Protein AF-A0A2G5U0V2-F1 (afdb_monomer_lite)

Foldseek 3Di:
DPDVLLVDDLVSVLVVLVVDDLQRLLVQLVVDVSSLVSLLVSLVVVQPPQKAWEWEDEPAKIWIWIDGPPDPDTHTREIEGEPVPDDVVPFPWDDDPAWIWGADPSGGIYTYHNDRVVRNVVRRVSSCSSNVHQHQEYAYELVRLVVLVVSVVVDVDAHAYYHYAYDPDPDASQVSVQSCQARHGHAEEYYAAYDHDLPREHDDEEDDHAEYYDDHDQQRQDLVRVQRYAYQEYEHEAYADALVSVLVNVVCVLQVTNVNHFKYKYFHVAFYDNPPVCVSQPDWDWWDWDWDADPVRDIDIQTTWTWGAHPVGWIWTWGDDRGMIMIGTPPPPVPFQKDKFWDADDDDPQVVQQVVSLVVLLVLLLVLQVLLLVLVLVLQVLDDPVSVPPPVVNVVSVCVSVVLSVVLSVLQVLAWQDDPVSCVVCQVVCCVVHVDRRIHMTMLTQWDQDDPRPRDIDGSPSSVVSLVSSVVSNVVSVVSNVVSLVSLVVSLVVPDDPVCNPVSVLVNVLSVCLPVVCCVQQVVLVCCCSVCSVVVDHDPVSVVCNVVSVPCSVVVSVVSCLVSDPVNVCVVVVPDDDDDDDDDDDDPPPPPDDDDDDDDDD

pLDDT: mean 76.83, std 16.46, range [26.09, 95.88]

Radius of gyration: 36.22 Å; chains: 1; bounding box: 87×75×106 Å

Structure (mmCIF, N/CA/C/O backbone):
data_AF-A0A2G5U0V2-F1
#
_entry.id   AF-A0A2G5U0V2-F1
#
loop_
_atom_site.group_PDB
_atom_site.id
_atom_site.type_symbol
_atom_site.label_atom_id
_atom_site.label_alt_id
_atom_site.label_comp_id
_atom_site.label_asym_id
_atom_site.label_entity_id
_atom_site.label_seq_id
_atom_site.pdbx_PDB_ins_code
_atom_site.Cartn_x
_atom_site.Cartn_y
_atom_site.Cartn_z
_atom_site.occupancy
_atom_site.B_iso_or_equiv
_atom_site.auth_seq_id
_atom_site.auth_comp_id
_atom_site.auth_asym_id
_atom_site.auth_atom_id
_atom_site.pdbx_PDB_model_num
ATOM 1 N N . MET A 1 1 ? -15.296 -45.863 -9.871 1.00 45.41 1 MET A N 1
ATOM 2 C CA . MET A 1 1 ? -16.133 -45.839 -8.647 1.00 45.41 1 MET A CA 1
ATOM 3 C C . MET A 1 1 ? -16.591 -44.407 -8.391 1.00 45.41 1 MET A C 1
ATOM 5 O O . MET A 1 1 ? -15.790 -43.509 -8.624 1.00 45.41 1 MET A O 1
ATOM 9 N N . PRO A 1 2 ? -17.845 -44.144 -7.983 1.00 56.28 2 PRO A N 1
ATOM 10 C CA . PRO A 1 2 ? -18.255 -42.791 -7.612 1.00 56.28 2 PRO A CA 1
ATOM 11 C C . PRO A 1 2 ? -17.564 -42.389 -6.302 1.00 56.28 2 PRO A C 1
ATOM 13 O O . PRO A 1 2 ? -17.714 -43.088 -5.306 1.00 56.28 2 PRO A O 1
ATOM 16 N N . PHE A 1 3 ? -16.815 -41.283 -6.304 1.00 61.84 3 PHE A N 1
ATOM 17 C CA . PHE A 1 3 ? -16.209 -40.713 -5.097 1.00 61.84 3 PHE A CA 1
ATOM 18 C C . PHE A 1 3 ? -17.315 -40.351 -4.085 1.00 61.84 3 PHE A C 1
ATOM 20 O O . PHE A 1 3 ? -18.104 -39.447 -4.378 1.00 61.84 3 PHE A O 1
ATOM 27 N N . PRO A 1 4 ? -17.406 -41.020 -2.916 1.00 69.69 4 PRO A N 1
ATOM 28 C CA . PRO A 1 4 ? -18.490 -40.801 -1.953 1.00 69.69 4 PRO A CA 1
ATOM 29 C C . PRO A 1 4 ? -18.581 -39.351 -1.469 1.00 69.69 4 PRO A C 1
ATOM 31 O O . PRO A 1 4 ? -19.678 -38.848 -1.238 1.00 69.69 4 PRO A O 1
ATOM 34 N N . ILE A 1 5 ? -17.439 -38.658 -1.405 1.00 69.00 5 ILE A N 1
ATOM 35 C CA . ILE A 1 5 ? -17.353 -37.262 -0.971 1.00 69.00 5 ILE A CA 1
ATOM 36 C C . ILE A 1 5 ? -18.194 -36.325 -1.853 1.00 69.00 5 ILE A C 1
ATOM 38 O O . ILE A 1 5 ? -18.841 -35.419 -1.344 1.00 69.00 5 ILE A O 1
ATOM 42 N N . LEU A 1 6 ? -18.320 -36.614 -3.155 1.00 71.06 6 LEU A N 1
ATOM 43 C CA . LEU A 1 6 ? -19.108 -35.813 -4.105 1.00 71.06 6 LEU A CA 1
ATOM 44 C C . LEU A 1 6 ? -20.626 -35.971 -3.941 1.00 71.06 6 LEU A C 1
ATOM 46 O O . LEU A 1 6 ? -21.387 -35.308 -4.640 1.00 71.06 6 LEU A O 1
ATOM 50 N N . ARG A 1 7 ? -21.075 -36.869 -3.057 1.00 75.44 7 ARG A N 1
ATOM 51 C CA . ARG A 1 7 ? -22.490 -37.052 -2.702 1.00 75.44 7 ARG A CA 1
ATOM 52 C C . ARG A 1 7 ? -22.859 -36.386 -1.375 1.00 75.44 7 ARG A C 1
ATOM 54 O O . ARG A 1 7 ? -24.003 -36.503 -0.947 1.00 75.44 7 ARG A O 1
ATOM 61 N N . THR A 1 8 ? -21.907 -35.734 -0.711 1.00 80.31 8 THR A N 1
ATOM 62 C CA . THR A 1 8 ? -22.165 -35.038 0.555 1.00 80.31 8 THR A CA 1
ATOM 63 C C . THR A 1 8 ? -22.903 -33.708 0.314 1.00 80.31 8 THR A C 1
ATOM 65 O O . THR A 1 8 ? -22.872 -33.183 -0.803 1.00 80.31 8 THR A O 1
ATOM 68 N N . PRO A 1 9 ? -23.620 -33.164 1.318 1.00 83.38 9 PRO A N 1
ATOM 69 C CA . PRO A 1 9 ? -24.309 -31.882 1.187 1.00 83.38 9 PRO A CA 1
ATOM 70 C C . PRO A 1 9 ? -23.358 -30.747 0.787 1.00 83.38 9 PRO A C 1
ATOM 72 O O . PRO A 1 9 ? -22.202 -30.723 1.208 1.00 83.38 9 PRO A O 1
ATOM 75 N N . LEU A 1 10 ? -23.868 -29.761 0.040 1.00 77.69 10 LEU A N 1
ATOM 76 C CA . LEU A 1 10 ? -23.072 -28.640 -0.486 1.00 77.69 10 LEU A CA 1
ATOM 77 C C . LEU A 1 10 ? -22.305 -27.879 0.610 1.00 77.69 10 LEU A C 1
ATOM 79 O O . LEU A 1 10 ? -21.200 -27.411 0.366 1.00 77.69 10 LEU A O 1
ATOM 83 N N . VAL A 1 11 ? -22.870 -27.787 1.817 1.00 81.62 11 VAL A N 1
ATOM 84 C CA . VAL A 1 11 ? -22.230 -27.133 2.969 1.00 81.62 11 VAL A CA 1
ATOM 85 C C . VAL A 1 11 ? -20.967 -27.879 3.405 1.00 81.62 11 VAL A C 1
ATOM 87 O O . VAL A 1 11 ? -19.931 -27.255 3.590 1.00 81.62 11 VAL A O 1
ATOM 90 N N . VAL A 1 12 ? -21.021 -29.211 3.496 1.00 83.56 12 VAL A N 1
ATOM 91 C CA . VAL A 1 12 ? -19.865 -30.040 3.879 1.00 83.56 12 VAL A CA 1
ATOM 92 C C . VAL A 1 12 ? -18.789 -29.980 2.797 1.00 83.56 12 VAL A C 1
ATOM 94 O O . VAL A 1 12 ? -17.614 -29.820 3.103 1.00 83.56 12 VAL A O 1
ATOM 97 N N . LEU A 1 13 ? -19.192 -30.040 1.524 1.00 83.56 13 LEU A N 1
ATOM 98 C CA . LEU A 1 13 ? -18.277 -29.859 0.395 1.00 83.56 13 LEU A CA 1
ATOM 99 C C . LEU A 1 13 ? -17.596 -28.493 0.422 1.00 83.56 13 LEU A C 1
ATOM 101 O O . LEU A 1 13 ? -16.401 -28.407 0.174 1.00 83.56 13 LEU A O 1
ATOM 105 N N . SER A 1 14 ? -18.350 -27.437 0.723 1.00 83.81 14 SER A N 1
ATOM 106 C CA . SER A 1 14 ? -17.814 -26.086 0.833 1.00 83.81 14 SER A CA 1
ATOM 107 C C . SER A 1 14 ? -16.757 -25.981 1.927 1.00 83.81 14 SER A C 1
ATOM 109 O O . SER A 1 14 ? -15.742 -25.339 1.693 1.00 83.81 14 SER A O 1
ATOM 111 N N . GLU A 1 15 ? -16.992 -26.606 3.081 1.00 85.38 15 GLU A N 1
ATOM 112 C CA . GLU A 1 15 ? -16.045 -26.611 4.200 1.00 85.38 15 GLU A CA 1
ATOM 113 C C . GLU A 1 15 ? -14.761 -27.371 3.846 1.00 85.38 15 GLU A C 1
ATOM 115 O O . GLU A 1 15 ? -13.654 -26.916 4.110 1.00 85.38 15 GLU A O 1
ATOM 120 N N . VAL A 1 16 ? -14.897 -28.517 3.173 1.00 86.62 16 VAL A N 1
ATOM 121 C CA . VAL A 1 16 ? -13.741 -29.289 2.698 1.00 86.62 16 VAL A CA 1
ATOM 122 C C . VAL A 1 16 ? -12.938 -28.490 1.671 1.00 86.62 16 VAL A C 1
ATOM 124 O O . VAL A 1 16 ? -11.716 -28.490 1.737 1.00 86.62 16 VAL A O 1
ATOM 127 N N . ILE A 1 17 ? -13.602 -27.788 0.745 1.00 88.25 17 ILE A N 1
ATOM 128 C CA . ILE A 1 17 ? -12.927 -26.952 -0.260 1.00 88.25 17 ILE A CA 1
ATOM 129 C C . ILE A 1 17 ? -12.171 -25.794 0.400 1.00 88.25 17 ILE A C 1
ATOM 131 O O . ILE A 1 17 ? -11.057 -25.507 -0.023 1.00 88.25 17 ILE A O 1
ATOM 135 N N . SER A 1 18 ? -12.721 -25.165 1.445 1.00 84.69 18 SER A N 1
ATOM 136 C CA . SER A 1 18 ? -12.026 -24.083 2.160 1.00 84.69 18 SER A CA 1
ATOM 137 C C . SER A 1 18 ? -10.778 -24.532 2.921 1.00 84.69 18 SER A C 1
ATOM 139 O O . SER A 1 18 ? -9.964 -23.687 3.275 1.00 84.69 18 SER A O 1
ATOM 141 N N . LEU A 1 19 ? -10.615 -25.836 3.169 1.00 87.38 19 LEU A N 1
ATOM 142 C CA . LEU A 1 19 ? -9.410 -26.391 3.792 1.00 87.38 19 LEU A CA 1
ATOM 143 C C . LEU A 1 19 ? -8.294 -26.694 2.783 1.00 87.38 19 LEU A C 1
ATOM 145 O O . LEU A 1 19 ? -7.169 -26.942 3.208 1.00 87.38 19 LEU A O 1
ATOM 149 N N . LEU A 1 20 ? -8.595 -26.720 1.481 1.00 88.31 20 LEU A N 1
ATOM 150 C CA . LEU A 1 20 ? -7.619 -27.058 0.448 1.00 88.31 20 LEU A CA 1
ATOM 151 C C . LEU A 1 20 ? -6.791 -25.843 0.037 1.00 88.31 20 LEU A C 1
ATOM 153 O O . LEU A 1 20 ? -7.305 -24.738 -0.147 1.00 88.31 20 LEU A O 1
ATOM 157 N N . GLU A 1 21 ? -5.508 -26.082 -0.210 1.00 88.81 21 GLU A N 1
ATOM 158 C CA . GLU A 1 21 ? -4.620 -25.072 -0.768 1.00 88.81 21 GLU A CA 1
ATOM 159 C C . GLU A 1 21 ? -4.844 -24.887 -2.284 1.00 88.81 21 GLU A C 1
ATOM 161 O O . GLU A 1 21 ? -5.292 -25.812 -2.974 1.00 88.81 21 GLU A O 1
ATOM 166 N N . PRO A 1 22 ? -4.493 -23.722 -2.866 1.00 89.88 22 PRO A N 1
ATOM 167 C CA . PRO A 1 22 ? -4.716 -23.447 -4.289 1.00 89.88 22 PRO A CA 1
ATOM 168 C C . PRO A 1 22 ? -4.163 -24.515 -5.255 1.00 89.88 22 PRO A C 1
ATOM 170 O O . PRO A 1 22 ? -4.838 -24.909 -6.209 1.00 89.88 22 PRO A O 1
ATOM 173 N N . ASN A 1 23 ? -2.962 -25.043 -5.004 1.00 89.94 23 ASN A N 1
ATOM 174 C CA . ASN A 1 23 ? -2.353 -26.109 -5.810 1.00 89.94 23 ASN A CA 1
ATOM 175 C C . ASN A 1 23 ? -3.065 -27.463 -5.638 1.00 89.94 23 ASN A C 1
ATOM 177 O O . ASN A 1 23 ? -3.165 -28.238 -6.596 1.00 89.94 23 ASN A O 1
ATOM 181 N N . GLU A 1 24 ? -3.599 -27.751 -4.450 1.00 90.62 24 GLU A N 1
ATOM 182 C CA . GLU A 1 24 ? -4.392 -28.956 -4.187 1.00 90.62 24 GLU A CA 1
ATOM 183 C C . GLU A 1 24 ? -5.742 -28.891 -4.899 1.00 90.62 24 GLU A C 1
ATOM 185 O O . GLU A 1 24 ? -6.203 -29.896 -5.440 1.00 90.62 24 GLU A O 1
ATOM 190 N N . ILE A 1 25 ? -6.350 -27.706 -4.974 1.00 92.12 25 ILE A N 1
ATOM 191 C CA . ILE A 1 25 ? -7.591 -27.468 -5.718 1.00 92.12 25 ILE A CA 1
ATOM 192 C C . ILE A 1 25 ? -7.372 -27.692 -7.212 1.00 92.12 25 ILE A C 1
ATOM 194 O O . ILE A 1 25 ? -8.140 -28.428 -7.841 1.00 92.12 25 ILE A O 1
ATOM 198 N N . VAL A 1 26 ? -6.301 -27.126 -7.783 1.00 92.88 26 VAL A N 1
ATOM 199 C CA . VAL A 1 26 ? -5.940 -27.377 -9.186 1.00 92.88 26 VAL A CA 1
ATOM 200 C C . VAL A 1 26 ? -5.691 -28.868 -9.406 1.00 92.88 26 VAL A C 1
ATOM 202 O O . VAL A 1 26 ? -6.280 -29.457 -10.311 1.00 92.88 26 VAL A O 1
ATOM 205 N N . THR A 1 27 ? -4.921 -29.527 -8.543 1.00 90.31 27 THR A N 1
ATOM 206 C CA . THR A 1 27 ? -4.672 -30.975 -8.640 1.00 90.31 27 THR A CA 1
ATOM 207 C C . THR A 1 27 ? -5.969 -31.787 -8.581 1.00 90.31 27 THR A C 1
ATOM 209 O O . THR A 1 27 ? -6.206 -32.658 -9.417 1.00 90.31 27 THR A O 1
ATOM 212 N N . THR A 1 28 ? -6.860 -31.454 -7.649 1.00 90.00 28 THR A N 1
ATOM 213 C CA . THR A 1 28 ? -8.158 -32.113 -7.455 1.00 90.00 28 THR A CA 1
ATOM 214 C C . THR A 1 28 ? -9.082 -31.907 -8.654 1.00 90.00 28 THR A C 1
ATOM 216 O O . THR A 1 28 ? -9.821 -32.816 -9.043 1.00 90.00 28 THR A O 1
ATOM 219 N N . SER A 1 29 ? -9.010 -30.743 -9.303 1.00 91.44 29 SER A N 1
ATOM 220 C CA . SER A 1 29 ? -9.780 -30.452 -10.513 1.00 91.44 29 SER A CA 1
ATOM 221 C C . SER A 1 29 ? -9.398 -31.358 -11.694 1.00 91.44 29 SER A C 1
ATOM 223 O O . SER A 1 29 ? -10.264 -31.712 -12.493 1.00 91.44 29 SER A O 1
ATOM 225 N N . PHE A 1 30 ? -8.149 -31.837 -11.752 1.00 87.44 30 PHE A N 1
ATOM 226 C CA . PHE A 1 30 ? -7.689 -32.785 -12.772 1.00 87.44 30 PHE A CA 1
ATOM 227 C C . PHE A 1 30 ? -8.178 -34.229 -12.561 1.00 87.44 30 PHE A C 1
ATOM 229 O O . PHE A 1 30 ? -8.027 -35.051 -13.468 1.00 87.44 30 PHE A O 1
ATOM 236 N N . CYS A 1 31 ? -8.778 -34.554 -11.409 1.00 86.06 31 CYS A N 1
ATOM 237 C CA . CYS A 1 31 ? -9.252 -35.908 -11.104 1.00 86.06 31 CYS A CA 1
ATOM 238 C C . CYS A 1 31 ? -10.507 -36.301 -11.898 1.00 86.06 31 CYS A C 1
ATOM 240 O O . CYS A 1 31 ? -10.686 -37.472 -12.229 1.00 86.06 31 CYS A O 1
ATOM 242 N N . SER A 1 32 ? -11.415 -35.354 -12.172 1.00 86.25 32 SER A N 1
ATOM 243 C CA . SER A 1 32 ? -12.564 -35.583 -13.057 1.00 86.25 32 SER A CA 1
ATOM 244 C C . SER A 1 32 ? -13.257 -34.286 -13.465 1.00 86.25 32 SER A C 1
ATOM 246 O O . SER A 1 32 ? -13.328 -33.327 -12.697 1.00 86.25 32 SER A O 1
ATOM 248 N N . GLU A 1 33 ? -13.923 -34.320 -14.617 1.00 87.12 33 GLU A N 1
ATOM 249 C CA . GLU A 1 33 ? -14.723 -33.201 -15.122 1.00 87.12 33 GLU A CA 1
ATOM 250 C C . GLU A 1 33 ? -15.869 -32.797 -14.170 1.00 87.12 33 GLU A C 1
ATOM 252 O O . GLU A 1 33 ? -16.216 -31.623 -14.049 1.00 87.12 33 GLU A O 1
ATOM 257 N N . LYS A 1 34 ? -16.441 -33.755 -13.425 1.00 88.00 34 LYS A N 1
ATOM 258 C CA . LYS A 1 34 ? -17.477 -33.463 -12.417 1.00 88.00 34 LYS A CA 1
ATOM 259 C C . LYS A 1 34 ? -16.923 -32.645 -11.249 1.00 88.00 34 LYS A C 1
ATOM 261 O O . LYS A 1 34 ? -17.590 -31.721 -10.793 1.00 88.00 34 LYS A O 1
ATOM 266 N N . VAL A 1 35 ? -15.720 -32.980 -10.784 1.00 89.50 35 VAL A N 1
ATOM 267 C CA . VAL A 1 35 ? -15.035 -32.265 -9.696 1.00 89.50 35 VAL A CA 1
ATOM 268 C C . VAL A 1 35 ? -14.625 -30.870 -10.153 1.00 89.50 35 VAL A C 1
ATOM 270 O O . VAL A 1 35 ? -14.917 -29.904 -9.455 1.00 89.50 35 VAL A O 1
ATOM 273 N N . LYS A 1 36 ? -14.051 -30.745 -11.357 1.00 91.81 36 LYS A N 1
ATOM 274 C CA . LYS A 1 36 ? -13.712 -29.448 -11.958 1.00 91.81 36 LYS A CA 1
ATOM 275 C C . LYS A 1 36 ? -14.914 -28.502 -11.986 1.00 91.81 36 LYS A C 1
ATOM 277 O O . LYS A 1 36 ? -14.821 -27.380 -11.500 1.00 91.81 36 LYS A O 1
ATOM 282 N N . ARG A 1 37 ? -16.066 -28.961 -12.490 1.00 91.56 37 ARG A N 1
ATOM 283 C CA . ARG A 1 37 ? -17.300 -28.151 -12.536 1.00 91.56 37 ARG A CA 1
ATOM 284 C C . ARG A 1 37 ? -17.803 -27.751 -11.152 1.00 91.56 37 ARG A C 1
ATOM 286 O O . ARG A 1 37 ? -18.329 -26.653 -10.996 1.00 91.56 37 ARG A O 1
ATOM 293 N N . LEU A 1 38 ? -17.660 -28.634 -10.165 1.00 91.00 38 LEU A N 1
ATOM 294 C CA . LEU A 1 38 ? -18.049 -28.364 -8.783 1.00 91.00 38 LEU A CA 1
ATOM 295 C C . LEU A 1 38 ? -17.176 -27.266 -8.163 1.00 91.00 38 LEU A C 1
ATOM 297 O O . LEU A 1 38 ? -17.724 -26.311 -7.617 1.00 91.00 38 LEU A O 1
ATOM 301 N N . LEU A 1 39 ? -15.851 -27.370 -8.300 1.00 92.56 39 LEU A N 1
ATOM 302 C CA . LEU A 1 39 ? -14.892 -26.368 -7.818 1.00 92.56 39 LEU A CA 1
ATOM 303 C C . LEU A 1 39 ? -15.091 -25.022 -8.521 1.00 92.56 39 LEU A C 1
ATOM 305 O O . LEU A 1 39 ? -15.226 -23.995 -7.862 1.00 92.56 39 LEU A O 1
ATOM 309 N N . LYS A 1 40 ? -15.229 -25.036 -9.851 1.00 93.31 40 LYS A N 1
ATOM 310 C CA . LYS A 1 40 ? -15.522 -23.836 -10.641 1.00 93.31 40 LYS A CA 1
ATOM 311 C C . LYS A 1 40 ? -16.794 -23.137 -10.159 1.00 93.31 40 LYS A C 1
ATOM 313 O O . LYS A 1 40 ? -16.787 -21.941 -9.887 1.00 93.31 40 LYS A O 1
ATOM 318 N N . ARG A 1 41 ? -17.894 -23.882 -9.995 1.00 90.19 41 ARG A N 1
ATOM 319 C CA . ARG A 1 41 ? -19.159 -23.323 -9.492 1.00 90.19 41 ARG A CA 1
ATOM 320 C C . ARG A 1 41 ? -19.012 -22.761 -8.078 1.00 90.19 41 ARG A C 1
ATOM 322 O O . ARG A 1 41 ? -19.631 -21.746 -7.772 1.00 90.19 41 ARG A O 1
ATOM 329 N N . HIS A 1 42 ? -18.219 -23.412 -7.228 1.00 90.38 42 HIS A N 1
ATOM 330 C CA . HIS A 1 42 ? -17.943 -22.928 -5.881 1.00 90.38 42 HIS A CA 1
ATOM 331 C C . HIS A 1 42 ? -17.285 -21.541 -5.915 1.00 90.38 42 HIS A C 1
ATOM 333 O O . HIS A 1 42 ? -17.843 -20.617 -5.329 1.00 90.38 42 HIS A O 1
ATOM 339 N N . TYR A 1 43 ? -16.190 -21.351 -6.658 1.00 90.38 43 TYR A N 1
ATOM 340 C CA . TYR A 1 43 ? -15.489 -20.057 -6.721 1.00 90.38 43 TYR A CA 1
ATOM 341 C C . TYR A 1 43 ? -16.213 -18.987 -7.545 1.00 90.38 43 TYR A C 1
ATOM 343 O O . TYR A 1 43 ? -16.046 -17.796 -7.298 1.00 90.38 43 TYR A O 1
ATOM 351 N N . GLN A 1 44 ? -17.101 -19.378 -8.461 1.00 88.31 44 GLN A N 1
ATOM 352 C CA . GLN A 1 44 ? -18.040 -18.436 -9.078 1.00 88.31 44 GLN A CA 1
ATOM 353 C C . GLN A 1 44 ? -19.035 -17.857 -8.060 1.00 88.31 44 GLN A C 1
ATOM 355 O O . GLN A 1 44 ? -19.399 -16.690 -8.158 1.00 88.31 44 GLN A O 1
ATOM 360 N N . GLN A 1 45 ? -19.483 -18.660 -7.087 1.00 85.81 45 GLN A N 1
ATOM 361 C CA . GLN A 1 45 ? -20.422 -18.226 -6.043 1.00 85.81 45 GLN A CA 1
ATOM 362 C C . GLN A 1 45 ? -19.723 -17.588 -4.837 1.00 85.81 45 GLN A C 1
ATOM 364 O O . GLN A 1 45 ? -20.305 -16.743 -4.162 1.00 85.81 45 GLN A O 1
ATOM 369 N N . ARG A 1 46 ? -18.494 -18.018 -4.549 1.00 83.81 46 ARG A N 1
ATOM 370 C CA . ARG A 1 46 ? -17.663 -17.588 -3.424 1.00 83.81 46 ARG A CA 1
ATOM 371 C C . ARG A 1 46 ? -16.294 -17.187 -3.950 1.00 83.81 46 ARG A C 1
ATOM 373 O O . ARG A 1 46 ? -15.312 -17.902 -3.765 1.00 83.81 46 ARG A O 1
ATOM 380 N N . LYS A 1 47 ? -16.257 -16.061 -4.663 1.00 79.75 47 LYS A N 1
ATOM 381 C CA . LYS A 1 47 ? -15.006 -15.530 -5.204 1.00 79.75 47 LYS A CA 1
ATOM 382 C C . LYS A 1 47 ? -14.035 -15.284 -4.041 1.00 79.75 47 LYS A C 1
ATOM 384 O O . LYS A 1 47 ? -14.426 -14.602 -3.091 1.00 79.75 47 LYS A O 1
ATOM 389 N N . PRO A 1 48 ? -12.809 -15.828 -4.083 1.00 80.50 48 PRO A N 1
ATOM 390 C CA . PRO A 1 48 ? -11.853 -15.652 -3.004 1.00 80.50 48 PRO A CA 1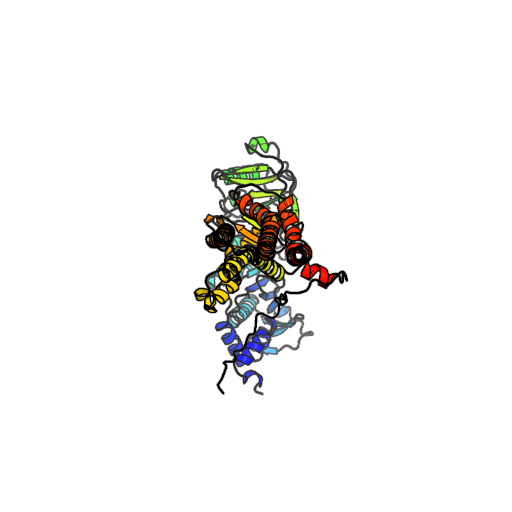
ATOM 391 C C . PRO A 1 48 ? -11.275 -14.237 -3.110 1.00 80.50 48 PRO A C 1
ATOM 393 O O . PRO A 1 48 ? -10.380 -13.983 -3.909 1.00 80.50 48 PRO A O 1
ATOM 396 N N . SER A 1 49 ? -11.843 -13.293 -2.357 1.00 72.25 49 SER A N 1
ATOM 397 C CA . SER A 1 49 ? -11.540 -11.859 -2.480 1.00 72.25 49 SER A CA 1
ATOM 398 C C . SER A 1 49 ? -10.096 -11.498 -2.139 1.00 72.25 49 SER A C 1
ATOM 400 O O . SER A 1 49 ? -9.598 -10.488 -2.621 1.00 72.25 49 SER A O 1
ATOM 402 N N . GLU A 1 50 ? -9.431 -12.317 -1.327 1.00 82.06 50 GLU A N 1
ATOM 403 C CA . GLU A 1 50 ? -8.040 -12.110 -0.914 1.00 82.06 50 GLU A CA 1
ATOM 404 C C . GLU A 1 50 ? -7.031 -12.721 -1.892 1.00 82.06 50 GLU A C 1
ATOM 406 O O . GLU A 1 50 ? -5.844 -12.417 -1.803 1.00 82.06 50 GLU A O 1
ATOM 411 N N . TRP A 1 51 ? -7.473 -13.589 -2.810 1.00 88.50 51 TRP A N 1
ATOM 412 C CA . TRP A 1 51 ? -6.567 -14.314 -3.695 1.00 88.50 51 TRP A CA 1
ATOM 413 C C . TRP A 1 51 ? -6.211 -13.493 -4.928 1.00 88.50 51 TRP A C 1
ATOM 415 O O . TRP A 1 51 ? -7.078 -12.997 -5.649 1.00 88.50 51 TRP A O 1
ATOM 425 N N . ILE A 1 52 ? -4.913 -13.426 -5.204 1.00 89.81 52 ILE A N 1
ATOM 426 C CA . ILE A 1 52 ? -4.346 -12.790 -6.389 1.00 89.81 52 ILE A CA 1
ATOM 427 C C . ILE A 1 52 ? -3.748 -13.850 -7.311 1.00 89.81 52 ILE A C 1
ATOM 429 O O . ILE A 1 52 ? -3.075 -14.769 -6.849 1.00 89.81 52 ILE A O 1
ATOM 433 N N . LEU A 1 53 ? -4.007 -13.719 -8.612 1.00 92.81 53 LEU A N 1
ATOM 434 C CA . LEU A 1 53 ? -3.491 -14.615 -9.645 1.00 92.81 53 LEU A CA 1
ATOM 435 C C . LEU A 1 53 ? -2.258 -13.986 -10.305 1.00 92.81 53 LEU A C 1
ATOM 437 O O . LEU A 1 53 ? -2.365 -12.931 -10.939 1.00 92.81 53 LEU A O 1
ATOM 441 N N . GLY A 1 54 ? -1.102 -14.625 -10.150 1.00 92.62 54 GLY A N 1
ATOM 442 C CA . GLY A 1 54 ? 0.144 -14.264 -10.820 1.00 92.62 54 GLY A CA 1
ATOM 443 C C . GLY A 1 54 ? 0.416 -15.152 -12.032 1.00 92.62 54 GLY A C 1
ATOM 444 O O . GLY A 1 54 ? 0.081 -16.339 -12.035 1.00 92.62 54 GLY A O 1
ATOM 445 N N . MET A 1 55 ? 1.013 -14.566 -13.069 1.00 92.75 55 MET A N 1
ATOM 446 C CA . MET A 1 55 ? 1.573 -15.289 -14.207 1.00 92.75 55 MET A CA 1
ATOM 447 C C . MET A 1 55 ? 3.065 -15.004 -14.314 1.00 92.75 55 MET A C 1
ATOM 449 O O . MET A 1 55 ? 3.447 -13.838 -14.368 1.00 92.75 55 MET A O 1
ATOM 453 N N . SER A 1 56 ? 3.869 -16.052 -14.478 1.00 91.75 56 SER A N 1
ATOM 454 C CA . SER A 1 56 ? 5.241 -15.935 -14.974 1.00 91.75 56 SER A CA 1
ATOM 455 C C . SER A 1 56 ? 5.312 -16.517 -16.388 1.00 91.75 56 SER A C 1
ATOM 457 O O . SER A 1 56 ? 4.955 -17.681 -16.584 1.00 91.75 56 SER A O 1
ATOM 459 N N . ALA A 1 57 ? 5.750 -15.738 -17.379 1.00 90.12 57 ALA A N 1
ATOM 460 C CA . ALA A 1 57 ? 5.994 -16.208 -18.745 1.00 90.12 57 ALA A CA 1
ATOM 461 C C . ALA A 1 57 ? 7.470 -16.004 -19.110 1.00 90.12 57 ALA A C 1
ATOM 463 O O . ALA A 1 57 ? 7.883 -14.920 -19.519 1.00 90.12 57 ALA A O 1
ATOM 464 N N . CYS A 1 58 ? 8.258 -17.067 -18.952 1.00 84.19 58 CYS A N 1
ATOM 465 C CA . CYS A 1 58 ? 9.703 -17.060 -19.164 1.00 84.19 58 CYS A CA 1
ATOM 466 C C . CYS A 1 58 ? 10.113 -18.105 -20.213 1.00 84.19 58 CYS A C 1
ATOM 468 O O . CYS A 1 58 ? 9.334 -18.991 -20.574 1.00 84.19 58 CYS A O 1
ATOM 470 N N . GLU A 1 59 ? 11.361 -18.045 -20.676 1.00 76.12 59 GLU A N 1
ATOM 471 C CA . GLU A 1 59 ? 11.862 -18.853 -21.794 1.00 76.12 59 GLU A CA 1
ATOM 472 C C . GLU A 1 59 ? 11.678 -20.358 -21.564 1.00 76.12 59 GLU A C 1
ATOM 474 O O . GLU A 1 59 ? 11.302 -21.094 -22.483 1.00 76.12 59 GLU A O 1
ATOM 479 N N . LEU A 1 60 ? 11.913 -20.793 -20.322 1.00 67.88 60 LEU A N 1
ATOM 480 C CA . LEU A 1 60 ? 11.945 -22.197 -19.917 1.00 67.88 60 LEU A CA 1
ATOM 481 C C . LEU A 1 60 ? 10.604 -22.723 -19.383 1.00 67.88 60 LEU A C 1
ATOM 483 O O . LEU A 1 60 ? 10.426 -23.941 -19.289 1.00 67.88 60 LEU A O 1
ATOM 487 N N . TYR A 1 61 ? 9.674 -21.847 -18.991 1.00 75.81 61 TYR A N 1
ATOM 488 C CA . TYR A 1 61 ? 8.369 -22.244 -18.459 1.00 75.81 61 TYR A CA 1
ATOM 489 C C . TYR A 1 61 ? 7.375 -21.078 -18.412 1.00 75.81 61 TYR A C 1
ATOM 491 O O . TYR A 1 61 ? 7.740 -19.929 -18.173 1.00 75.81 61 TYR A O 1
ATOM 499 N N . GLY A 1 62 ? 6.093 -21.410 -18.566 1.00 86.62 62 GLY A N 1
ATOM 500 C CA . GLY A 1 62 ? 4.983 -20.572 -18.121 1.00 86.62 62 GLY A CA 1
ATOM 501 C C . GLY A 1 62 ? 4.432 -21.124 -16.811 1.00 86.62 62 GLY A C 1
ATOM 502 O O . GLY A 1 62 ? 4.187 -22.324 -16.717 1.00 86.62 62 GLY A O 1
ATOM 503 N N . SER A 1 63 ? 4.230 -20.307 -15.788 1.00 90.44 63 SER A N 1
ATOM 504 C CA . SER A 1 63 ? 3.607 -20.758 -14.542 1.00 90.44 63 SER A CA 1
ATOM 505 C C . SER A 1 63 ? 2.541 -19.806 -14.054 1.00 90.44 63 SER A C 1
ATOM 507 O O . SER A 1 63 ? 2.571 -18.613 -14.334 1.00 90.44 63 SER A O 1
ATOM 509 N N . VAL A 1 64 ? 1.615 -20.375 -13.296 1.00 93.31 64 VAL A N 1
ATOM 510 C CA . VAL A 1 64 ? 0.570 -19.656 -12.592 1.00 93.31 64 VAL A CA 1
ATOM 511 C C . VAL A 1 64 ? 0.762 -19.881 -11.107 1.00 93.31 64 VAL A C 1
ATOM 513 O O . VAL A 1 64 ? 0.985 -21.013 -10.657 1.00 93.31 64 VAL A O 1
ATOM 516 N N . ASP A 1 65 ? 0.640 -18.808 -10.350 1.00 92.62 65 ASP A N 1
ATOM 517 C CA . ASP A 1 65 ? 0.707 -18.805 -8.901 1.00 92.62 65 ASP A CA 1
ATOM 518 C C . ASP A 1 65 ? -0.493 -18.076 -8.296 1.00 92.62 65 ASP A C 1
ATOM 520 O O . ASP A 1 65 ? -1.133 -17.235 -8.929 1.00 92.62 65 ASP A O 1
ATOM 524 N N . ILE A 1 66 ? -0.831 -18.464 -7.069 1.00 91.31 66 ILE A N 1
ATOM 525 C CA . ILE A 1 66 ? -1.873 -17.831 -6.270 1.00 91.31 66 ILE A CA 1
ATOM 526 C C . ILE A 1 66 ? -1.287 -17.477 -4.910 1.00 91.31 66 ILE A C 1
ATOM 528 O O . ILE A 1 66 ? -0.625 -18.297 -4.269 1.00 91.31 66 ILE A O 1
ATOM 532 N N . GLY A 1 67 ? -1.538 -16.251 -4.470 1.00 86.50 67 GLY A N 1
ATOM 533 C CA . GLY A 1 67 ? -1.162 -15.760 -3.148 1.00 86.50 67 GLY A CA 1
ATOM 534 C C . GLY A 1 67 ? -2.221 -14.825 -2.582 1.00 86.50 67 GLY A C 1
ATOM 535 O O . GLY A 1 67 ? -3.296 -14.676 -3.162 1.00 86.50 67 GLY A O 1
ATOM 536 N N . THR A 1 68 ? -1.896 -14.183 -1.466 1.00 80.62 68 THR A N 1
ATOM 537 C CA . THR A 1 68 ? -2.682 -13.095 -0.875 1.00 80.62 68 THR A CA 1
ATOM 538 C C . THR A 1 68 ? -1.870 -11.803 -0.901 1.00 80.62 68 THR A C 1
ATOM 540 O O . THR A 1 68 ? -0.652 -11.840 -1.072 1.00 80.62 68 THR A O 1
ATOM 543 N N . LEU A 1 69 ? -2.521 -10.650 -0.732 1.00 67.06 69 LEU A N 1
ATOM 544 C CA . LEU A 1 69 ? -1.823 -9.356 -0.659 1.00 67.06 69 LEU A CA 1
ATOM 545 C C . LEU A 1 69 ? -0.864 -9.259 0.544 1.00 67.06 69 LEU A C 1
ATOM 547 O O . LEU A 1 69 ? 0.090 -8.489 0.497 1.00 67.06 69 LEU A O 1
ATOM 551 N N . SER A 1 70 ? -1.109 -10.033 1.606 1.00 53.94 70 SER A N 1
ATOM 552 C CA . SER A 1 70 ? -0.302 -10.058 2.833 1.00 53.94 70 SER A CA 1
ATOM 553 C C . SER A 1 70 ? 0.828 -11.093 2.826 1.00 53.94 70 SER A C 1
ATOM 555 O O . SER A 1 70 ? 1.734 -10.998 3.653 1.00 53.94 70 SER A O 1
ATOM 557 N N . ASP A 1 71 ? 0.788 -12.087 1.932 1.00 55.72 71 ASP A N 1
ATOM 558 C CA . ASP A 1 71 ? 1.774 -13.169 1.895 1.00 55.72 71 ASP A CA 1
ATOM 559 C C . ASP A 1 71 ? 2.907 -12.889 0.905 1.00 55.72 71 ASP A C 1
ATOM 561 O O . ASP A 1 71 ? 2.712 -12.821 -0.307 1.00 55.72 71 ASP A O 1
ATOM 565 N N . ASN A 1 72 ? 4.141 -12.881 1.412 1.00 50.25 72 ASN A N 1
ATOM 566 C CA . ASN A 1 72 ? 5.348 -12.833 0.578 1.00 50.25 72 ASN A CA 1
ATOM 567 C C . ASN A 1 72 ? 5.598 -14.129 -0.220 1.00 50.25 72 ASN A C 1
ATOM 569 O O . ASN A 1 72 ? 6.497 -14.168 -1.059 1.00 50.25 72 ASN A O 1
ATOM 573 N N . LEU A 1 73 ? 4.853 -15.207 0.050 1.00 59.66 73 LEU A N 1
ATOM 574 C CA . LEU A 1 73 ? 5.063 -16.516 -0.563 1.00 59.66 73 LEU A CA 1
ATOM 575 C C . LEU A 1 73 ? 3.869 -16.891 -1.449 1.00 59.66 73 LEU A C 1
ATOM 577 O O . LEU A 1 73 ? 2.880 -17.458 -0.985 1.00 59.66 73 LEU A O 1
ATOM 581 N N . ARG A 1 74 ? 3.968 -16.602 -2.748 1.00 77.00 74 ARG A N 1
ATOM 582 C CA . ARG A 1 74 ? 2.978 -17.078 -3.720 1.00 77.00 74 ARG A CA 1
ATOM 583 C C . ARG A 1 74 ? 3.155 -18.577 -3.963 1.00 77.00 74 ARG A C 1
ATOM 585 O O . ARG A 1 74 ? 4.277 -19.077 -4.073 1.00 77.00 74 ARG A O 1
ATOM 592 N N . LYS A 1 75 ? 2.048 -19.315 -4.041 1.00 85.69 75 LYS A N 1
ATOM 593 C CA . LYS A 1 75 ? 2.054 -20.763 -4.279 1.00 85.69 75 LYS A CA 1
ATOM 594 C C . LYS A 1 75 ? 1.863 -21.042 -5.760 1.00 85.69 75 LYS A C 1
ATOM 596 O O . LYS A 1 75 ? 0.832 -20.691 -6.321 1.00 85.69 75 LYS A O 1
ATOM 601 N N . HIS A 1 76 ? 2.821 -21.720 -6.386 1.00 89.44 76 HIS A N 1
ATOM 602 C CA . HIS A 1 76 ? 2.649 -22.208 -7.755 1.00 89.44 76 HIS A CA 1
ATOM 603 C C . HIS A 1 76 ? 1.527 -23.246 -7.810 1.00 89.44 76 HIS A C 1
ATOM 605 O O . HIS A 1 76 ? 1.550 -24.228 -7.067 1.00 89.44 76 HIS A O 1
ATOM 611 N N . VAL A 1 77 ? 0.566 -23.043 -8.709 1.00 92.00 77 VAL A N 1
ATOM 612 C CA . VAL A 1 77 ? -0.620 -23.900 -8.829 1.00 92.00 77 VAL A CA 1
ATOM 613 C C . VAL A 1 77 ? -0.623 -24.741 -10.097 1.00 92.00 77 VAL A C 1
ATOM 615 O O . VAL A 1 77 ? -1.180 -25.836 -10.092 1.00 92.00 77 VAL A O 1
ATOM 618 N N . LEU A 1 78 ? -0.003 -24.256 -11.175 1.00 92.50 78 LEU A N 1
ATOM 619 C CA . LEU A 1 78 ? 0.058 -24.944 -12.462 1.00 92.50 78 LEU A CA 1
ATOM 620 C C . LEU A 1 78 ? 1.226 -24.404 -13.288 1.00 92.50 78 LEU A C 1
ATOM 622 O O . LEU A 1 78 ? 1.509 -23.208 -13.243 1.00 92.50 78 LEU A O 1
ATOM 626 N N . SER A 1 79 ? 1.885 -25.253 -14.072 1.00 91.44 79 SER A N 1
ATOM 627 C CA . SER A 1 79 ? 2.874 -24.779 -15.042 1.00 91.44 79 SER A CA 1
ATOM 628 C C . SER A 1 79 ? 2.822 -25.510 -16.374 1.00 91.44 79 SER A C 1
ATOM 630 O O . SER A 1 79 ? 2.384 -26.656 -16.469 1.00 91.44 79 SER A O 1
ATOM 632 N N . ALA A 1 80 ? 3.278 -24.808 -17.403 1.00 90.38 80 ALA A N 1
ATOM 633 C CA . ALA A 1 80 ? 3.531 -25.282 -18.744 1.00 90.38 80 ALA A CA 1
ATOM 634 C C . ALA A 1 80 ? 5.045 -25.285 -18.988 1.00 90.38 80 ALA A C 1
ATOM 636 O O . ALA A 1 80 ? 5.717 -24.268 -18.802 1.00 90.38 80 ALA A O 1
ATOM 637 N N . LYS A 1 81 ? 5.586 -26.425 -19.412 1.00 87.50 81 LYS A N 1
ATOM 638 C CA . LYS A 1 81 ? 6.989 -26.577 -19.810 1.00 87.50 81 LYS A CA 1
ATOM 639 C C . LYS A 1 81 ? 7.080 -27.083 -21.239 1.00 87.50 81 LYS A C 1
ATOM 641 O O . LYS A 1 81 ? 6.159 -27.724 -21.741 1.00 87.50 81 LYS A O 1
ATOM 646 N N . GLN A 1 82 ? 8.212 -26.826 -21.880 1.00 83.00 82 GLN A N 1
ATOM 647 C CA . GLN A 1 82 ? 8.488 -27.405 -23.187 1.00 83.00 82 GLN A CA 1
ATOM 648 C C . GLN A 1 82 ? 8.746 -28.912 -23.055 1.00 83.00 82 GLN A C 1
ATOM 650 O O . GLN A 1 82 ? 9.435 -29.351 -22.130 1.00 83.00 82 GLN A O 1
ATOM 655 N N . ILE A 1 83 ? 8.209 -29.707 -23.984 1.00 79.25 83 ILE A N 1
ATOM 656 C CA . ILE A 1 83 ? 8.343 -31.171 -23.955 1.00 79.25 83 ILE A CA 1
ATOM 657 C C . ILE A 1 83 ? 9.801 -31.647 -24.042 1.00 79.25 83 ILE A C 1
ATOM 659 O O . ILE A 1 83 ? 10.133 -32.689 -23.494 1.00 79.25 83 ILE A O 1
ATOM 663 N N . SER A 1 84 ? 10.689 -30.869 -24.665 1.00 75.88 84 SER A N 1
ATOM 664 C CA . SER A 1 84 ? 12.123 -31.172 -24.787 1.00 75.88 84 SER A CA 1
ATOM 665 C C . SER A 1 84 ? 12.865 -31.201 -23.446 1.00 75.88 84 SER A C 1
ATOM 667 O O . SER A 1 84 ? 13.913 -31.828 -23.343 1.00 75.88 84 SER A O 1
ATOM 669 N N . VAL A 1 85 ? 12.325 -30.546 -22.412 1.00 72.31 85 VAL A N 1
ATOM 670 C CA . VAL A 1 85 ? 12.898 -30.487 -21.053 1.00 72.31 85 VAL A CA 1
ATOM 671 C C . VAL A 1 85 ? 12.425 -31.673 -20.193 1.00 72.31 85 VAL A C 1
ATOM 673 O O . VAL A 1 85 ? 12.749 -31.779 -19.010 1.00 72.31 85 VAL A O 1
ATOM 676 N N . LEU A 1 86 ? 11.616 -32.570 -20.760 1.00 70.31 86 LEU A N 1
ATOM 677 C CA . LEU A 1 86 ? 11.070 -33.726 -20.065 1.00 70.31 86 LEU A CA 1
ATOM 678 C C . LEU A 1 86 ? 12.154 -34.787 -19.816 1.00 70.31 86 LEU A C 1
ATOM 680 O O . LEU A 1 86 ? 12.598 -35.464 -20.737 1.00 70.31 86 LEU A O 1
ATOM 684 N N . ASP A 1 87 ? 12.523 -34.981 -18.550 1.00 66.69 87 ASP A N 1
ATOM 685 C CA . ASP A 1 87 ? 13.270 -36.161 -18.109 1.00 66.69 87 ASP A CA 1
ATOM 686 C C . ASP A 1 87 ? 12.283 -37.315 -17.857 1.00 66.69 87 ASP A C 1
ATOM 688 O O . ASP A 1 87 ? 11.580 -37.353 -16.839 1.00 66.69 87 ASP A O 1
ATOM 692 N N . GLU A 1 88 ? 12.200 -38.247 -18.812 1.00 62.75 88 GLU A N 1
ATOM 693 C CA . GLU A 1 88 ? 11.291 -39.402 -18.769 1.00 62.75 88 GLU A CA 1
ATOM 694 C C . GLU A 1 88 ? 11.572 -40.350 -17.588 1.00 62.75 88 GLU A C 1
ATOM 696 O O . GLU A 1 88 ? 10.715 -41.159 -17.232 1.00 62.75 88 GLU A O 1
ATOM 701 N N . SER A 1 89 ? 12.731 -40.230 -16.929 1.00 57.50 89 SER A N 1
ATOM 702 C CA . SER A 1 89 ? 13.110 -41.091 -15.805 1.00 57.50 89 SER A CA 1
ATOM 703 C C . SER A 1 89 ? 12.447 -40.721 -14.468 1.00 57.50 89 SER A C 1
ATOM 705 O O . SER A 1 89 ? 12.423 -41.547 -13.554 1.00 57.50 89 SER A O 1
ATOM 707 N N . GLN A 1 90 ? 11.878 -39.512 -14.334 1.00 52.88 90 GLN A N 1
ATOM 708 C CA . GLN A 1 90 ? 11.481 -38.970 -13.024 1.00 52.88 90 GLN A CA 1
ATOM 709 C C . GLN A 1 90 ? 9.974 -39.003 -12.707 1.00 52.88 90 GLN A C 1
ATOM 711 O O . GLN A 1 90 ? 9.611 -38.823 -11.545 1.00 52.88 90 GLN A O 1
ATOM 716 N N . HIS A 1 91 ? 9.070 -39.246 -13.669 1.00 54.06 91 HIS A N 1
ATOM 717 C CA . HIS A 1 91 ? 7.626 -39.068 -13.428 1.00 54.06 91 HIS A CA 1
ATOM 718 C C . HIS A 1 91 ? 6.749 -40.154 -14.073 1.00 54.06 91 HIS A C 1
ATOM 720 O O . HIS A 1 91 ? 6.913 -40.498 -15.239 1.00 54.06 91 HIS A O 1
ATOM 726 N N . LYS A 1 92 ? 5.741 -40.653 -13.335 1.00 57.59 92 LYS A N 1
ATOM 727 C CA . LYS A 1 92 ? 4.622 -41.420 -13.917 1.00 57.59 92 LYS A CA 1
ATOM 728 C C . LYS A 1 92 ? 3.757 -40.462 -14.735 1.00 57.59 92 LYS A C 1
ATOM 730 O O . LYS A 1 92 ? 2.899 -39.778 -14.179 1.00 57.59 92 LYS A O 1
ATOM 735 N N . LEU A 1 93 ? 4.027 -40.384 -16.031 1.00 59.97 93 LEU A N 1
ATOM 736 C CA . LEU A 1 93 ? 3.312 -39.496 -16.939 1.00 59.97 93 LEU A CA 1
ATOM 737 C C . LEU A 1 93 ? 1.935 -40.064 -17.281 1.00 59.97 93 LEU A C 1
ATOM 739 O O . LEU A 1 93 ? 1.777 -41.265 -17.499 1.00 59.97 93 LEU A O 1
ATOM 743 N N . VAL A 1 94 ? 0.940 -39.182 -17.344 1.00 62.28 94 VAL A N 1
ATOM 744 C CA . VAL A 1 94 ? -0.375 -39.501 -17.908 1.00 62.28 94 VAL A CA 1
ATOM 745 C C . VAL A 1 94 ? -0.471 -38.801 -19.253 1.00 62.28 94 VAL A C 1
ATOM 747 O O . VAL A 1 94 ? -0.393 -37.572 -19.325 1.00 62.28 94 VAL A O 1
ATOM 750 N N . GLU A 1 95 ? -0.603 -39.589 -20.313 1.00 61.25 95 GLU A N 1
ATOM 751 C CA . GLU A 1 95 ? -0.780 -39.084 -21.668 1.00 61.25 95 GLU A CA 1
ATOM 752 C C . GLU A 1 95 ? -2.241 -38.674 -21.875 1.00 61.25 95 GLU A C 1
ATOM 754 O O . GLU A 1 95 ? -3.173 -39.415 -21.552 1.00 61.25 95 GLU A O 1
ATOM 759 N N . THR A 1 96 ? -2.442 -37.459 -22.374 1.00 61.81 96 THR A N 1
ATOM 760 C CA . THR A 1 96 ? -3.733 -36.998 -22.890 1.00 61.81 96 THR A CA 1
ATOM 761 C C . THR A 1 96 ? -3.558 -36.677 -24.368 1.00 61.81 96 THR A C 1
ATOM 763 O O . THR A 1 96 ? -2.440 -36.413 -24.795 1.00 61.81 96 THR A O 1
ATOM 766 N N . ASN A 1 97 ? -4.640 -36.675 -25.150 1.00 57.91 97 ASN A N 1
ATOM 767 C CA . ASN A 1 97 ? -4.574 -36.505 -26.610 1.00 57.91 97 ASN A CA 1
ATOM 768 C C . ASN A 1 97 ? -3.934 -35.174 -27.087 1.00 57.91 97 ASN A C 1
ATOM 770 O O . ASN A 1 97 ? -3.733 -35.021 -28.286 1.00 57.91 97 ASN A O 1
ATOM 774 N N . GLU A 1 98 ? -3.633 -34.225 -26.189 1.00 66.56 98 GLU A N 1
ATOM 775 C CA . GLU A 1 98 ? -3.119 -32.882 -26.517 1.00 66.56 98 GLU A CA 1
ATOM 776 C C . GLU A 1 98 ? -1.799 -32.507 -25.809 1.00 66.56 98 GLU A C 1
ATOM 778 O O . GLU A 1 98 ? -1.072 -31.652 -26.304 1.00 66.56 98 GLU A O 1
ATOM 783 N N . TYR A 1 99 ? -1.470 -33.106 -24.656 1.00 76.00 99 TYR A N 1
ATOM 784 C CA . TYR A 1 99 ? -0.254 -32.800 -23.883 1.00 76.00 99 TYR A CA 1
ATOM 785 C C . TYR A 1 99 ? 0.115 -33.939 -22.916 1.00 76.00 99 TYR A C 1
ATOM 787 O O . TYR A 1 99 ? -0.733 -34.750 -22.517 1.00 76.00 99 TYR A O 1
ATOM 795 N N . LYS A 1 100 ? 1.380 -33.975 -22.471 1.00 80.62 100 LYS A N 1
ATOM 796 C CA . LYS A 1 100 ? 1.836 -34.886 -21.401 1.00 80.62 100 LYS A CA 1
ATOM 797 C C . LYS A 1 100 ? 1.696 -34.214 -20.033 1.00 80.62 100 LYS A C 1
ATOM 799 O O . LYS A 1 100 ? 1.945 -33.017 -19.897 1.00 80.62 100 LYS A O 1
ATOM 804 N N . ARG A 1 101 ? 1.316 -34.976 -19.001 1.00 79.69 101 ARG A N 1
ATOM 805 C CA . ARG A 1 101 ? 1.145 -34.471 -17.626 1.00 79.69 101 ARG A CA 1
ATOM 806 C C . ARG A 1 101 ? 2.123 -35.120 -16.655 1.00 79.69 101 ARG A C 1
ATOM 808 O O . ARG A 1 101 ? 2.178 -36.345 -16.577 1.00 79.69 101 ARG A O 1
ATOM 815 N N . GLY A 1 102 ? 2.794 -34.293 -15.859 1.00 81.81 102 GLY A N 1
ATOM 816 C CA . GLY A 1 102 ? 3.596 -34.689 -14.702 1.00 81.81 102 GLY A CA 1
ATOM 817 C C . GLY A 1 102 ? 3.265 -33.862 -13.456 1.00 81.81 102 GLY A C 1
ATOM 818 O O . GLY A 1 102 ? 2.289 -33.110 -13.424 1.00 81.81 102 GLY A O 1
ATOM 819 N N . PHE A 1 103 ? 4.097 -34.002 -12.428 1.00 81.00 103 PHE A N 1
ATOM 820 C CA . PHE A 1 103 ? 4.033 -33.216 -11.196 1.00 81.00 103 PHE A CA 1
ATOM 821 C C . PHE A 1 103 ? 5.404 -32.623 -10.9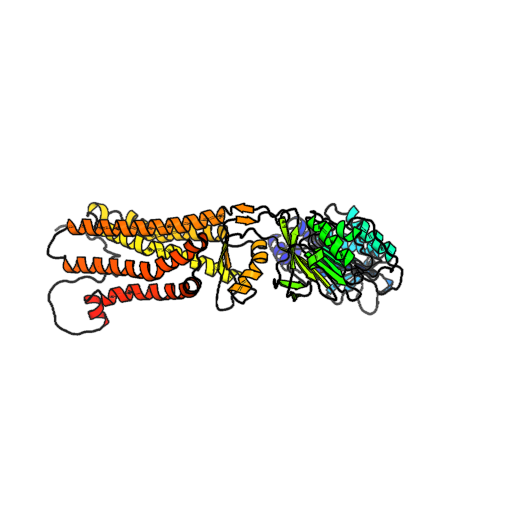08 1.00 81.00 103 PHE A C 1
ATOM 823 O O . PHE A 1 103 ? 6.417 -33.263 -11.145 1.00 81.00 103 PHE A O 1
ATOM 830 N N . SER A 1 104 ? 5.438 -31.398 -10.399 1.00 78.12 104 SER A N 1
ATOM 831 C CA . SER A 1 104 ? 6.667 -30.782 -9.912 1.00 78.12 104 SER A CA 1
ATOM 832 C C . SER A 1 104 ? 7.086 -31.411 -8.582 1.00 78.12 104 SER A C 1
ATOM 834 O O . SER A 1 104 ? 6.242 -31.888 -7.822 1.00 78.12 104 SER A O 1
ATOM 836 N N . SER A 1 105 ? 8.372 -31.310 -8.237 1.00 71.94 105 SER A N 1
ATOM 837 C CA . SER A 1 105 ? 8.888 -31.660 -6.903 1.00 71.94 105 SER A CA 1
ATOM 838 C C . SER A 1 105 ? 8.226 -30.862 -5.772 1.00 71.94 105 SER A C 1
ATOM 840 O O . SER A 1 105 ? 8.251 -31.283 -4.621 1.00 71.94 105 SER A O 1
ATOM 842 N N . ARG A 1 106 ? 7.601 -29.725 -6.103 1.00 69.00 106 ARG A N 1
ATOM 843 C CA . ARG A 1 106 ? 6.800 -28.894 -5.192 1.00 69.00 106 ARG A CA 1
ATOM 844 C C . ARG A 1 106 ? 5.298 -29.232 -5.212 1.00 69.00 106 ARG A C 1
ATOM 846 O O . ARG A 1 106 ? 4.488 -28.398 -4.824 1.00 69.00 106 ARG A O 1
ATOM 853 N N . SER A 1 107 ? 4.919 -30.422 -5.681 1.00 79.00 107 SER A N 1
ATOM 854 C CA . SER A 1 107 ? 3.554 -30.971 -5.595 1.00 79.00 107 SER A CA 1
ATOM 855 C C . SER A 1 107 ? 2.461 -30.145 -6.291 1.00 79.00 107 SER A C 1
ATOM 857 O O . SER A 1 107 ? 1.335 -30.052 -5.803 1.00 79.00 107 SER A O 1
ATOM 859 N N . TYR A 1 108 ? 2.769 -29.569 -7.455 1.00 84.00 108 TYR A N 1
ATOM 860 C CA . TYR A 1 108 ? 1.778 -28.964 -8.352 1.00 84.00 108 TYR A CA 1
ATOM 861 C C . TYR A 1 108 ? 1.851 -29.595 -9.754 1.00 84.00 108 TYR A C 1
ATOM 863 O O . TYR A 1 108 ? 2.917 -30.097 -10.134 1.00 84.00 108 TYR A O 1
ATOM 871 N N . PRO A 1 109 ? 0.755 -29.605 -10.534 1.00 87.69 109 PRO A N 1
ATOM 872 C CA . PRO A 1 109 ? 0.749 -30.224 -11.856 1.00 87.69 109 PRO A CA 1
ATOM 873 C C . PRO A 1 109 ? 1.617 -29.459 -12.861 1.00 87.69 109 PRO A C 1
ATOM 875 O O . PRO A 1 109 ? 1.635 -28.228 -12.883 1.00 87.69 109 PRO A O 1
ATOM 878 N N . VAL A 1 110 ? 2.304 -30.204 -13.726 1.00 88.62 110 VAL A N 1
ATOM 879 C CA . VAL A 1 110 ? 3.115 -29.669 -14.828 1.00 88.62 110 VAL A CA 1
ATOM 880 C C . VAL A 1 110 ? 2.610 -30.267 -16.131 1.00 88.62 110 VAL A C 1
ATOM 882 O O . VAL A 1 110 ? 2.512 -31.489 -16.266 1.00 88.62 110 VAL A O 1
ATOM 885 N N . LEU A 1 111 ? 2.279 -29.405 -17.082 1.00 89.19 111 LEU A N 1
ATOM 886 C CA . LEU A 1 111 ? 1.836 -29.780 -18.416 1.00 89.19 111 LEU A CA 1
ATOM 887 C C . LEU A 1 111 ? 2.975 -29.537 -19.410 1.00 89.19 111 LEU A C 1
ATOM 889 O O . LEU A 1 111 ? 3.620 -28.490 -19.375 1.00 89.19 111 LEU A O 1
ATOM 893 N N . TYR A 1 112 ? 3.234 -30.504 -20.281 1.00 86.75 112 TYR A N 1
ATOM 894 C CA . TYR A 1 112 ? 4.303 -30.430 -21.272 1.00 86.75 112 TYR A CA 1
ATOM 895 C C . TYR A 1 112 ? 3.711 -30.248 -22.666 1.00 86.75 112 TYR A C 1
ATOM 897 O O . TYR A 1 112 ? 2.911 -31.078 -23.101 1.00 86.75 112 TYR A O 1
ATOM 905 N N . PHE A 1 113 ? 4.129 -29.182 -23.347 1.00 85.69 113 PHE A N 1
ATOM 906 C CA . PHE A 1 113 ? 3.633 -28.785 -24.665 1.00 85.69 113 PHE A CA 1
ATOM 907 C C . PHE A 1 113 ? 4.771 -28.669 -25.684 1.00 85.69 113 PHE A C 1
ATOM 909 O O . PHE A 1 113 ? 5.911 -28.362 -25.319 1.00 85.69 113 PHE A O 1
ATOM 916 N N . ASP A 1 114 ? 4.437 -28.865 -26.961 1.00 83.88 114 ASP A N 1
ATOM 917 C CA . ASP A 1 114 ? 5.319 -28.531 -28.085 1.00 83.88 114 ASP A CA 1
ATOM 918 C C . ASP A 1 114 ? 5.417 -27.007 -28.257 1.00 83.88 114 ASP A C 1
ATOM 920 O O . ASP A 1 114 ? 6.511 -26.441 -28.265 1.00 83.88 114 ASP A O 1
ATOM 924 N N . ASP A 1 115 ? 4.263 -26.330 -28.314 1.00 86.56 115 ASP A N 1
ATOM 925 C CA . ASP A 1 115 ? 4.164 -24.869 -28.311 1.00 86.56 115 ASP A CA 1
ATOM 926 C C . ASP A 1 115 ? 4.060 -24.339 -26.872 1.00 86.56 115 ASP A C 1
ATOM 928 O O . ASP A 1 115 ? 3.026 -24.440 -26.201 1.00 86.56 115 ASP A O 1
ATOM 932 N N . ARG A 1 116 ? 5.149 -23.726 -26.400 1.00 82.62 116 ARG A N 1
ATOM 933 C CA . ARG A 1 116 ? 5.234 -23.143 -25.055 1.00 82.62 116 ARG A CA 1
ATOM 934 C C . ARG A 1 116 ? 4.260 -21.986 -24.831 1.00 82.62 116 ARG A C 1
ATOM 936 O O . ARG A 1 116 ? 3.756 -21.833 -23.721 1.00 82.62 116 ARG A O 1
ATOM 943 N N . VAL A 1 117 ? 4.009 -21.167 -25.855 1.00 89.00 117 VAL A N 1
ATOM 944 C CA . VAL A 1 117 ? 3.147 -19.982 -25.752 1.00 89.00 117 VAL A CA 1
ATOM 945 C C . VAL A 1 117 ? 1.707 -20.445 -25.616 1.00 89.00 117 VAL A C 1
ATOM 947 O O . VAL A 1 117 ? 0.992 -19.986 -24.727 1.00 89.00 117 VAL A O 1
ATOM 950 N N . MET A 1 118 ? 1.299 -21.415 -26.438 1.00 90.25 118 MET A N 1
ATOM 951 C CA . MET A 1 118 ? 0.002 -22.076 -26.298 1.00 90.25 118 MET A CA 1
ATOM 952 C C . MET A 1 118 ? -0.149 -22.711 -24.911 1.00 90.25 118 MET A C 1
ATOM 954 O O . MET A 1 118 ? -1.166 -22.501 -24.249 1.00 90.25 118 MET A O 1
ATOM 958 N N . GLY A 1 119 ? 0.874 -23.434 -24.445 1.00 89.69 119 GLY A N 1
ATOM 959 C CA . GLY A 1 119 ? 0.873 -24.058 -23.126 1.00 89.69 119 GLY A CA 1
ATOM 960 C C . GLY A 1 119 ? 0.684 -23.050 -21.992 1.00 89.69 119 GLY A C 1
ATOM 961 O O . GLY A 1 119 ? -0.180 -23.247 -21.138 1.00 89.69 119 GLY A O 1
ATOM 962 N N . ALA A 1 120 ? 1.440 -21.947 -22.008 1.00 91.06 120 ALA A N 1
ATOM 963 C CA . ALA A 1 120 ? 1.348 -20.867 -21.025 1.00 91.06 120 ALA A CA 1
ATOM 964 C C . ALA A 1 120 ? -0.046 -20.210 -21.008 1.00 91.06 120 ALA A C 1
ATOM 966 O O . ALA A 1 120 ? -0.615 -19.999 -19.936 1.00 91.06 120 ALA A O 1
ATOM 967 N N . LYS A 1 121 ? -0.629 -19.953 -22.187 1.00 93.00 121 LYS A N 1
ATOM 968 C CA . LYS A 1 121 ? -2.005 -19.444 -22.312 1.00 93.00 121 LYS A CA 1
ATOM 969 C C . LYS A 1 121 ? -3.019 -20.428 -21.728 1.00 93.00 121 LYS A C 1
ATOM 971 O O . LYS A 1 121 ? -3.865 -20.031 -20.933 1.00 93.00 121 LYS A O 1
ATOM 976 N N . MET A 1 122 ? -2.888 -21.720 -22.045 1.00 91.81 122 MET A N 1
ATOM 977 C CA . MET A 1 122 ? -3.807 -22.759 -21.572 1.00 91.81 122 MET A CA 1
ATOM 978 C C . MET A 1 122 ? -3.780 -22.911 -20.048 1.00 91.81 122 MET A C 1
ATOM 980 O O . MET A 1 122 ? -4.841 -22.993 -19.430 1.00 91.81 122 MET A O 1
ATOM 984 N N . VAL A 1 123 ? -2.596 -22.956 -19.424 1.00 92.62 123 VAL A N 1
ATOM 985 C CA . VAL A 1 123 ? -2.508 -23.092 -17.959 1.00 92.62 123 VAL A CA 1
ATOM 986 C C . VAL A 1 123 ? -3.083 -21.875 -17.243 1.00 92.62 123 VAL A C 1
ATOM 988 O O . VAL A 1 123 ? -3.742 -22.030 -16.213 1.00 92.62 123 VAL A O 1
ATOM 991 N N . LEU A 1 124 ? -2.900 -20.681 -17.809 1.00 92.25 124 LEU A N 1
ATOM 992 C CA . LEU A 1 124 ? -3.481 -19.468 -17.258 1.00 92.25 124 LEU A CA 1
ATOM 993 C C . LEU A 1 124 ? -4.999 -19.434 -17.410 1.00 92.25 124 LEU A C 1
ATOM 995 O O . LEU A 1 124 ? -5.694 -19.200 -16.422 1.00 92.25 124 LEU A O 1
ATOM 999 N N . ASP A 1 125 ? -5.522 -19.703 -18.608 1.00 93.31 125 ASP A N 1
ATOM 1000 C CA . ASP A 1 125 ? -6.966 -19.740 -18.844 1.00 93.31 125 ASP A CA 1
ATOM 1001 C C . ASP A 1 125 ? -7.639 -20.784 -17.960 1.00 93.31 125 ASP A C 1
ATOM 1003 O O . ASP A 1 125 ? -8.701 -20.527 -17.396 1.00 93.31 125 ASP A O 1
ATOM 1007 N N . TYR A 1 126 ? -6.986 -21.931 -17.760 1.00 94.06 126 TYR A N 1
ATOM 1008 C CA . TYR A 1 126 ? -7.462 -22.960 -16.848 1.00 94.06 126 TYR A CA 1
ATOM 1009 C C . TYR A 1 126 ? -7.602 -22.443 -15.412 1.00 94.06 126 TYR A C 1
ATOM 1011 O O . TYR A 1 126 ? -8.649 -22.629 -14.791 1.00 94.06 126 TYR A O 1
ATOM 1019 N N . ALA A 1 127 ? -6.556 -21.814 -14.870 1.00 94.00 127 ALA A N 1
ATOM 1020 C CA . ALA A 1 127 ? -6.559 -21.325 -13.495 1.00 94.00 127 ALA A CA 1
ATOM 1021 C C . ALA A 1 127 ? -7.521 -20.141 -13.309 1.00 94.00 127 ALA A C 1
ATOM 1023 O O . ALA A 1 127 ? -8.323 -20.142 -12.375 1.00 94.00 127 ALA A O 1
ATOM 1024 N N . SER A 1 128 ? -7.496 -19.172 -14.225 1.00 93.12 128 SER A N 1
ATOM 1025 C CA . SER A 1 128 ? -8.401 -18.019 -14.220 1.00 93.12 128 SER A CA 1
ATOM 1026 C C . SER A 1 128 ? -9.870 -18.459 -14.265 1.00 93.12 128 SER A C 1
ATOM 1028 O O . SER A 1 128 ? -10.671 -17.994 -13.452 1.00 93.12 128 SER A O 1
ATOM 1030 N N . ASP A 1 129 ? -10.218 -19.424 -15.125 1.00 94.06 129 ASP A N 1
ATOM 1031 C CA . ASP A 1 129 ? -11.575 -19.976 -15.229 1.00 94.06 129 ASP A CA 1
ATOM 1032 C C . ASP A 1 129 ? -11.993 -20.781 -13.988 1.00 94.06 129 ASP A C 1
ATOM 1034 O O . ASP A 1 129 ? -13.148 -20.718 -13.561 1.00 94.06 129 ASP A O 1
ATOM 1038 N N . LEU A 1 130 ? -11.064 -21.539 -13.392 1.00 94.88 130 LEU A N 1
ATOM 1039 C CA . LEU A 1 130 ? -11.335 -22.357 -12.208 1.00 94.88 130 LEU A CA 1
ATOM 1040 C C . LEU A 1 130 ? -11.633 -21.500 -10.972 1.00 94.88 130 LEU A C 1
ATOM 1042 O O . LEU A 1 130 ? -12.554 -21.825 -10.221 1.00 94.88 130 LEU A O 1
ATOM 1046 N N . PHE A 1 131 ? -10.868 -20.425 -10.768 1.00 92.88 131 PHE A N 1
ATOM 1047 C CA . PHE A 1 131 ? -10.973 -19.561 -9.587 1.00 92.88 131 PHE A CA 1
ATOM 1048 C C . PHE A 1 131 ? -11.819 -18.303 -9.808 1.00 92.88 131 PHE A C 1
ATOM 1050 O O . PHE A 1 131 ? -12.112 -17.596 -8.845 1.00 92.88 131 PHE A O 1
ATOM 1057 N N . ASN A 1 132 ? -12.244 -18.033 -11.047 1.00 92.75 132 ASN A N 1
ATOM 1058 C CA . ASN A 1 132 ? -12.965 -16.816 -11.425 1.00 92.75 132 ASN A CA 1
ATOM 1059 C C . ASN A 1 132 ? -12.174 -15.532 -11.077 1.00 92.75 132 ASN A C 1
ATOM 1061 O O . ASN A 1 132 ? -12.716 -14.565 -10.523 1.00 92.75 132 ASN A O 1
ATOM 1065 N N . LEU A 1 133 ? -10.868 -15.556 -11.365 1.00 92.06 133 LEU A N 1
ATOM 1066 C CA . LEU A 1 133 ? -9.908 -14.487 -11.075 1.00 92.06 133 LEU A CA 1
ATOM 1067 C C . LEU A 1 133 ? -9.318 -13.915 -12.365 1.00 92.06 133 LEU A C 1
ATOM 1069 O O . LEU A 1 133 ? -8.942 -14.664 -13.268 1.00 92.06 133 LEU A O 1
ATOM 1073 N N . ASP A 1 134 ? -9.190 -12.592 -12.406 1.00 92.50 134 ASP A N 1
ATOM 1074 C CA . ASP A 1 134 ? -8.391 -11.892 -13.412 1.00 92.50 134 ASP A CA 1
ATOM 1075 C C . ASP A 1 134 ? -6.914 -11.932 -13.020 1.00 92.50 134 ASP A C 1
ATOM 1077 O O . ASP A 1 134 ? -6.565 -12.157 -11.857 1.00 92.50 134 ASP A O 1
ATOM 1081 N N . ILE A 1 135 ? -6.043 -11.684 -13.990 1.00 93.31 135 ILE A N 1
ATOM 1082 C CA . ILE A 1 135 ? -4.603 -11.655 -13.764 1.00 93.31 135 ILE A CA 1
ATOM 1083 C C . ILE A 1 135 ? -4.275 -10.381 -12.998 1.00 93.31 135 ILE A C 1
ATOM 1085 O O . ILE A 1 135 ? -4.536 -9.271 -13.466 1.00 93.31 135 ILE A O 1
ATOM 1089 N N . TYR A 1 136 ? -3.711 -10.563 -11.811 1.00 92.44 136 TYR A N 1
ATOM 1090 C CA . TYR A 1 136 ? -3.296 -9.483 -10.930 1.00 92.44 136 TYR A CA 1
ATOM 1091 C C . TYR A 1 136 ? -1.868 -9.036 -11.241 1.00 92.44 136 TYR A C 1
ATOM 1093 O O . TYR A 1 136 ? -1.585 -7.838 -11.288 1.00 92.44 136 TYR A O 1
ATOM 1101 N N . GLY A 1 137 ? -0.966 -10.002 -11.430 1.00 92.44 137 GLY A N 1
ATOM 1102 C CA . GLY A 1 137 ? 0.458 -9.753 -11.610 1.00 92.44 137 GLY A CA 1
ATOM 1103 C C . GLY A 1 137 ? 1.037 -10.505 -12.800 1.00 92.44 137 GLY A C 1
ATOM 1104 O O . GLY A 1 137 ? 0.657 -11.650 -13.043 1.00 92.44 137 GLY A O 1
ATOM 1105 N N . LEU A 1 138 ? 1.971 -9.873 -13.504 1.00 94.62 138 LEU A N 1
ATOM 1106 C CA . LEU A 1 138 ? 2.697 -10.471 -14.619 1.00 94.62 138 LEU A CA 1
ATOM 1107 C C . LEU A 1 138 ? 4.205 -10.330 -14.410 1.00 94.62 138 LEU A C 1
ATOM 1109 O O . LEU A 1 138 ? 4.710 -9.225 -14.241 1.00 94.62 138 LEU A O 1
ATOM 1113 N N . GLU A 1 139 ? 4.904 -11.451 -14.487 1.00 92.81 139 GLU A N 1
ATOM 1114 C CA . GLU A 1 139 ? 6.355 -11.557 -14.485 1.00 92.81 139 GLU A CA 1
ATOM 1115 C C . GLU A 1 139 ? 6.798 -12.139 -15.831 1.00 92.81 139 GLU A C 1
ATOM 1117 O O . GLU A 1 139 ? 6.321 -13.192 -16.255 1.00 92.81 139 GLU A O 1
ATOM 1122 N N . ILE A 1 140 ? 7.695 -11.460 -16.535 1.00 92.31 140 ILE A N 1
ATOM 1123 C CA . ILE A 1 140 ? 8.184 -11.923 -17.836 1.00 92.31 140 ILE A CA 1
ATOM 1124 C C . ILE A 1 140 ? 9.686 -11.748 -17.967 1.00 92.31 140 ILE A C 1
ATOM 1126 O O . ILE A 1 140 ? 10.287 -10.890 -17.325 1.00 92.31 140 ILE A O 1
ATOM 1130 N N . ASP A 1 141 ? 10.286 -12.530 -18.855 1.00 89.31 141 ASP A N 1
ATOM 1131 C CA . ASP A 1 141 ? 11.606 -12.246 -19.407 1.00 89.31 141 ASP A CA 1
ATOM 1132 C C . ASP A 1 141 ? 11.501 -11.767 -20.864 1.00 89.31 141 ASP A C 1
ATOM 1134 O O . ASP A 1 141 ? 10.409 -11.563 -21.403 1.00 89.31 141 ASP A O 1
ATOM 1138 N N . ARG A 1 142 ? 12.647 -11.586 -21.531 1.00 86.25 142 ARG A N 1
ATOM 1139 C CA . ARG A 1 142 ? 12.717 -11.115 -22.927 1.00 86.25 142 ARG A CA 1
ATOM 1140 C C . ARG A 1 142 ? 11.960 -11.996 -23.920 1.00 86.25 142 ARG A C 1
ATOM 1142 O O . ARG A 1 142 ? 11.606 -11.521 -24.986 1.00 86.25 142 ARG A O 1
ATOM 1149 N N . SER A 1 143 ? 11.719 -13.264 -23.607 1.00 86.19 143 SER A N 1
ATOM 1150 C CA . SER A 1 143 ? 10.958 -14.171 -24.470 1.00 86.19 143 SER A CA 1
ATOM 1151 C C . SER A 1 143 ? 9.448 -14.122 -24.205 1.00 86.19 143 SER A C 1
ATOM 1153 O O . SER A 1 143 ? 8.662 -14.602 -25.022 1.00 86.19 143 SER A O 1
ATOM 1155 N N . GLY A 1 144 ? 9.048 -13.552 -23.065 1.00 89.06 144 GLY A N 1
ATOM 1156 C CA . GLY A 1 144 ? 7.678 -13.499 -22.570 1.00 89.06 144 GLY A CA 1
ATOM 1157 C C . GLY A 1 144 ? 6.897 -12.238 -22.929 1.00 89.06 144 GLY A C 1
ATOM 1158 O O . GLY A 1 144 ? 5.731 -12.155 -22.553 1.00 89.06 144 GLY A O 1
ATOM 1159 N N . PHE A 1 145 ? 7.477 -11.264 -23.648 1.00 89.31 145 PHE A N 1
ATOM 1160 C CA . PHE A 1 145 ? 6.810 -9.973 -23.900 1.00 89.31 145 PHE A CA 1
ATOM 1161 C C . PHE A 1 145 ? 5.454 -10.106 -24.613 1.00 89.31 145 PHE A C 1
ATOM 1163 O O . PHE A 1 145 ? 4.556 -9.310 -24.355 1.00 89.31 145 PHE A O 1
ATOM 1170 N N . TRP A 1 146 ? 5.257 -11.164 -25.415 1.00 92.00 146 TRP A N 1
ATOM 1171 C CA . TRP A 1 146 ? 3.974 -11.500 -26.051 1.00 92.00 146 TRP A CA 1
ATOM 1172 C C . TRP A 1 146 ? 2.805 -11.590 -25.055 1.00 92.00 146 TRP A C 1
ATOM 1174 O O . TRP A 1 146 ? 1.644 -11.422 -25.439 1.00 92.00 146 TRP A O 1
ATOM 1184 N N . ALA A 1 147 ? 3.087 -11.898 -23.782 1.00 93.88 147 ALA A N 1
ATOM 1185 C CA . ALA A 1 147 ? 2.073 -12.036 -22.747 1.00 93.88 147 ALA A CA 1
ATOM 1186 C C . ALA A 1 147 ? 1.360 -10.706 -22.477 1.00 93.88 147 ALA A C 1
ATOM 1188 O O . ALA A 1 147 ? 0.176 -10.723 -22.157 1.00 93.88 147 ALA A O 1
ATOM 1189 N N . ILE A 1 148 ? 2.033 -9.567 -22.673 1.00 94.31 148 ILE A N 1
ATOM 1190 C CA . ILE A 1 148 ? 1.440 -8.235 -22.502 1.00 94.31 148 ILE A CA 1
ATOM 1191 C C . ILE A 1 148 ? 0.291 -8.045 -23.493 1.00 94.31 148 ILE A C 1
ATOM 1193 O O . ILE A 1 148 ? -0.842 -7.794 -23.082 1.00 94.31 148 ILE A O 1
ATOM 1197 N N . ASP A 1 149 ? 0.559 -8.241 -24.786 1.00 93.94 149 ASP A N 1
ATOM 1198 C CA . ASP A 1 149 ? -0.452 -8.115 -25.840 1.00 93.94 149 ASP A CA 1
ATOM 1199 C C . ASP A 1 149 ? -1.604 -9.095 -25.632 1.00 93.94 149 ASP A C 1
ATOM 1201 O O . ASP A 1 149 ? -2.777 -8.759 -25.810 1.00 93.94 149 ASP A O 1
ATOM 1205 N N . TRP A 1 150 ? -1.288 -10.326 -25.237 1.00 93.81 150 TRP A N 1
ATOM 1206 C CA . TRP A 1 150 ? -2.310 -11.334 -25.002 1.00 93.81 150 TRP A CA 1
ATO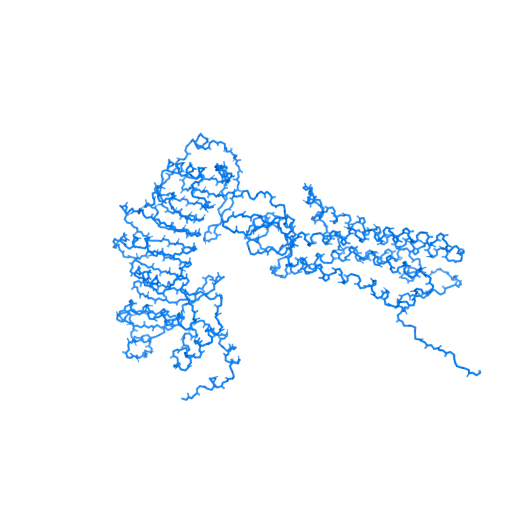M 1207 C C . TRP A 1 150 ? -3.222 -10.972 -23.824 1.00 93.81 150 TRP A C 1
ATOM 1209 O O . TRP A 1 150 ? -4.442 -11.059 -23.958 1.00 93.81 150 TRP A O 1
ATOM 1219 N N . ILE A 1 151 ? -2.659 -10.519 -22.702 1.00 93.75 151 ILE A N 1
ATOM 1220 C CA . ILE A 1 151 ? -3.423 -10.130 -21.509 1.00 93.75 151 ILE A CA 1
ATOM 1221 C C . ILE A 1 151 ? -4.265 -8.886 -21.785 1.00 93.75 151 ILE A C 1
ATOM 1223 O O . ILE A 1 151 ? -5.454 -8.887 -21.467 1.00 93.75 151 ILE A O 1
ATOM 1227 N N . ASN A 1 152 ? -3.688 -7.875 -22.441 1.00 91.69 152 ASN A N 1
ATOM 1228 C CA . ASN A 1 152 ? -4.388 -6.645 -22.816 1.00 91.69 152 ASN A CA 1
ATOM 1229 C C . ASN A 1 152 ? -5.612 -6.909 -23.712 1.00 91.69 152 ASN A C 1
ATOM 1231 O O . ASN A 1 152 ? -6.595 -6.179 -23.637 1.00 91.69 152 ASN A O 1
ATOM 1235 N N . ASN A 1 153 ? -5.568 -7.950 -24.551 1.00 92.81 153 ASN A N 1
ATOM 1236 C CA . ASN A 1 153 ? -6.706 -8.364 -25.378 1.00 92.81 153 ASN A CA 1
ATOM 1237 C C . ASN A 1 153 ? -7.704 -9.266 -24.634 1.00 92.81 153 ASN A C 1
ATOM 1239 O O . ASN A 1 153 ? -8.855 -9.392 -25.049 1.00 92.81 153 ASN A O 1
ATOM 1243 N N . ARG A 1 154 ? -7.260 -9.937 -23.568 1.00 90.94 154 ARG A N 1
ATOM 1244 C CA . ARG A 1 154 ? -8.047 -10.927 -22.827 1.00 90.94 154 ARG A CA 1
ATOM 1245 C C . ARG A 1 154 ? -8.904 -10.301 -21.729 1.00 90.94 154 ARG A C 1
ATOM 1247 O O . ARG A 1 154 ? -10.024 -10.758 -21.515 1.00 90.94 154 ARG A O 1
ATOM 1254 N N . GLN A 1 155 ? -8.370 -9.328 -20.992 1.00 91.81 155 GLN A N 1
ATOM 1255 C CA . GLN A 1 155 ? -9.051 -8.707 -19.854 1.00 91.81 155 GLN A CA 1
ATOM 1256 C C . GLN A 1 155 ? -9.036 -7.180 -19.960 1.00 91.81 155 GLN A C 1
ATOM 1258 O O . GLN A 1 155 ? -8.021 -6.582 -20.300 1.00 91.81 155 GLN A O 1
ATOM 1263 N N . GLU A 1 156 ? -10.161 -6.544 -19.624 1.00 89.50 156 GLU A N 1
ATOM 1264 C CA . GLU A 1 156 ? -10.264 -5.076 -19.591 1.00 89.50 156 GLU A CA 1
ATOM 1265 C C . GLU A 1 156 ? -9.526 -4.478 -18.385 1.00 89.50 156 GLU A C 1
ATOM 1267 O O . GLU A 1 156 ? -9.023 -3.355 -18.438 1.00 89.50 156 GLU A O 1
ATOM 1272 N N . LYS A 1 157 ? -9.460 -5.229 -17.279 1.00 90.00 157 LYS A N 1
ATOM 1273 C CA . LYS A 1 157 ? -8.814 -4.786 -16.046 1.00 90.00 157 LYS A CA 1
ATOM 1274 C C . LYS A 1 157 ? -7.293 -4.784 -16.212 1.00 90.00 157 LYS A C 1
ATOM 1276 O O . LYS A 1 157 ? -6.692 -5.811 -16.534 1.00 90.00 157 LYS A O 1
ATOM 1281 N N . MET A 1 158 ? -6.681 -3.634 -15.935 1.00 89.44 158 MET A N 1
ATOM 1282 C CA . MET A 1 158 ? -5.226 -3.477 -15.920 1.00 89.44 158 MET A CA 1
ATOM 1283 C C . MET A 1 158 ? -4.578 -4.408 -14.893 1.00 89.44 158 MET A C 1
ATOM 1285 O O . MET A 1 158 ? -5.182 -4.755 -13.873 1.00 89.44 158 MET A O 1
ATOM 1289 N N . LEU A 1 159 ? -3.323 -4.765 -15.153 1.00 92.31 159 LEU A N 1
ATOM 1290 C CA . LEU A 1 159 ? -2.495 -5.426 -14.155 1.00 92.31 159 LEU A CA 1
ATOM 1291 C C . LEU A 1 159 ? -2.324 -4.502 -12.947 1.00 92.31 159 LEU A C 1
ATOM 1293 O O . LEU A 1 159 ? -2.394 -3.280 -13.056 1.00 92.31 159 LEU A O 1
ATOM 1297 N N . VAL A 1 160 ? -2.070 -5.081 -11.784 1.00 89.38 160 VAL A N 1
ATOM 1298 C CA . VAL A 1 160 ? -1.676 -4.307 -10.605 1.00 89.38 160 VAL A CA 1
ATOM 1299 C C . VAL A 1 160 ? -0.156 -4.301 -10.508 1.00 89.38 160 VAL A C 1
ATOM 1301 O O . VAL A 1 160 ? 0.450 -3.242 -10.365 1.00 89.38 160 VAL A O 1
ATOM 1304 N N . HIS A 1 161 ? 0.471 -5.462 -10.701 1.00 89.00 161 HIS A N 1
ATOM 1305 C CA . HIS A 1 161 ? 1.917 -5.630 -10.595 1.00 89.00 161 HIS A CA 1
ATOM 1306 C C . HIS A 1 161 ? 2.535 -6.129 -11.904 1.00 89.00 161 HIS A C 1
ATOM 1308 O O . HIS A 1 161 ? 2.043 -7.087 -12.502 1.00 89.00 161 HIS A O 1
ATOM 1314 N N . PHE A 1 162 ? 3.640 -5.523 -12.324 1.00 94.06 162 PHE A N 1
ATOM 1315 C CA . PHE A 1 162 ? 4.404 -5.956 -13.485 1.00 94.06 162 PHE A CA 1
ATOM 1316 C C . PHE A 1 162 ? 5.901 -6.032 -13.185 1.00 94.06 162 PHE A C 1
ATOM 1318 O O . PHE A 1 162 ? 6.479 -5.095 -12.633 1.00 94.06 162 PHE A O 1
ATOM 1325 N N . GLU A 1 163 ? 6.531 -7.119 -13.623 1.00 93.06 163 GLU A N 1
ATOM 1326 C CA . GLU A 1 163 ? 7.958 -7.362 -13.470 1.00 93.06 163 GLU A CA 1
ATOM 1327 C C . GLU A 1 163 ? 8.592 -7.869 -14.774 1.00 93.06 163 GLU A C 1
ATOM 1329 O O . GLU A 1 163 ? 8.155 -8.857 -15.362 1.00 93.06 163 GLU A O 1
ATOM 1334 N N . PHE A 1 164 ? 9.657 -7.193 -15.215 1.00 92.19 164 PHE A N 1
ATOM 1335 C CA . PHE A 1 164 ? 10.447 -7.557 -16.387 1.00 92.19 164 PHE A CA 1
ATOM 1336 C C . PHE A 1 164 ? 11.863 -7.976 -15.983 1.00 92.19 164 PHE A C 1
ATOM 1338 O O . PHE A 1 164 ? 12.743 -7.143 -15.735 1.00 92.19 164 PHE A O 1
ATOM 1345 N N . ASN A 1 165 ? 12.080 -9.287 -15.947 1.00 87.94 165 ASN A N 1
ATOM 1346 C CA . ASN A 1 165 ? 13.298 -9.948 -15.503 1.00 87.94 165 ASN A CA 1
ATOM 1347 C C . ASN A 1 165 ? 14.338 -10.114 -16.603 1.00 87.94 165 ASN A C 1
ATOM 1349 O O . ASN A 1 165 ? 14.019 -10.409 -17.757 1.00 87.94 165 ASN A O 1
ATOM 1353 N N . ASN A 1 166 ? 15.608 -10.011 -16.215 1.00 79.94 166 ASN A N 1
ATOM 1354 C CA . ASN A 1 166 ? 16.710 -10.328 -17.109 1.00 79.94 166 ASN A CA 1
ATOM 1355 C C . ASN A 1 166 ? 16.787 -11.836 -17.391 1.00 79.94 166 ASN A C 1
ATOM 1357 O O . ASN A 1 166 ? 16.580 -12.644 -16.488 1.00 79.94 166 ASN A O 1
ATOM 1361 N N . ASN A 1 167 ? 17.158 -12.200 -18.618 1.00 69.75 167 ASN A N 1
ATOM 1362 C CA . ASN A 1 167 ? 17.529 -13.571 -18.968 1.00 69.75 167 ASN A CA 1
ATOM 1363 C C . ASN A 1 167 ? 19.063 -13.682 -19.094 1.00 69.75 167 ASN A C 1
ATOM 1365 O O . ASN A 1 167 ? 19.744 -12.690 -19.348 1.00 69.75 167 ASN A O 1
ATOM 1369 N N . TYR A 1 168 ? 19.620 -14.882 -18.929 1.00 57.19 168 TYR A N 1
ATOM 1370 C CA . TYR A 1 168 ? 21.060 -15.166 -18.985 1.00 57.19 168 TYR A CA 1
ATOM 1371 C C . TYR A 1 168 ? 21.670 -15.072 -20.402 1.00 57.19 168 TYR A C 1
ATOM 1373 O O . TYR A 1 168 ? 22.880 -15.228 -20.559 1.00 57.19 168 TYR A O 1
ATOM 1381 N N . SER A 1 169 ? 20.864 -14.837 -21.442 1.00 55.66 169 SER A N 1
ATOM 1382 C CA . SER A 1 169 ? 21.296 -14.809 -22.845 1.00 55.66 169 SER A CA 1
ATOM 1383 C C . SER A 1 169 ? 21.696 -13.403 -23.330 1.00 55.66 169 SER A C 1
ATOM 1385 O O . SER A 1 169 ? 20.889 -12.476 -23.282 1.00 55.66 169 SER A O 1
ATOM 1387 N N . ASN A 1 170 ? 22.904 -13.273 -23.892 1.00 53.19 170 ASN A N 1
ATOM 1388 C CA . ASN A 1 170 ? 23.541 -12.039 -24.400 1.00 53.19 170 ASN A CA 1
ATOM 1389 C C . ASN A 1 170 ? 22.923 -11.421 -25.683 1.00 53.19 170 ASN A C 1
ATOM 1391 O O . ASN A 1 170 ? 23.622 -10.730 -26.423 1.00 53.19 170 ASN A O 1
ATOM 1395 N N . TRP A 1 171 ? 21.655 -11.678 -26.006 1.00 54.78 171 TRP A N 1
ATOM 1396 C CA . TRP A 1 171 ? 21.036 -11.117 -27.216 1.00 54.78 171 TRP A CA 1
ATOM 1397 C C . TRP A 1 171 ? 20.427 -9.736 -26.933 1.00 54.78 171 TRP A C 1
ATOM 1399 O O . TRP A 1 171 ? 19.879 -9.535 -25.854 1.00 54.78 171 TRP A O 1
ATOM 1409 N N . ASP A 1 172 ? 20.544 -8.801 -27.878 1.00 67.06 172 ASP A N 1
ATOM 1410 C CA . ASP A 1 172 ? 19.969 -7.449 -27.880 1.00 67.06 172 ASP A CA 1
ATOM 1411 C C . ASP A 1 172 ? 18.551 -7.397 -27.275 1.00 67.06 172 ASP A C 1
ATOM 1413 O O . ASP A 1 172 ? 17.603 -7.981 -27.799 1.00 67.06 172 ASP A O 1
ATOM 1417 N N . GLY A 1 173 ? 18.433 -6.767 -26.103 1.00 78.25 173 GLY A N 1
ATOM 1418 C CA . GLY A 1 173 ? 17.194 -6.689 -25.323 1.00 78.25 173 GLY A CA 1
ATOM 1419 C C . GLY A 1 173 ? 16.355 -5.450 -25.626 1.00 78.25 173 GLY A C 1
ATOM 1420 O O . GLY A 1 173 ? 15.309 -5.272 -24.999 1.00 78.25 173 GLY A O 1
ATOM 1421 N N . ASP A 1 174 ? 16.809 -4.600 -26.548 1.00 88.56 174 ASP A N 1
ATOM 1422 C CA . ASP A 1 174 ? 16.247 -3.274 -26.790 1.00 88.56 174 ASP A CA 1
ATOM 1423 C C . ASP A 1 174 ? 14.839 -3.340 -27.385 1.00 88.56 174 ASP A C 1
ATOM 1425 O O . ASP A 1 174 ? 13.946 -2.646 -26.906 1.00 88.56 174 ASP A O 1
ATOM 1429 N N . GLU A 1 175 ? 14.607 -4.215 -28.369 1.00 89.19 175 GLU A N 1
ATOM 1430 C CA . GLU A 1 175 ? 13.287 -4.386 -28.996 1.00 89.19 175 GLU A CA 1
ATOM 1431 C C . GLU A 1 175 ? 12.242 -4.863 -27.979 1.00 89.19 175 GLU A C 1
ATOM 1433 O O . GLU A 1 175 ? 11.145 -4.307 -27.888 1.00 89.19 175 GLU A O 1
ATOM 1438 N N . ALA A 1 176 ? 12.601 -5.855 -27.158 1.00 89.31 176 ALA A N 1
ATOM 1439 C CA . ALA A 1 176 ? 11.724 -6.353 -26.106 1.00 89.31 176 ALA A CA 1
ATOM 1440 C C . ALA A 1 176 ? 11.449 -5.268 -25.055 1.00 89.31 176 ALA A C 1
ATOM 1442 O O . ALA A 1 176 ? 10.306 -5.109 -24.633 1.00 89.31 176 ALA A O 1
ATOM 1443 N N . MET A 1 177 ? 12.465 -4.496 -24.651 1.00 90.81 177 MET A N 1
ATOM 1444 C CA . MET A 1 177 ? 12.284 -3.393 -23.706 1.00 90.81 177 MET A CA 1
ATOM 1445 C C . MET A 1 177 ? 11.383 -2.293 -24.278 1.00 90.81 177 MET A C 1
ATOM 1447 O O . MET A 1 177 ? 10.453 -1.878 -23.592 1.00 90.81 177 MET A O 1
ATOM 1451 N N . ASP A 1 178 ? 11.608 -1.839 -25.516 1.00 92.69 178 ASP A N 1
ATOM 1452 C CA . ASP A 1 178 ? 10.773 -0.811 -26.155 1.00 92.69 178 ASP A CA 1
ATOM 1453 C C . ASP A 1 178 ? 9.316 -1.273 -26.254 1.00 92.69 178 ASP A C 1
ATOM 1455 O O . ASP A 1 178 ? 8.403 -0.558 -25.834 1.00 92.69 178 ASP A O 1
ATOM 1459 N N . HIS A 1 179 ? 9.099 -2.510 -26.710 1.00 93.62 179 HIS A N 1
ATOM 1460 C CA . HIS A 1 179 ? 7.767 -3.089 -26.784 1.00 93.62 179 HIS A CA 1
ATOM 1461 C C . HIS A 1 179 ? 7.095 -3.151 -25.405 1.00 93.62 179 HIS A C 1
ATOM 1463 O O . HIS A 1 179 ? 5.937 -2.752 -25.271 1.00 93.62 179 HIS A O 1
ATOM 1469 N N . VAL A 1 180 ? 7.805 -3.619 -24.372 1.00 94.12 180 VAL A N 1
ATOM 1470 C CA . VAL A 1 180 ? 7.275 -3.674 -23.004 1.00 94.12 180 VAL A CA 1
ATOM 1471 C C . VAL A 1 180 ? 6.886 -2.273 -22.541 1.00 94.12 180 VAL A C 1
ATOM 1473 O O . VAL A 1 180 ? 5.733 -2.069 -22.175 1.00 94.12 180 VAL A O 1
ATOM 1476 N N . LEU A 1 181 ? 7.804 -1.303 -22.602 1.00 94.00 181 LEU A N 1
ATOM 1477 C CA . LEU A 1 181 ? 7.578 0.064 -22.125 1.00 94.00 181 LEU A CA 1
ATOM 1478 C C . LEU A 1 181 ? 6.388 0.748 -22.815 1.00 94.00 181 LEU A C 1
ATOM 1480 O O . LEU A 1 181 ? 5.684 1.526 -22.177 1.00 94.00 181 LEU A O 1
ATOM 1484 N N . ARG A 1 182 ? 6.133 0.460 -24.097 1.00 94.56 182 ARG A N 1
ATOM 1485 C CA . ARG A 1 182 ? 5.010 1.054 -24.843 1.00 94.56 182 ARG A CA 1
ATOM 1486 C C . ARG A 1 182 ? 3.660 0.391 -24.573 1.00 94.56 182 ARG A C 1
ATOM 1488 O O . ARG A 1 182 ? 2.635 1.054 -24.729 1.00 94.56 182 ARG A O 1
ATOM 1495 N N . ASN A 1 183 ? 3.643 -0.891 -24.209 1.00 93.94 183 ASN A N 1
ATOM 1496 C CA . ASN A 1 183 ? 2.411 -1.688 -24.177 1.00 93.94 183 ASN A CA 1
ATOM 1497 C C . ASN A 1 183 ? 1.987 -2.142 -22.777 1.00 93.94 183 ASN A C 1
ATOM 1499 O O . ASN A 1 183 ? 0.822 -2.510 -22.587 1.00 93.94 183 ASN A O 1
ATOM 1503 N N . VAL A 1 184 ? 2.889 -2.126 -21.792 1.00 93.44 184 VAL A N 1
ATOM 1504 C CA . VAL A 1 184 ? 2.551 -2.556 -20.436 1.00 93.44 184 VAL A CA 1
ATOM 1505 C C . VAL A 1 184 ? 1.557 -1.596 -19.777 1.00 93.44 184 VAL A C 1
ATOM 1507 O O . VAL A 1 184 ? 1.666 -0.376 -19.873 1.00 93.44 184 VAL A O 1
ATOM 1510 N N . ARG A 1 185 ? 0.557 -2.170 -19.102 1.00 91.44 185 ARG A N 1
ATOM 1511 C CA . ARG A 1 185 ? -0.510 -1.441 -18.411 1.00 91.44 185 ARG A CA 1
ATOM 1512 C C . ARG A 1 185 ? -0.707 -2.011 -17.015 1.00 91.44 185 ARG A C 1
ATOM 1514 O O . ARG A 1 185 ? -1.490 -2.941 -16.823 1.00 91.44 185 ARG A O 1
ATOM 1521 N N . ALA A 1 186 ? 0.001 -1.433 -16.052 1.00 90.31 186 ALA A N 1
ATOM 1522 C CA . ALA A 1 186 ? -0.167 -1.712 -14.633 1.00 90.31 186 ALA A CA 1
ATOM 1523 C C . ALA A 1 186 ? -0.591 -0.458 -13.847 1.00 90.31 186 ALA A C 1
ATOM 1525 O O . ALA A 1 186 ? -0.204 0.656 -14.201 1.00 90.31 186 ALA A O 1
ATOM 1526 N N . SER A 1 187 ? -1.405 -0.631 -12.804 1.00 86.44 187 SER A N 1
ATOM 1527 C CA . SER A 1 187 ? -1.935 0.473 -11.992 1.00 86.44 187 SER A CA 1
ATOM 1528 C C . SER A 1 187 ? -1.100 0.785 -10.751 1.00 86.44 187 SER A C 1
ATOM 1530 O O . SER A 1 187 ? -1.140 1.911 -10.265 1.00 86.44 187 SER A O 1
ATOM 1532 N N . ASP A 1 188 ? -0.367 -0.196 -10.218 1.00 85.94 188 ASP A N 1
ATOM 1533 C CA . ASP A 1 188 ? 0.367 -0.050 -8.959 1.00 85.94 188 ASP A CA 1
ATOM 1534 C C . ASP A 1 188 ? 1.879 -0.077 -9.188 1.00 85.94 188 ASP A C 1
ATOM 1536 O O . ASP A 1 188 ? 2.526 0.949 -9.013 1.00 85.94 188 ASP A O 1
ATOM 1540 N N . CYS A 1 189 ? 2.455 -1.188 -9.655 1.00 88.56 189 CYS A N 1
ATOM 1541 C CA . CYS A 1 189 ? 3.907 -1.380 -9.603 1.00 88.56 189 CYS A CA 1
ATOM 1542 C C . CYS A 1 189 ? 4.530 -1.859 -10.924 1.00 88.56 189 CYS A C 1
ATOM 1544 O O . CYS A 1 189 ? 4.024 -2.789 -11.554 1.00 88.56 189 CYS A O 1
ATOM 1546 N N . TYR A 1 190 ? 5.659 -1.245 -11.293 1.00 93.81 190 TYR A N 1
ATOM 1547 C CA . TYR A 1 190 ? 6.500 -1.578 -12.444 1.00 93.81 190 TYR A CA 1
ATOM 1548 C C . TYR A 1 190 ? 7.922 -1.867 -11.967 1.00 93.81 190 TYR A C 1
ATOM 1550 O O . TYR A 1 190 ? 8.575 -0.993 -11.393 1.00 93.81 190 TYR A O 1
ATOM 1558 N N . VAL A 1 191 ? 8.427 -3.066 -12.248 1.00 92.12 191 VAL A N 1
ATOM 1559 C CA . VAL A 1 191 ? 9.782 -3.489 -11.885 1.00 92.12 191 VAL A CA 1
ATOM 1560 C C . VAL A 1 191 ? 10.557 -3.882 -13.136 1.00 92.12 191 VAL A C 1
ATOM 1562 O O . VAL A 1 191 ? 10.213 -4.839 -13.820 1.00 92.12 191 VAL A O 1
ATOM 1565 N N . PHE A 1 192 ? 11.646 -3.174 -13.420 1.00 92.50 192 PHE A N 1
ATOM 1566 C CA . PHE A 1 192 ? 12.532 -3.445 -14.547 1.00 92.50 192 PHE A CA 1
ATOM 1567 C C . PHE A 1 192 ? 13.904 -3.900 -14.049 1.00 92.50 192 PHE A C 1
ATOM 1569 O O . PHE A 1 192 ? 14.638 -3.139 -13.414 1.00 92.50 192 PHE A O 1
ATOM 1576 N N . LYS A 1 193 ? 14.266 -5.146 -14.363 1.00 88.69 193 LYS A N 1
ATOM 1577 C CA . LYS A 1 193 ? 15.577 -5.747 -14.053 1.00 88.69 193 LYS A CA 1
ATOM 1578 C C . LYS A 1 193 ? 16.403 -6.053 -15.307 1.00 88.69 193 LYS A C 1
ATOM 1580 O O . LYS A 1 193 ? 17.535 -6.514 -15.199 1.00 88.69 193 LYS A O 1
ATOM 1585 N N . ASN A 1 194 ? 15.850 -5.835 -16.501 1.00 80.56 194 ASN A N 1
ATOM 1586 C CA . ASN A 1 194 ? 16.552 -6.087 -17.758 1.00 80.56 194 ASN A CA 1
ATOM 1587 C C . ASN A 1 194 ? 17.712 -5.119 -18.007 1.00 80.56 194 ASN A C 1
ATOM 1589 O O . ASN A 1 194 ? 17.723 -3.982 -17.537 1.00 80.56 194 ASN A O 1
ATOM 1593 N N . ILE A 1 195 ? 18.673 -5.596 -18.798 1.00 81.69 195 ILE A N 1
ATOM 1594 C CA . ILE A 1 195 ? 19.812 -4.820 -19.286 1.00 81.69 195 ILE A CA 1
ATOM 1595 C C . ILE A 1 195 ? 19.597 -4.548 -20.776 1.00 81.69 195 ILE A C 1
ATOM 1597 O O . ILE A 1 195 ? 19.499 -5.491 -21.561 1.00 81.69 195 ILE A O 1
ATOM 1601 N N . VAL A 1 196 ? 19.551 -3.271 -21.138 1.00 85.44 196 VAL A N 1
ATOM 1602 C CA . VAL A 1 196 ? 19.503 -2.768 -22.520 1.00 85.44 196 VAL A CA 1
ATOM 1603 C C . VAL A 1 196 ? 20.876 -2.293 -22.989 1.00 85.44 196 VAL A C 1
ATOM 1605 O O . VAL A 1 196 ? 21.790 -2.132 -22.172 1.00 85.44 196 VAL A O 1
ATOM 1608 N N . SER A 1 197 ? 21.022 -2.067 -24.294 1.00 86.94 197 SER A N 1
ATOM 1609 C CA . SER A 1 197 ? 22.220 -1.476 -24.884 1.00 86.94 197 SER A CA 1
ATOM 1610 C C . SER A 1 197 ? 22.453 -0.043 -24.384 1.00 86.94 197 SER A C 1
ATOM 1612 O O . SER A 1 197 ? 21.532 0.673 -23.990 1.00 86.94 197 SER A O 1
ATOM 1614 N N . ASP A 1 198 ? 23.701 0.427 -24.444 1.00 85.38 198 ASP A N 1
ATOM 1615 C CA . ASP A 1 198 ? 24.039 1.816 -24.099 1.00 85.38 198 ASP A CA 1
ATOM 1616 C C . ASP A 1 198 ? 23.423 2.853 -25.054 1.00 85.38 198 ASP A C 1
ATOM 1618 O O . ASP A 1 198 ? 23.268 4.025 -24.688 1.00 85.38 198 ASP A O 1
ATOM 1622 N N . SER A 1 199 ? 23.073 2.436 -26.274 1.00 88.19 199 SER A N 1
ATOM 1623 C CA . SER A 1 199 ? 22.402 3.260 -27.284 1.00 88.19 199 SER A CA 1
ATOM 1624 C C . SER A 1 199 ? 20.887 3.325 -27.112 1.00 88.19 199 SER A C 1
ATOM 1626 O O . SER A 1 199 ? 20.265 4.202 -27.709 1.00 88.19 199 SER A O 1
ATOM 1628 N N . PHE A 1 200 ? 20.295 2.453 -26.292 1.00 90.88 200 PHE A N 1
ATOM 1629 C CA . PHE A 1 200 ? 18.853 2.406 -26.091 1.00 90.88 200 PHE A CA 1
ATOM 1630 C C . PHE A 1 200 ? 18.318 3.727 -25.542 1.00 90.88 200 PHE A C 1
ATOM 1632 O O . PHE A 1 200 ? 18.828 4.264 -24.554 1.00 90.88 200 PHE A O 1
ATOM 1639 N N . ARG A 1 201 ? 17.267 4.258 -26.160 1.00 89.75 201 ARG A N 1
ATOM 1640 C CA . ARG A 1 201 ? 16.552 5.445 -25.689 1.00 89.75 201 ARG A CA 1
ATOM 1641 C C . ARG A 1 201 ? 15.064 5.196 -25.823 1.00 89.75 201 ARG A C 1
ATOM 1643 O O . ARG A 1 201 ? 14.619 4.585 -26.787 1.00 89.75 201 ARG A O 1
ATOM 1650 N N . PHE A 1 202 ? 14.312 5.726 -24.872 1.00 93.12 202 PHE A N 1
ATOM 1651 C CA . PHE A 1 202 ? 12.862 5.652 -24.863 1.00 93.12 202 PHE A CA 1
ATOM 1652 C C . PHE A 1 202 ? 12.286 7.061 -24.959 1.00 93.12 202 PHE A C 1
ATOM 1654 O O . PHE A 1 202 ? 12.748 7.968 -24.273 1.00 93.12 202 PHE A O 1
ATOM 1661 N N . ASP A 1 203 ? 11.277 7.254 -25.797 1.00 91.50 203 ASP A N 1
ATOM 1662 C CA . ASP A 1 203 ? 10.608 8.542 -26.026 1.00 91.50 203 ASP A CA 1
ATOM 1663 C C . ASP A 1 203 ? 9.103 8.501 -25.710 1.00 91.50 203 ASP A C 1
ATOM 1665 O O . ASP A 1 203 ? 8.392 9.489 -25.896 1.00 91.50 203 ASP A O 1
ATOM 1669 N N . GLY A 1 204 ? 8.608 7.360 -25.224 1.00 90.56 204 GLY A N 1
ATOM 1670 C CA . GLY A 1 204 ? 7.217 7.186 -24.837 1.00 90.56 204 GLY A CA 1
ATOM 1671 C C . GLY A 1 204 ? 6.900 7.727 -23.440 1.00 90.56 204 GLY A C 1
ATOM 1672 O O . GLY A 1 204 ? 7.720 8.350 -22.761 1.00 90.56 204 GLY A O 1
ATOM 1673 N N . LYS A 1 205 ? 5.671 7.453 -22.999 1.00 90.75 205 LYS A N 1
ATOM 1674 C CA . LYS A 1 205 ? 5.160 7.811 -21.671 1.00 90.75 205 LYS A CA 1
ATOM 1675 C C . LYS A 1 205 ? 4.959 6.556 -20.832 1.00 90.75 205 LYS A C 1
ATOM 1677 O O . LYS A 1 205 ? 4.614 5.513 -21.376 1.00 90.75 205 LYS A O 1
ATOM 1682 N N . LEU A 1 206 ? 5.144 6.685 -19.521 1.00 92.00 206 LEU A N 1
ATOM 1683 C CA . LEU A 1 206 ? 4.896 5.626 -18.544 1.00 92.00 206 LEU A CA 1
ATOM 1684 C C . LEU A 1 206 ? 4.051 6.167 -17.393 1.00 92.00 206 LEU A C 1
ATOM 1686 O O . LEU A 1 206 ? 4.210 7.322 -16.990 1.00 92.00 206 LEU A O 1
ATOM 1690 N N . GLY A 1 207 ? 3.205 5.298 -16.847 1.00 87.69 207 GLY A N 1
ATOM 1691 C CA . GLY A 1 207 ? 2.206 5.663 -15.850 1.00 87.69 207 GLY A CA 1
ATOM 1692 C C . GLY A 1 207 ? 0.879 6.104 -16.486 1.00 87.69 207 GLY A C 1
ATOM 1693 O O . GLY A 1 207 ? 0.727 6.042 -17.711 1.00 87.69 207 GLY A O 1
ATOM 1694 N N . PRO A 1 208 ? -0.105 6.519 -15.674 1.00 91.38 208 PRO A N 1
ATOM 1695 C CA . PRO A 1 208 ? -0.031 6.715 -14.224 1.00 91.38 208 PRO A CA 1
ATOM 1696 C C . PRO A 1 208 ? 0.109 5.407 -13.427 1.00 91.38 208 PRO A C 1
ATOM 1698 O O . PRO A 1 208 ? -0.612 4.450 -13.698 1.00 91.38 208 PRO A O 1
ATOM 1701 N N . ALA A 1 209 ? 0.979 5.371 -12.410 1.00 86.25 209 ALA A N 1
ATOM 1702 C CA . ALA A 1 209 ? 0.991 4.289 -11.410 1.00 86.25 209 ALA A CA 1
ATOM 1703 C C . ALA A 1 209 ? 1.512 4.749 -10.037 1.00 86.25 209 ALA A C 1
ATOM 1705 O O . ALA A 1 209 ? 1.801 5.934 -9.844 1.00 86.25 209 ALA A O 1
ATOM 1706 N N . TYR A 1 210 ? 1.598 3.838 -9.065 1.00 83.00 210 TYR A N 1
ATOM 1707 C CA . TYR A 1 210 ? 2.144 4.132 -7.738 1.00 83.00 210 TYR A CA 1
ATOM 1708 C C . TYR A 1 210 ? 3.676 4.049 -7.732 1.00 83.00 210 TYR A C 1
ATOM 1710 O O . TYR A 1 210 ? 4.336 5.023 -7.380 1.00 83.00 210 TYR A O 1
ATOM 1718 N N . HIS A 1 211 ? 4.257 2.932 -8.173 1.00 86.44 211 HIS A N 1
ATOM 1719 C CA . HIS A 1 211 ? 5.676 2.628 -8.019 1.00 86.44 211 HIS A CA 1
ATOM 1720 C C . HIS A 1 211 ? 6.366 2.221 -9.328 1.00 86.44 211 HIS A C 1
ATOM 1722 O O . HIS A 1 211 ? 5.916 1.322 -10.036 1.00 86.44 211 HIS A O 1
ATOM 1728 N N . LEU A 1 212 ? 7.509 2.850 -9.604 1.00 94.00 212 LEU A N 1
ATOM 1729 C CA . LEU A 1 212 ? 8.472 2.473 -10.633 1.00 94.00 212 LEU A CA 1
ATOM 1730 C C . LEU A 1 212 ? 9.812 2.122 -9.980 1.00 94.00 212 LEU A C 1
ATOM 1732 O O . LEU A 1 212 ? 10.380 2.938 -9.252 1.00 94.00 212 LEU A O 1
ATOM 1736 N N . LEU A 1 213 ? 10.339 0.938 -10.287 1.00 92.75 213 LEU A N 1
ATOM 1737 C CA . LEU A 1 213 ? 11.657 0.474 -9.866 1.00 92.75 213 LEU A CA 1
ATOM 1738 C C . LEU A 1 213 ? 12.470 -0.007 -11.072 1.00 92.75 213 LEU A C 1
ATOM 1740 O O . LEU A 1 213 ? 12.081 -0.950 -11.756 1.00 92.75 213 LEU A O 1
ATOM 1744 N N . ILE A 1 214 ? 13.640 0.591 -11.288 1.00 93.06 214 ILE A N 1
ATOM 1745 C CA . ILE A 1 214 ? 14.629 0.166 -12.287 1.00 93.06 214 ILE A CA 1
ATOM 1746 C C . ILE A 1 214 ? 15.885 -0.294 -11.534 1.00 93.06 214 ILE A C 1
ATOM 1748 O O . ILE A 1 214 ? 16.635 0.533 -11.032 1.00 93.06 214 ILE A O 1
ATOM 1752 N N . ASN A 1 215 ? 16.104 -1.609 -11.439 1.00 81.88 215 ASN A N 1
ATOM 1753 C CA . ASN A 1 215 ? 16.999 -2.262 -10.459 1.00 81.88 215 ASN A CA 1
ATOM 1754 C C . ASN A 1 215 ? 18.334 -2.758 -11.063 1.00 81.88 215 ASN A C 1
ATOM 1756 O O . ASN A 1 215 ? 19.046 -3.565 -10.477 1.00 81.88 215 ASN A O 1
ATOM 1760 N N . SER A 1 216 ? 18.658 -2.436 -12.319 1.00 72.50 216 SER A N 1
ATOM 1761 C CA . SER A 1 216 ? 19.845 -3.041 -12.963 1.00 72.50 216 SER A CA 1
ATOM 1762 C C . SER A 1 216 ? 20.585 -2.135 -13.927 1.00 72.50 216 SER A C 1
ATOM 1764 O O . SER A 1 216 ? 21.817 -2.129 -13.887 1.00 72.50 216 SER A O 1
ATOM 1766 N N . ASN A 1 217 ? 19.872 -1.378 -14.763 1.00 79.06 217 ASN A N 1
ATOM 1767 C CA . ASN A 1 217 ? 20.488 -0.422 -15.675 1.00 79.06 217 ASN A CA 1
ATOM 1768 C C . ASN A 1 217 ? 19.532 0.738 -16.002 1.00 79.06 217 ASN A C 1
ATOM 1770 O O . ASN A 1 217 ? 18.696 0.630 -16.897 1.00 79.06 217 ASN A O 1
ATOM 1774 N N . GLY A 1 218 ? 19.632 1.836 -15.252 1.00 85.81 218 GLY A N 1
ATOM 1775 C CA . GLY A 1 218 ? 18.886 3.076 -15.484 1.00 85.81 218 GLY A CA 1
ATOM 1776 C C . GLY A 1 218 ? 19.577 4.063 -16.429 1.00 85.81 218 GLY A C 1
ATOM 1777 O O . GLY A 1 218 ? 19.141 5.206 -16.527 1.00 85.81 218 GLY A O 1
ATOM 1778 N N . ASN A 1 219 ? 20.659 3.661 -17.105 1.00 87.88 219 ASN A N 1
ATOM 1779 C CA . ASN A 1 219 ? 21.471 4.510 -17.986 1.00 87.88 219 ASN A CA 1
ATOM 1780 C C . ASN A 1 219 ? 20.696 5.142 -19.163 1.00 87.88 219 ASN A C 1
ATOM 1782 O O . ASN A 1 219 ? 21.104 6.184 -19.674 1.00 87.88 219 ASN A O 1
ATOM 1786 N N . TRP A 1 220 ? 19.604 4.513 -19.597 1.00 91.38 220 TRP A N 1
ATOM 1787 C CA . TRP A 1 220 ? 18.773 4.943 -20.719 1.00 91.38 220 TRP A CA 1
ATOM 1788 C C . TRP A 1 220 ? 17.733 5.996 -20.332 1.00 91.38 220 TRP A C 1
ATOM 1790 O O . TRP A 1 220 ? 17.172 6.644 -21.217 1.00 91.38 220 TRP A O 1
ATOM 1800 N N . VAL A 1 221 ? 17.463 6.171 -19.033 1.00 94.31 221 VAL A N 1
ATOM 1801 C CA . VAL A 1 221 ? 16.490 7.155 -18.559 1.00 94.31 221 VAL A CA 1
ATOM 1802 C C . VAL A 1 221 ? 17.094 8.546 -18.690 1.00 94.31 221 VAL A C 1
ATOM 1804 O O . VAL A 1 221 ? 18.081 8.880 -18.038 1.00 94.31 221 VAL A O 1
ATOM 1807 N N . THR A 1 222 ? 16.488 9.365 -19.543 1.00 94.88 222 THR A N 1
ATOM 1808 C CA . THR A 1 222 ? 16.886 10.762 -19.738 1.00 94.88 222 THR A CA 1
ATOM 1809 C C . THR A 1 222 ? 16.121 11.697 -18.800 1.00 94.88 222 THR A C 1
ATOM 1811 O O . THR A 1 222 ? 15.096 11.326 -18.225 1.00 94.88 222 THR A O 1
ATOM 1814 N N . LEU A 1 223 ? 16.569 12.952 -18.692 1.00 95.88 223 LEU A N 1
ATOM 1815 C CA . LEU A 1 223 ? 15.859 13.989 -17.933 1.00 95.88 223 LEU A CA 1
ATOM 1816 C C . LEU A 1 223 ? 14.426 14.181 -18.440 1.00 95.88 223 LEU A C 1
ATOM 1818 O O . LEU A 1 223 ? 13.489 14.257 -17.649 1.00 95.88 223 LEU A O 1
ATOM 1822 N N . ASN A 1 224 ? 14.248 14.165 -19.762 1.00 95.62 224 ASN A N 1
ATOM 1823 C CA . ASN A 1 224 ? 12.930 14.254 -20.381 1.00 95.62 224 ASN A CA 1
ATOM 1824 C C . ASN A 1 224 ? 12.048 13.062 -20.006 1.00 95.62 224 ASN A C 1
ATOM 1826 O O . ASN A 1 224 ? 10.851 13.240 -19.811 1.00 95.62 224 ASN A O 1
ATOM 1830 N N . ASN A 1 225 ? 12.604 11.852 -19.885 1.00 95.38 225 ASN A N 1
ATOM 1831 C CA . ASN A 1 225 ? 11.824 10.710 -19.411 1.00 95.38 225 ASN A CA 1
ATOM 1832 C C . ASN A 1 225 ? 11.374 10.919 -17.968 1.00 95.38 225 ASN A C 1
ATOM 1834 O O . ASN A 1 225 ? 10.188 10.793 -17.691 1.00 95.38 225 ASN A O 1
ATOM 1838 N N . LEU A 1 226 ? 12.298 11.307 -17.085 1.00 95.88 226 LEU A N 1
ATOM 1839 C CA . LEU A 1 226 ? 12.003 11.529 -15.671 1.00 95.88 226 LEU A CA 1
ATOM 1840 C C . LEU A 1 226 ? 10.904 12.586 -15.464 1.00 95.88 226 LEU A C 1
ATOM 1842 O O . LEU A 1 226 ? 9.995 12.359 -14.675 1.00 95.88 226 LEU A O 1
ATOM 1846 N N . MET A 1 227 ? 10.942 13.694 -16.211 1.00 94.88 227 MET A N 1
ATOM 1847 C CA . MET A 1 227 ? 9.904 14.737 -16.163 1.00 94.88 227 MET A CA 1
ATOM 1848 C C . MET A 1 227 ? 8.542 14.273 -16.713 1.00 94.88 227 MET A C 1
ATOM 1850 O O . MET A 1 227 ? 7.505 14.790 -16.308 1.00 94.88 227 MET A O 1
ATOM 1854 N N . ASN A 1 228 ? 8.526 13.314 -17.646 1.00 94.62 228 ASN A N 1
ATOM 1855 C CA . ASN A 1 228 ? 7.299 12.810 -18.276 1.00 94.62 228 ASN A CA 1
ATOM 1856 C C . ASN A 1 228 ? 6.681 11.598 -17.561 1.00 94.62 228 ASN A C 1
ATOM 1858 O O . ASN A 1 228 ? 5.551 11.223 -17.876 1.00 94.62 228 ASN A O 1
ATOM 1862 N N . PHE A 1 229 ? 7.414 10.947 -16.660 1.00 95.06 229 PHE A N 1
ATOM 1863 C CA . PHE A 1 229 ? 6.932 9.790 -15.913 1.00 95.06 229 PHE A CA 1
ATOM 1864 C C . PHE A 1 229 ? 5.896 10.204 -14.864 1.00 95.06 229 PHE A C 1
ATOM 1866 O O . PHE A 1 229 ? 6.134 11.098 -14.056 1.00 95.06 229 PHE A O 1
ATOM 1873 N N . ASP A 1 230 ? 4.754 9.513 -14.854 1.00 93.31 230 ASP A N 1
ATOM 1874 C CA . ASP A 1 230 ? 3.644 9.792 -13.939 1.00 93.31 230 ASP A CA 1
ATOM 1875 C C . ASP A 1 230 ? 3.538 8.714 -12.845 1.00 93.31 230 ASP A C 1
ATOM 1877 O O . ASP A 1 230 ? 2.744 7.770 -12.918 1.00 93.31 230 ASP A O 1
ATOM 1881 N N . PHE A 1 231 ? 4.385 8.831 -11.822 1.00 90.25 231 PHE A N 1
ATOM 1882 C CA . PHE A 1 231 ? 4.452 7.890 -10.702 1.00 90.25 231 PHE A CA 1
ATOM 1883 C C . PHE A 1 231 ? 4.544 8.618 -9.366 1.00 90.25 231 PHE A C 1
ATOM 1885 O O . PHE A 1 231 ? 5.131 9.694 -9.282 1.00 90.25 231 PHE A O 1
ATOM 1892 N N . MET A 1 232 ? 4.027 7.990 -8.307 1.00 86.00 232 MET A N 1
ATOM 1893 C CA . MET A 1 232 ? 4.193 8.500 -6.942 1.00 86.00 232 MET A CA 1
ATOM 1894 C C . MET A 1 232 ? 5.584 8.201 -6.380 1.00 86.00 232 MET A C 1
ATOM 1896 O O . MET A 1 232 ? 6.182 9.038 -5.713 1.00 86.00 232 MET A O 1
ATOM 1900 N N . LYS A 1 233 ? 6.136 7.024 -6.676 1.00 86.81 233 LYS A N 1
ATOM 1901 C CA . LYS A 1 233 ? 7.432 6.574 -6.172 1.00 86.81 233 LYS A CA 1
ATOM 1902 C C . LYS A 1 233 ? 8.309 6.070 -7.306 1.00 86.81 233 LYS A C 1
ATOM 1904 O O . LYS A 1 233 ? 8.027 5.018 -7.874 1.00 86.81 233 LYS A O 1
ATOM 1909 N N . ILE A 1 234 ? 9.415 6.756 -7.568 1.00 94.25 234 ILE A N 1
ATOM 1910 C CA . ILE A 1 234 ? 10.389 6.395 -8.602 1.00 94.25 234 ILE A CA 1
ATOM 1911 C C . ILE A 1 234 ? 11.717 6.012 -7.947 1.00 94.25 234 ILE A C 1
ATOM 1913 O O . ILE A 1 234 ? 12.279 6.769 -7.159 1.00 94.25 234 ILE A O 1
ATOM 1917 N N . ILE A 1 235 ? 12.242 4.838 -8.291 1.00 92.38 235 ILE A N 1
ATOM 1918 C CA . ILE A 1 235 ? 13.585 4.393 -7.915 1.00 92.38 235 ILE A CA 1
ATOM 1919 C C . ILE A 1 235 ? 14.326 3.974 -9.181 1.00 92.38 235 ILE A C 1
ATOM 1921 O O . ILE A 1 235 ? 13.881 3.079 -9.900 1.00 92.38 235 ILE A O 1
ATOM 1925 N N . ILE A 1 236 ? 15.465 4.612 -9.443 1.00 95.00 236 ILE A N 1
ATOM 1926 C CA . ILE A 1 236 ? 16.308 4.336 -10.607 1.00 95.00 236 ILE A CA 1
ATOM 1927 C C . ILE A 1 236 ? 17.725 4.042 -10.136 1.00 95.00 236 ILE A C 1
ATOM 1929 O O . ILE A 1 236 ? 18.409 4.906 -9.587 1.00 95.00 236 ILE A O 1
ATOM 1933 N N . GLU A 1 237 ? 18.189 2.827 -10.393 1.00 91.31 237 GLU A N 1
ATOM 1934 C CA . GLU A 1 237 ? 19.552 2.410 -10.097 1.00 91.31 237 GLU A CA 1
ATOM 1935 C C . GLU A 1 237 ? 20.478 2.549 -11.307 1.00 91.31 237 GLU A C 1
ATOM 1937 O O . GLU A 1 237 ? 20.070 2.343 -12.451 1.00 91.31 237 GLU A O 1
ATOM 1942 N N . LYS A 1 238 ? 21.754 2.864 -11.048 1.00 89.19 238 LYS A N 1
ATOM 1943 C CA . LYS A 1 238 ? 22.812 3.023 -12.064 1.00 89.19 238 LYS A CA 1
ATOM 1944 C C . LYS A 1 238 ? 22.421 3.975 -13.200 1.00 89.19 238 LYS A C 1
ATOM 1946 O O . LYS A 1 238 ? 22.533 3.660 -14.381 1.00 89.19 238 LYS A O 1
ATOM 1951 N N . SER A 1 239 ? 21.919 5.144 -12.825 1.00 92.38 239 SER A N 1
ATOM 1952 C CA . SER A 1 239 ? 21.576 6.220 -13.752 1.00 92.38 239 SER A CA 1
ATOM 1953 C C . SER A 1 239 ? 22.812 7.009 -14.202 1.00 92.38 239 SER A C 1
ATOM 1955 O O . SER A 1 239 ? 23.826 7.072 -13.498 1.00 92.38 239 SER A O 1
ATOM 1957 N N . ARG A 1 240 ? 22.710 7.649 -15.375 1.00 92.69 240 ARG A N 1
ATOM 1958 C CA . ARG A 1 240 ? 23.752 8.519 -15.954 1.00 92.69 240 ARG A CA 1
ATOM 1959 C C . ARG A 1 240 ? 23.467 10.013 -15.797 1.00 92.69 240 ARG A C 1
ATOM 1961 O O . ARG A 1 240 ? 24.136 10.818 -16.435 1.00 92.69 240 ARG A O 1
ATOM 1968 N N . PHE A 1 241 ? 22.523 10.382 -14.933 1.00 93.88 241 PHE A N 1
ATOM 1969 C CA . PHE A 1 241 ? 22.215 11.782 -14.652 1.00 93.88 241 PHE A CA 1
ATOM 1970 C C . PHE A 1 241 ? 23.455 12.550 -14.188 1.00 93.88 241 PHE A C 1
ATOM 1972 O O . PHE A 1 241 ? 24.235 12.065 -13.361 1.00 93.88 241 PHE A O 1
ATOM 1979 N N . PHE A 1 242 ? 23.624 13.754 -14.721 1.00 91.62 242 PHE A N 1
ATOM 1980 C CA . PHE A 1 242 ? 24.573 14.740 -14.221 1.00 91.62 242 PHE A CA 1
ATOM 1981 C C . PHE A 1 242 ? 23.950 15.543 -13.075 1.00 91.62 242 PHE A C 1
ATOM 1983 O O . PHE A 1 242 ? 22.727 15.613 -12.944 1.00 91.62 242 PHE A O 1
ATOM 1990 N N . ALA A 1 243 ? 24.781 16.208 -12.265 1.00 90.75 243 ALA A N 1
ATOM 1991 C CA . ALA A 1 243 ? 24.284 17.109 -11.220 1.00 90.75 243 ALA A CA 1
ATOM 1992 C C . ALA A 1 243 ? 23.352 18.193 -11.802 1.00 90.75 243 ALA A C 1
ATOM 1994 O O . ALA A 1 243 ? 22.286 18.461 -11.252 1.00 90.75 243 ALA A O 1
ATOM 1995 N N . SER A 1 244 ? 23.686 18.718 -12.988 1.00 91.12 244 SER A N 1
ATOM 1996 C CA . SER A 1 244 ? 22.856 19.672 -13.734 1.00 91.12 244 SER A CA 1
ATOM 1997 C C . SER A 1 244 ? 21.479 19.127 -14.123 1.00 91.12 244 SER A C 1
ATOM 1999 O O . SER A 1 244 ? 20.517 19.896 -14.187 1.00 91.12 244 SER A O 1
ATOM 2001 N N . ASP A 1 245 ? 21.360 17.820 -14.377 1.00 94.62 245 ASP A N 1
ATOM 2002 C CA . ASP A 1 245 ? 20.074 17.197 -14.699 1.00 94.62 245 ASP A CA 1
ATOM 2003 C C . ASP A 1 245 ? 19.190 17.131 -13.457 1.00 94.62 245 ASP A C 1
ATOM 2005 O O . ASP A 1 245 ? 18.009 17.462 -13.530 1.00 94.62 245 ASP A O 1
ATOM 2009 N N . VAL A 1 246 ? 19.770 16.776 -12.305 1.00 93.75 246 VAL A N 1
ATOM 2010 C CA . VAL A 1 246 ? 19.063 16.764 -11.016 1.00 93.75 246 VAL A CA 1
ATOM 2011 C C . VAL A 1 246 ? 18.581 18.171 -10.665 1.00 93.75 246 VAL A C 1
ATOM 2013 O O . VAL A 1 246 ? 17.405 18.348 -10.364 1.00 93.75 246 VAL A O 1
ATOM 2016 N N . TYR A 1 247 ? 19.431 19.195 -10.789 1.00 92.06 247 TYR A N 1
ATOM 2017 C CA . TYR A 1 247 ? 19.017 20.585 -10.559 1.00 92.06 247 TYR A CA 1
ATOM 2018 C C . TYR A 1 247 ? 17.918 21.034 -11.529 1.00 92.06 247 TYR A C 1
ATOM 2020 O O . TYR A 1 247 ? 16.957 21.700 -11.144 1.00 92.06 247 TYR A O 1
ATOM 2028 N N . SER A 1 248 ? 17.999 20.629 -12.796 1.00 94.00 248 SER A N 1
ATOM 2029 C CA . SER A 1 248 ? 16.958 20.928 -13.784 1.00 94.00 248 SER A CA 1
ATOM 2030 C C . SER A 1 248 ? 15.640 20.217 -13.475 1.00 94.00 248 SER A C 1
ATOM 2032 O O . SER A 1 248 ? 14.578 20.823 -13.618 1.00 94.00 248 SER A O 1
ATOM 2034 N N . PHE A 1 249 ? 15.695 18.977 -12.987 1.00 95.56 249 PHE A N 1
ATOM 2035 C CA . PHE A 1 249 ? 14.527 18.260 -12.487 1.00 95.56 249 PHE A CA 1
ATOM 2036 C C . PHE A 1 249 ? 13.907 18.961 -11.272 1.00 95.56 249 PHE A C 1
ATOM 2038 O O . PHE A 1 249 ? 12.698 19.171 -11.241 1.00 95.56 249 PHE A O 1
ATOM 2045 N N . LEU A 1 250 ? 14.718 19.399 -10.307 1.00 92.75 250 LEU A N 1
ATOM 2046 C CA . LEU A 1 250 ? 14.235 20.122 -9.129 1.00 92.75 250 LEU A CA 1
ATOM 2047 C C . LEU A 1 250 ? 13.556 21.442 -9.499 1.00 92.75 250 LEU A C 1
ATOM 2049 O O . LEU A 1 250 ? 12.498 21.751 -8.959 1.00 92.75 250 LEU A O 1
ATOM 2053 N N . ARG A 1 251 ? 14.096 22.192 -10.469 1.00 92.12 251 ARG A N 1
ATOM 2054 C CA . ARG A 1 251 ? 13.432 23.394 -11.006 1.00 92.12 251 ARG A CA 1
ATOM 2055 C C . ARG A 1 251 ? 12.095 23.065 -11.669 1.00 92.12 251 ARG A C 1
ATOM 2057 O O . ARG A 1 251 ? 11.124 23.785 -11.457 1.00 92.12 251 ARG A O 1
ATOM 2064 N N . HIS A 1 252 ? 12.029 21.975 -12.433 1.00 93.94 252 HIS A N 1
ATOM 2065 C CA . HIS A 1 252 ? 10.780 21.500 -13.031 1.00 93.94 252 HIS A CA 1
ATOM 2066 C C . HIS A 1 252 ? 9.738 21.131 -11.968 1.00 93.94 252 HIS A C 1
ATOM 2068 O O . HIS A 1 252 ? 8.606 21.602 -12.050 1.00 93.94 252 HIS A O 1
ATOM 2074 N N . TRP A 1 253 ? 10.121 20.353 -10.952 1.00 93.44 253 TRP A N 1
ATOM 2075 C CA . TRP A 1 253 ? 9.224 19.980 -9.859 1.00 93.44 253 TRP A CA 1
ATOM 2076 C C . TRP A 1 253 ? 8.744 21.206 -9.082 1.00 93.44 253 TRP A C 1
ATOM 2078 O O . TRP A 1 253 ? 7.546 21.386 -8.887 1.00 93.44 253 TRP A O 1
ATOM 2088 N N . ARG A 1 254 ? 9.655 22.129 -8.739 1.00 89.12 254 ARG A N 1
ATOM 2089 C CA . ARG A 1 254 ? 9.290 23.382 -8.063 1.00 89.12 254 ARG A CA 1
ATOM 2090 C C . ARG A 1 254 ? 8.309 24.214 -8.877 1.00 89.12 254 ARG A C 1
ATOM 2092 O O . ARG A 1 254 ? 7.477 24.898 -8.296 1.00 89.12 254 ARG A O 1
ATOM 2099 N N . ALA A 1 255 ? 8.372 24.147 -10.203 1.00 91.31 255 ALA A N 1
ATOM 2100 C CA . ALA A 1 255 ? 7.428 24.827 -11.077 1.00 91.31 255 ALA A CA 1
ATOM 2101 C C . ALA A 1 255 ? 6.041 24.143 -11.167 1.00 91.31 255 ALA A C 1
ATOM 2103 O O . ALA A 1 255 ? 5.215 24.570 -11.973 1.00 91.31 255 ALA A O 1
ATOM 2104 N N . GLY A 1 256 ? 5.775 23.105 -10.364 1.00 88.25 256 GLY A N 1
ATOM 2105 C CA . GLY A 1 256 ? 4.539 22.312 -10.382 1.00 88.25 256 GLY A CA 1
ATOM 2106 C C . GLY A 1 256 ? 4.592 21.097 -11.316 1.00 88.25 256 GLY A C 1
ATOM 2107 O O . GLY A 1 256 ? 3.560 20.504 -11.632 1.00 88.25 256 GLY A O 1
ATOM 2108 N N . GLY A 1 257 ? 5.781 20.741 -11.809 1.00 90.62 257 GLY A N 1
ATOM 2109 C CA . GLY A 1 257 ? 6.012 19.532 -12.593 1.00 90.62 257 GLY A CA 1
ATOM 2110 C C . GLY A 1 257 ? 5.968 18.260 -11.742 1.00 90.62 257 GLY A C 1
ATOM 2111 O O . GLY A 1 257 ? 6.267 18.288 -10.554 1.00 90.62 257 GLY A O 1
ATOM 2112 N N . SER A 1 258 ? 5.611 17.126 -12.353 1.00 91.88 258 SER A N 1
ATOM 2113 C CA . SER A 1 258 ? 5.495 15.823 -11.669 1.00 91.88 258 SER A CA 1
ATOM 2114 C C . SER A 1 258 ? 4.659 15.866 -10.364 1.00 91.88 258 SER A C 1
ATOM 2116 O O . SER A 1 258 ? 5.127 15.408 -9.321 1.00 91.88 258 SER A O 1
ATOM 2118 N N . PRO A 1 259 ? 3.404 16.362 -10.396 1.00 86.38 259 PRO A N 1
ATOM 2119 C CA . PRO A 1 259 ? 2.625 16.711 -9.196 1.00 86.38 259 PRO A CA 1
ATOM 2120 C C . PRO A 1 259 ? 2.255 15.523 -8.292 1.00 86.38 259 PRO A C 1
ATOM 2122 O O . PRO A 1 259 ? 1.923 15.713 -7.129 1.00 86.38 259 PRO A O 1
ATOM 2125 N N . ARG A 1 260 ? 2.287 14.289 -8.813 1.00 85.88 260 ARG A N 1
ATOM 2126 C CA . ARG A 1 260 ? 1.999 13.069 -8.039 1.00 85.88 260 ARG A CA 1
ATOM 2127 C C . ARG A 1 260 ? 3.231 12.488 -7.347 1.00 85.88 260 ARG A C 1
ATOM 2129 O O . ARG A 1 260 ? 3.076 11.585 -6.532 1.00 85.88 260 ARG A O 1
ATOM 2136 N N . LEU A 1 261 ? 4.435 12.949 -7.691 1.00 88.25 261 LEU A N 1
ATOM 2137 C CA . LEU A 1 261 ? 5.682 12.366 -7.211 1.00 88.25 261 LEU A CA 1
ATOM 2138 C C . LEU A 1 261 ? 5.887 12.690 -5.734 1.00 88.25 261 LEU A C 1
ATOM 2140 O O . LEU A 1 261 ? 6.075 13.849 -5.383 1.00 88.25 261 LEU A O 1
ATOM 2144 N N . THR A 1 262 ? 5.919 11.658 -4.895 1.00 85.06 262 THR A N 1
ATOM 2145 C CA . THR A 1 262 ? 6.173 11.773 -3.457 1.00 85.06 262 THR A CA 1
ATOM 2146 C C . THR A 1 262 ? 7.550 11.282 -3.039 1.00 85.06 262 THR A C 1
ATOM 2148 O O . THR A 1 262 ? 8.073 11.686 -2.000 1.00 85.06 262 THR A O 1
ATOM 2151 N N . PHE A 1 263 ? 8.170 10.420 -3.846 1.00 85.06 263 PHE A N 1
ATOM 2152 C CA . PHE A 1 263 ? 9.496 9.888 -3.569 1.00 85.06 263 PHE A CA 1
ATOM 2153 C C . PHE A 1 263 ? 10.274 9.618 -4.855 1.00 85.06 263 PHE A C 1
ATOM 2155 O O . PHE A 1 263 ? 9.806 8.907 -5.745 1.00 85.06 263 PHE A O 1
ATOM 2162 N N . LEU A 1 264 ? 11.501 10.122 -4.911 1.00 93.62 264 LEU A N 1
ATOM 2163 C CA . LEU A 1 264 ? 12.460 9.880 -5.975 1.00 93.62 264 LEU A CA 1
ATOM 2164 C C . LEU A 1 264 ? 13.797 9.458 -5.374 1.00 93.62 264 LEU A C 1
ATOM 2166 O O . LEU A 1 264 ? 14.367 10.163 -4.546 1.00 93.62 264 LEU A O 1
ATOM 2170 N N . MET A 1 265 ? 14.326 8.333 -5.841 1.00 91.81 265 MET A N 1
ATOM 2171 C CA . MET A 1 265 ? 15.683 7.895 -5.541 1.00 91.81 265 MET A CA 1
ATOM 2172 C C . MET A 1 265 ? 16.428 7.605 -6.837 1.00 91.81 265 MET A C 1
ATOM 2174 O O . MET A 1 265 ? 15.995 6.790 -7.652 1.00 91.81 265 MET A O 1
ATOM 2178 N N . LEU A 1 266 ? 17.577 8.249 -6.996 1.00 94.38 266 LEU A N 1
ATOM 2179 C CA . LEU A 1 266 ? 18.515 8.015 -8.083 1.00 94.38 266 LEU A CA 1
ATOM 2180 C C . LEU A 1 266 ? 19.804 7.472 -7.483 1.00 94.38 266 LEU A C 1
ATOM 2182 O O . LEU A 1 266 ? 20.392 8.102 -6.613 1.00 94.38 266 LEU A O 1
ATOM 2186 N N . THR A 1 267 ? 20.265 6.322 -7.953 1.00 92.25 267 THR A N 1
ATOM 2187 C CA . THR A 1 267 ? 21.633 5.855 -7.695 1.00 92.25 267 THR A CA 1
ATOM 2188 C C . THR A 1 267 ? 22.441 6.058 -8.967 1.00 92.25 267 THR A C 1
ATOM 2190 O O . THR A 1 267 ? 21.959 5.746 -10.061 1.00 92.25 267 THR A O 1
ATOM 2193 N N . PHE A 1 268 ? 23.645 6.607 -8.852 1.00 91.38 268 PHE A N 1
ATOM 2194 C CA . PHE A 1 268 ? 24.477 6.947 -10.004 1.00 91.38 268 PHE A CA 1
ATOM 2195 C C . PHE A 1 268 ? 25.417 5.799 -10.367 1.00 91.38 268 PHE A C 1
ATOM 2197 O O . PHE A 1 268 ? 25.889 5.067 -9.502 1.00 91.38 268 PHE A O 1
ATOM 2204 N N . GLU A 1 269 ? 25.685 5.628 -11.662 1.00 89.25 269 GLU A N 1
ATOM 2205 C CA . GLU A 1 269 ? 26.693 4.671 -12.142 1.00 89.25 269 GLU A CA 1
ATOM 2206 C C . GLU A 1 269 ? 28.115 5.078 -11.719 1.00 89.25 269 GLU A C 1
ATOM 2208 O O . GLU A 1 269 ? 28.974 4.231 -11.495 1.00 89.25 269 GLU A O 1
ATOM 2213 N N . THR A 1 270 ? 28.357 6.383 -11.612 1.00 87.38 270 THR A N 1
ATOM 2214 C CA . THR A 1 270 ? 29.634 6.983 -11.216 1.00 87.38 270 THR A CA 1
ATOM 2215 C C . THR A 1 270 ? 29.389 8.121 -10.237 1.00 87.38 270 THR A C 1
ATOM 2217 O O . THR A 1 270 ? 28.335 8.757 -10.282 1.00 87.38 270 THR A O 1
ATOM 2220 N N . ASP A 1 271 ? 30.375 8.393 -9.387 1.00 87.94 271 ASP A N 1
ATOM 2221 C CA . ASP A 1 271 ? 30.320 9.435 -8.363 1.00 87.94 271 ASP A CA 1
ATOM 2222 C C . ASP A 1 271 ? 29.900 10.795 -8.931 1.00 87.94 271 ASP A C 1
ATOM 2224 O O . ASP A 1 271 ? 30.251 11.181 -10.055 1.00 87.94 271 ASP A O 1
ATOM 2228 N N . ARG A 1 272 ? 29.115 11.525 -8.142 1.00 85.94 272 ARG A N 1
ATOM 2229 C CA . ARG A 1 272 ? 28.639 12.869 -8.453 1.00 85.94 272 ARG A CA 1
ATOM 2230 C C . ARG A 1 272 ? 29.037 13.823 -7.343 1.00 85.94 272 ARG A C 1
ATOM 2232 O O . ARG A 1 272 ? 28.846 13.548 -6.162 1.00 85.94 272 ARG A O 1
ATOM 2239 N N . HIS A 1 273 ? 29.560 14.969 -7.751 1.00 84.88 273 HIS A N 1
ATOM 2240 C CA . HIS A 1 273 ? 29.804 16.089 -6.861 1.00 84.88 273 HIS A CA 1
ATOM 2241 C C . HIS A 1 273 ? 28.705 17.122 -7.089 1.00 84.88 273 HIS A C 1
ATOM 2243 O O . HIS A 1 273 ? 28.531 17.621 -8.201 1.00 84.88 273 HIS A O 1
ATOM 2249 N N . PHE A 1 274 ? 27.929 17.382 -6.040 1.00 82.50 274 PHE A N 1
ATOM 2250 C CA . PHE A 1 274 ? 26.905 18.418 -6.018 1.00 82.50 274 PHE A CA 1
ATOM 2251 C C . PHE A 1 274 ? 27.513 19.657 -5.368 1.00 82.50 274 PHE A C 1
ATOM 2253 O O . PHE A 1 274 ? 27.603 19.746 -4.146 1.00 82.50 274 PHE A O 1
ATOM 2260 N N . GLU A 1 275 ? 28.002 20.571 -6.200 1.00 77.88 275 GLU A N 1
ATOM 2261 C CA . GLU A 1 275 ? 28.536 21.865 -5.771 1.00 77.88 275 GLU A CA 1
ATOM 2262 C C . GLU A 1 275 ? 27.448 22.942 -5.883 1.00 77.88 275 GLU A C 1
ATOM 2264 O O . GLU A 1 275 ? 26.520 22.806 -6.686 1.00 77.88 275 GLU A O 1
ATOM 2269 N N . ASN A 1 276 ? 27.567 23.993 -5.066 1.00 69.94 276 ASN A N 1
ATOM 2270 C CA . ASN A 1 276 ? 26.741 25.207 -5.091 1.00 69.94 276 ASN A CA 1
ATOM 2271 C C . ASN A 1 276 ? 25.216 24.981 -5.027 1.00 69.94 276 ASN A C 1
ATOM 2273 O O . ASN A 1 276 ? 24.442 25.784 -5.543 1.00 69.94 276 ASN A O 1
ATOM 2277 N N . PHE A 1 277 ? 24.755 23.912 -4.368 1.00 72.00 277 PHE A N 1
ATOM 2278 C CA . PHE A 1 277 ? 23.319 23.622 -4.266 1.00 72.00 277 PHE A CA 1
ATOM 2279 C C . PHE A 1 277 ? 22.543 24.727 -3.515 1.00 72.00 277 PHE A C 1
ATOM 2281 O O .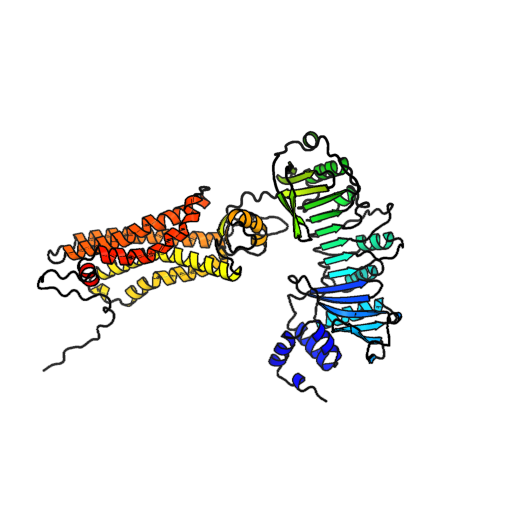 PHE A 1 277 ? 21.369 24.928 -3.800 1.00 72.00 277 PHE A O 1
ATOM 2288 N N . GLU A 1 278 ? 23.178 25.463 -2.594 1.00 66.56 278 GLU A N 1
ATOM 2289 C CA . GLU A 1 278 ? 22.563 26.594 -1.874 1.00 66.56 278 GLU A CA 1
ATOM 2290 C C . GLU A 1 278 ? 22.209 27.754 -2.816 1.00 66.56 278 GLU A C 1
ATOM 2292 O O . GLU A 1 278 ? 21.132 28.342 -2.702 1.00 66.56 278 GLU A O 1
ATOM 2297 N N . GLU A 1 279 ? 23.095 28.047 -3.774 1.00 68.19 279 GLU A N 1
ATOM 2298 C CA . GLU A 1 279 ? 22.890 29.078 -4.798 1.00 68.19 279 GLU A CA 1
ATOM 2299 C C . GLU A 1 279 ? 21.845 28.633 -5.832 1.00 68.19 279 GLU A C 1
ATOM 2301 O O . GLU A 1 279 ? 21.049 29.444 -6.298 1.00 68.19 279 GLU A O 1
ATOM 2306 N N . GLU A 1 280 ? 21.809 27.339 -6.164 1.00 67.50 280 GLU A N 1
ATOM 2307 C CA . GLU A 1 280 ? 20.865 26.768 -7.135 1.00 67.50 280 GLU A CA 1
ATOM 2308 C C . GLU A 1 280 ? 19.443 26.570 -6.570 1.00 67.50 280 GLU A C 1
ATOM 2310 O O . GLU A 1 280 ? 18.477 26.521 -7.339 1.00 67.50 280 GLU A O 1
ATOM 2315 N N . LEU A 1 281 ? 19.280 26.423 -5.245 1.00 66.44 281 LEU A N 1
ATOM 2316 C CA . LEU A 1 281 ? 18.000 26.037 -4.634 1.00 66.44 281 LEU A CA 1
ATOM 2317 C C . LEU A 1 281 ? 17.264 27.147 -3.876 1.00 66.44 281 LEU A C 1
ATOM 2319 O O . LEU A 1 281 ? 16.077 26.940 -3.652 1.00 66.44 281 LEU A O 1
ATOM 2323 N N . GLU A 1 282 ? 17.883 28.301 -3.587 1.00 58.91 282 GLU A N 1
ATOM 2324 C CA . GLU A 1 282 ? 17.308 29.481 -2.895 1.00 58.91 282 GLU A CA 1
ATOM 2325 C C . GLU A 1 282 ? 16.307 29.153 -1.759 1.00 58.91 282 GLU A C 1
ATOM 2327 O O . GLU A 1 282 ? 15.146 28.831 -2.009 1.00 58.91 282 GLU A O 1
ATOM 2332 N N . PHE A 1 283 ? 16.733 29.384 -0.510 1.00 56.16 283 PHE A N 1
ATOM 2333 C CA . PHE A 1 283 ? 16.045 29.063 0.755 1.00 56.16 283 PHE A CA 1
ATOM 2334 C C . PHE A 1 283 ? 16.037 27.580 1.113 1.00 56.16 283 PHE A C 1
ATOM 2336 O O . PHE A 1 283 ? 15.227 26.792 0.634 1.00 56.16 283 PHE A O 1
ATOM 2343 N N . VAL A 1 284 ? 16.925 27.243 2.045 1.00 56.06 284 VAL A N 1
ATOM 2344 C CA . VAL A 1 284 ? 17.122 25.894 2.548 1.00 56.06 284 VAL A CA 1
ATOM 2345 C C . VAL A 1 284 ? 17.201 25.945 4.072 1.00 56.06 284 VAL A C 1
ATOM 2347 O O . VAL A 1 284 ? 18.048 26.637 4.632 1.00 56.06 284 VAL A O 1
ATOM 2350 N N . GLU A 1 285 ? 16.320 25.214 4.754 1.00 55.47 285 GLU A N 1
ATOM 2351 C CA . GLU A 1 285 ? 16.527 24.865 6.164 1.00 55.47 285 GLU A CA 1
ATOM 2352 C C . GLU A 1 285 ? 17.398 23.604 6.219 1.00 55.47 285 GLU A C 1
ATOM 2354 O O . GLU A 1 285 ? 17.024 22.558 5.680 1.00 55.47 285 GLU A O 1
ATOM 2359 N N . GLU A 1 286 ? 18.579 23.716 6.829 1.00 53.66 286 GLU A N 1
ATOM 2360 C CA . GLU A 1 286 ? 19.493 22.593 7.040 1.00 53.66 286 GLU A CA 1
ATOM 2361 C C . GLU A 1 286 ? 19.121 21.787 8.293 1.00 53.66 286 GLU A C 1
ATOM 2363 O O . GLU A 1 286 ? 18.708 22.339 9.314 1.00 53.66 286 GLU A O 1
ATOM 2368 N N . GLY A 1 287 ? 19.373 20.475 8.256 1.00 50.34 287 GLY A N 1
ATOM 2369 C CA . GLY A 1 287 ? 19.459 19.658 9.475 1.00 50.34 287 GLY A CA 1
ATOM 2370 C C . GLY A 1 287 ? 18.324 18.661 9.699 1.00 50.34 287 GLY A C 1
ATOM 2371 O O . GLY A 1 287 ? 18.224 18.095 10.788 1.00 50.34 287 GLY A O 1
ATOM 2372 N N . ILE A 1 288 ? 17.504 18.385 8.684 1.00 54.62 288 ILE A N 1
ATOM 2373 C CA . ILE A 1 288 ? 16.474 17.345 8.779 1.00 54.62 288 ILE A CA 1
ATOM 2374 C C . ILE A 1 288 ? 17.144 15.966 8.678 1.00 54.62 288 ILE A C 1
ATOM 2376 O O . ILE A 1 288 ? 17.921 15.692 7.756 1.00 54.62 288 ILE A O 1
ATOM 2380 N N . VAL A 1 289 ? 16.870 15.107 9.664 1.00 49.72 289 VAL A N 1
ATOM 2381 C CA . VAL A 1 289 ? 17.268 13.696 9.666 1.00 49.72 289 VAL A CA 1
ATOM 2382 C C . VAL A 1 289 ? 16.037 12.868 9.337 1.00 49.72 289 VAL A C 1
ATOM 2384 O O . VAL A 1 289 ? 15.127 12.786 10.156 1.00 49.72 289 VAL A O 1
ATOM 2387 N N . GLU A 1 290 ? 16.027 12.228 8.174 1.00 55.06 290 GLU A N 1
ATOM 2388 C CA . GLU A 1 290 ? 14.947 11.326 7.777 1.00 55.06 290 GLU A CA 1
ATOM 2389 C C . GLU A 1 290 ? 15.426 9.875 7.723 1.00 55.06 290 GLU A C 1
ATOM 2391 O O . GLU A 1 290 ? 16.583 9.577 7.412 1.00 55.06 290 GLU A O 1
ATOM 2396 N N . GLN A 1 291 ? 14.521 8.944 8.024 1.00 50.66 291 GLN A N 1
ATOM 2397 C CA . GLN A 1 291 ? 14.756 7.515 7.850 1.00 50.66 291 GLN A CA 1
ATOM 2398 C C . GLN A 1 291 ? 13.868 7.001 6.725 1.00 50.66 291 GLN A C 1
ATOM 2400 O O . GLN A 1 291 ? 12.654 7.188 6.755 1.00 50.66 291 GLN A O 1
ATOM 2405 N N . TYR A 1 292 ? 14.453 6.316 5.746 1.00 52.66 292 TYR A N 1
ATOM 2406 C CA . TYR A 1 292 ? 13.680 5.644 4.707 1.00 52.66 292 TYR A CA 1
ATOM 2407 C C . TYR A 1 292 ? 13.930 4.144 4.733 1.00 52.66 292 TYR A C 1
ATOM 2409 O O . TYR A 1 292 ? 15.051 3.683 4.943 1.00 52.66 292 TYR A O 1
ATOM 2417 N N . ARG A 1 293 ? 12.866 3.369 4.517 1.00 41.97 293 ARG A N 1
ATOM 2418 C CA . ARG A 1 293 ? 12.948 1.916 4.391 1.00 41.97 293 ARG A CA 1
ATOM 2419 C C . ARG A 1 293 ? 12.978 1.535 2.912 1.00 41.97 293 ARG A C 1
ATOM 2421 O O . ARG A 1 293 ? 12.044 1.830 2.169 1.00 41.97 293 ARG A O 1
ATOM 2428 N N . LEU A 1 294 ? 14.064 0.899 2.492 1.00 45.44 294 LEU A N 1
ATOM 2429 C CA . LEU A 1 294 ? 14.210 0.288 1.175 1.00 45.44 294 LEU A CA 1
ATOM 2430 C C . LEU A 1 294 ? 13.271 -0.916 1.030 1.00 45.44 294 LEU A C 1
ATOM 2432 O O . LEU A 1 294 ? 12.830 -1.508 2.018 1.00 45.44 294 LEU A O 1
ATOM 2436 N N . SER A 1 295 ? 12.990 -1.299 -0.215 1.00 37.34 295 SER A N 1
ATOM 2437 C CA . SER A 1 295 ? 12.114 -2.428 -0.563 1.00 37.34 295 SER A CA 1
ATOM 2438 C C . SER A 1 295 ? 12.607 -3.775 -0.010 1.00 37.34 295 SER A C 1
ATOM 2440 O O . SER A 1 295 ? 11.811 -4.686 0.185 1.00 37.34 295 SER A O 1
ATOM 2442 N N . ASP A 1 296 ? 13.905 -3.897 0.292 1.00 36.97 296 ASP A N 1
ATOM 2443 C CA . ASP A 1 296 ? 14.526 -5.063 0.942 1.00 36.97 296 ASP A CA 1
ATOM 2444 C C . ASP A 1 296 ? 14.434 -5.030 2.484 1.00 36.97 296 ASP A C 1
ATOM 2446 O O . ASP A 1 296 ? 14.972 -5.895 3.176 1.00 36.97 296 ASP A O 1
ATOM 2450 N N . GLY A 1 297 ? 13.756 -4.021 3.036 1.00 34.12 297 GLY A N 1
ATOM 2451 C CA . GLY A 1 297 ? 13.543 -3.833 4.462 1.00 34.12 297 GLY A CA 1
ATOM 2452 C C . GLY A 1 297 ? 14.654 -3.076 5.190 1.00 34.12 297 GLY A C 1
ATOM 2453 O O . GLY A 1 297 ? 14.466 -2.806 6.381 1.00 34.12 297 GLY A O 1
ATOM 2454 N N . LYS A 1 298 ? 15.763 -2.704 4.528 1.00 38.22 298 LYS A N 1
ATOM 2455 C CA . LYS A 1 298 ? 16.841 -1.914 5.145 1.00 38.22 298 LYS A CA 1
ATOM 2456 C C . LYS A 1 298 ? 16.397 -0.484 5.412 1.00 38.22 298 LYS A C 1
ATOM 2458 O O . LYS A 1 298 ? 15.780 0.150 4.564 1.00 38.22 298 LYS A O 1
ATOM 2463 N N . ILE A 1 299 ? 16.750 0.032 6.584 1.00 46.50 299 ILE A N 1
ATOM 2464 C CA . ILE A 1 299 ? 16.509 1.425 6.961 1.00 46.50 299 ILE A CA 1
ATOM 2465 C C . ILE A 1 299 ? 17.779 2.213 6.661 1.00 46.50 299 ILE A C 1
ATOM 2467 O O . ILE A 1 299 ? 18.847 1.891 7.180 1.00 46.50 299 ILE A O 1
ATOM 2471 N N . VAL A 1 300 ? 17.661 3.244 5.838 1.00 54.50 300 VAL A N 1
ATOM 2472 C CA . VAL A 1 300 ? 18.736 4.188 5.567 1.00 54.50 300 VAL A CA 1
ATOM 2473 C C . VAL A 1 300 ? 18.400 5.493 6.272 1.00 54.50 300 VAL A C 1
ATOM 2475 O O . VAL A 1 300 ? 17.344 6.083 6.056 1.00 54.50 300 VAL A O 1
ATOM 2478 N N . GLN A 1 301 ? 19.304 5.926 7.146 1.00 55.62 301 GLN A N 1
ATOM 2479 C CA . GLN A 1 301 ? 19.225 7.236 7.782 1.00 55.62 301 GLN A CA 1
ATOM 2480 C C . GLN A 1 301 ? 19.922 8.253 6.884 1.00 55.62 301 GLN A C 1
ATOM 2482 O O . GLN A 1 301 ? 21.131 8.154 6.662 1.00 55.62 301 GLN A O 1
ATOM 2487 N N . LEU A 1 302 ? 19.177 9.234 6.392 1.00 58.84 302 LEU A N 1
ATOM 2488 C CA . LEU A 1 302 ? 19.729 10.380 5.692 1.00 58.84 302 LEU A CA 1
ATOM 2489 C C . LEU A 1 302 ? 19.855 11.527 6.686 1.00 58.84 302 LEU A C 1
ATOM 2491 O O . LEU A 1 302 ? 18.867 12.033 7.209 1.00 58.84 302 LEU A O 1
ATOM 2495 N N . ARG A 1 303 ? 21.095 11.912 6.981 1.00 56.09 303 ARG A N 1
ATOM 2496 C CA . ARG A 1 303 ? 21.397 13.097 7.789 1.00 56.09 303 ARG A CA 1
ATOM 2497 C C . ARG A 1 303 ? 21.664 14.277 6.860 1.00 56.09 303 ARG A C 1
ATOM 2499 O O . ARG A 1 303 ? 22.156 14.066 5.754 1.00 56.09 303 ARG A O 1
ATOM 2506 N N . ASN A 1 304 ? 21.388 15.485 7.344 1.00 64.94 304 ASN A N 1
ATOM 2507 C CA . ASN A 1 304 ? 21.677 16.750 6.661 1.00 64.94 304 ASN A CA 1
ATOM 2508 C C . ASN A 1 304 ? 20.902 16.905 5.339 1.00 64.94 304 ASN A C 1
ATOM 2510 O O . ASN A 1 304 ? 21.492 17.131 4.288 1.00 64.94 304 ASN A O 1
ATOM 2514 N N . GLY A 1 305 ? 19.581 16.715 5.386 1.00 72.50 305 GLY A N 1
ATOM 2515 C CA . GLY A 1 305 ? 18.705 17.052 4.264 1.00 72.50 305 GLY A CA 1
ATOM 2516 C C . GLY A 1 305 ? 18.487 18.550 4.124 1.00 72.50 305 GLY A C 1
ATOM 2517 O O . GLY A 1 305 ? 18.590 19.293 5.103 1.00 72.50 305 GLY A O 1
ATOM 2518 N N . TYR A 1 306 ? 18.147 18.949 2.905 1.00 77.50 306 TYR A N 1
ATOM 2519 C CA . TYR A 1 306 ? 17.811 20.311 2.525 1.00 77.50 306 TYR A CA 1
ATOM 2520 C C . TYR A 1 306 ? 16.319 20.393 2.212 1.00 77.50 306 TYR A C 1
ATOM 2522 O O . TYR A 1 306 ? 15.809 19.610 1.409 1.00 77.50 306 TYR A O 1
ATOM 2530 N N . SER A 1 307 ? 15.610 21.320 2.849 1.00 78.31 307 SER A N 1
ATOM 2531 C CA . SER A 1 307 ? 14.196 21.573 2.551 1.00 78.31 307 SER A CA 1
ATOM 2532 C C . SER A 1 307 ? 14.059 22.481 1.327 1.00 78.31 307 SER A C 1
ATOM 2534 O O . SER A 1 307 ? 14.725 23.510 1.252 1.00 78.31 307 SER A O 1
ATOM 2536 N N . ILE A 1 308 ? 13.197 22.112 0.381 1.00 81.75 308 ILE A N 1
ATOM 2537 C CA . ILE A 1 308 ? 12.818 22.908 -0.794 1.00 81.75 308 ILE A CA 1
ATOM 2538 C C . ILE A 1 308 ? 11.295 23.025 -0.872 1.00 81.75 308 ILE A C 1
ATOM 2540 O O . ILE A 1 308 ? 10.572 22.168 -0.368 1.00 81.75 308 ILE A O 1
ATOM 2544 N N . GLN A 1 309 ? 10.796 24.063 -1.540 1.00 82.81 309 GLN A N 1
ATOM 2545 C CA . GLN A 1 309 ? 9.361 24.302 -1.698 1.00 82.81 309 GLN A CA 1
ATOM 2546 C C . GLN A 1 309 ? 8.996 24.556 -3.166 1.00 82.81 309 GLN A C 1
ATOM 2548 O O . GLN A 1 309 ? 9.684 25.309 -3.871 1.00 82.81 309 GLN A O 1
ATOM 2553 N N . GLY A 1 310 ? 7.924 23.905 -3.619 1.00 81.88 310 GLY A N 1
ATOM 2554 C CA . GLY A 1 310 ? 7.296 24.130 -4.916 1.00 81.88 310 GLY A CA 1
ATOM 2555 C C . GLY A 1 310 ? 6.352 25.333 -4.921 1.00 81.88 310 GLY A C 1
ATOM 2556 O O . GLY A 1 310 ? 5.934 25.831 -3.876 1.00 81.88 310 GLY A O 1
ATOM 2557 N N . MET A 1 311 ? 6.016 25.826 -6.116 1.00 80.06 311 MET A N 1
ATOM 2558 C CA . MET A 1 311 ? 5.085 26.946 -6.318 1.00 80.06 311 MET A CA 1
ATOM 2559 C C . MET A 1 311 ? 3.661 26.634 -5.840 1.00 80.06 311 MET A C 1
ATOM 2561 O O . MET A 1 311 ? 2.905 27.547 -5.521 1.00 80.06 311 MET A O 1
ATOM 2565 N N . ASP A 1 312 ? 3.302 25.354 -5.801 1.00 71.81 312 ASP A N 1
ATOM 2566 C CA . ASP A 1 312 ? 2.047 24.831 -5.258 1.00 71.81 312 ASP A CA 1
ATOM 2567 C C . ASP A 1 312 ? 2.012 24.814 -3.719 1.00 71.81 312 ASP A C 1
ATOM 2569 O O . ASP A 1 312 ? 0.975 24.527 -3.127 1.00 71.81 312 ASP A O 1
ATOM 2573 N N . GLY A 1 313 ? 3.126 25.147 -3.062 1.00 74.44 313 GLY A N 1
ATOM 2574 C CA . GLY A 1 313 ? 3.262 25.144 -1.612 1.00 74.44 313 GLY A CA 1
ATOM 2575 C C . GLY A 1 313 ? 3.752 23.818 -1.032 1.00 74.44 313 GLY A C 1
ATOM 2576 O O . GLY A 1 313 ? 4.091 23.785 0.153 1.00 74.44 313 GLY A O 1
ATOM 2577 N N . VAL A 1 314 ? 3.861 22.755 -1.838 1.00 74.88 314 VAL A N 1
ATOM 2578 C CA . VAL A 1 314 ? 4.361 21.452 -1.384 1.00 74.88 314 VAL A CA 1
ATOM 2579 C C . VAL A 1 314 ? 5.844 21.575 -1.047 1.00 74.88 314 VAL A C 1
ATOM 2581 O O . VAL A 1 314 ? 6.629 22.153 -1.801 1.00 74.88 314 VAL A O 1
ATOM 2584 N N . LYS A 1 315 ? 6.248 21.029 0.100 1.00 78.75 315 LYS A N 1
ATOM 2585 C CA . LYS A 1 315 ? 7.652 20.979 0.509 1.00 78.75 315 LYS A CA 1
ATOM 2586 C C . LYS A 1 315 ? 8.247 19.612 0.197 1.00 78.75 315 LYS A C 1
ATOM 2588 O O . LYS A 1 315 ? 7.559 18.596 0.127 1.00 78.75 315 LYS A O 1
ATOM 2593 N N . ALA A 1 316 ? 9.549 19.570 -0.007 1.00 81.00 316 ALA A N 1
ATOM 2594 C CA . ALA A 1 316 ? 10.290 18.335 -0.168 1.00 81.00 316 ALA A CA 1
ATOM 2595 C C . ALA A 1 316 ? 11.624 18.434 0.550 1.00 81.00 316 ALA A C 1
ATOM 2597 O O . ALA A 1 316 ? 12.231 19.497 0.606 1.00 81.00 316 ALA A O 1
ATOM 2598 N N . VAL A 1 317 ? 12.081 17.310 1.082 1.00 82.00 317 VAL A N 1
ATOM 2599 C CA . VAL A 1 317 ? 13.431 17.175 1.610 1.00 82.00 317 VAL A CA 1
ATOM 2600 C C . VAL A 1 317 ? 14.260 16.462 0.560 1.00 82.00 317 VAL A C 1
ATOM 2602 O O . VAL A 1 317 ? 13.883 15.400 0.057 1.00 82.00 317 VAL A O 1
ATOM 2605 N N . VAL A 1 318 ? 15.382 17.078 0.207 1.00 86.38 318 VAL A N 1
ATOM 2606 C CA . VAL A 1 318 ? 16.351 16.536 -0.737 1.00 86.38 318 VAL A CA 1
ATOM 2607 C C . VAL A 1 318 ? 17.659 16.219 -0.033 1.00 86.38 318 VAL A C 1
ATOM 2609 O O . VAL A 1 318 ? 18.122 16.947 0.844 1.00 86.38 318 VAL A O 1
ATOM 2612 N N . HIS A 1 319 ? 18.270 15.117 -0.437 1.00 84.06 319 HIS A N 1
ATOM 2613 C CA . HIS A 1 319 ? 19.551 14.658 0.058 1.00 84.06 319 HIS A CA 1
ATOM 2614 C C . HIS A 1 319 ? 20.472 14.383 -1.121 1.00 84.06 319 HIS A C 1
ATOM 2616 O O . HIS A 1 319 ? 20.168 13.571 -1.999 1.00 84.06 319 HIS A O 1
ATOM 2622 N N . PHE A 1 320 ? 21.625 15.039 -1.097 1.00 84.94 320 PHE A N 1
ATOM 2623 C CA . PHE A 1 320 ? 22.687 14.850 -2.070 1.00 84.94 320 PHE A CA 1
ATOM 2624 C C . PHE A 1 320 ? 23.784 13.994 -1.441 1.00 84.94 320 PHE A C 1
ATOM 2626 O O . PHE A 1 320 ? 24.386 14.374 -0.438 1.00 84.94 320 PHE A O 1
ATOM 2633 N N . GLN A 1 321 ? 24.047 12.825 -2.018 1.00 83.19 321 GLN A N 1
ATOM 2634 C CA . GLN A 1 321 ? 25.205 12.002 -1.686 1.00 83.19 321 GLN A CA 1
ATOM 2635 C C . GLN A 1 321 ? 26.050 11.779 -2.937 1.00 83.19 321 GLN A C 1
ATOM 2637 O O . GLN A 1 321 ? 25.600 11.959 -4.066 1.00 83.19 321 GLN A O 1
ATOM 2642 N N . ILE A 1 322 ? 27.286 11.325 -2.736 1.00 83.31 322 ILE A N 1
ATOM 2643 C CA . ILE A 1 322 ? 28.221 11.082 -3.841 1.00 83.31 322 ILE A CA 1
ATOM 2644 C C . ILE A 1 322 ? 27.670 10.022 -4.811 1.00 83.31 322 ILE A C 1
ATOM 2646 O O . ILE A 1 322 ? 27.819 10.144 -6.022 1.00 83.31 322 ILE A O 1
ATOM 2650 N N . HIS A 1 323 ? 27.021 8.984 -4.281 1.00 84.56 323 HIS A N 1
ATOM 2651 C CA . HIS A 1 323 ? 26.544 7.838 -5.064 1.00 84.56 323 HIS A CA 1
ATOM 2652 C C . HIS A 1 323 ? 25.028 7.836 -5.302 1.00 84.56 323 HIS A C 1
ATOM 2654 O O . HIS A 1 323 ? 24.537 7.033 -6.096 1.00 84.56 323 HIS A O 1
ATOM 2660 N N . ASN A 1 324 ? 24.265 8.691 -4.617 1.00 87.50 324 ASN A N 1
ATOM 2661 C CA . ASN A 1 324 ? 22.818 8.743 -4.776 1.00 87.50 324 ASN A CA 1
ATOM 2662 C C . ASN A 1 324 ? 22.251 10.145 -4.538 1.00 87.50 324 ASN A C 1
ATOM 2664 O O . ASN A 1 324 ? 22.864 11.005 -3.911 1.00 87.50 324 ASN A O 1
ATOM 2668 N N . PHE A 1 325 ? 21.050 10.347 -5.052 1.00 90.44 325 PHE A N 1
ATOM 2669 C CA . PHE A 1 325 ? 20.202 11.486 -4.772 1.00 90.44 325 PHE A CA 1
ATOM 2670 C C . PHE A 1 325 ? 18.848 10.968 -4.304 1.00 90.44 325 PHE A C 1
ATOM 2672 O O . PHE A 1 325 ? 18.295 10.039 -4.901 1.00 90.44 325 PHE A O 1
ATOM 2679 N N . VAL A 1 326 ? 18.317 11.570 -3.247 1.00 88.25 326 VAL A N 1
ATOM 2680 C CA . VAL A 1 326 ? 16.992 11.242 -2.725 1.00 88.25 326 VAL A CA 1
ATOM 2681 C C . VAL A 1 326 ? 16.190 12.520 -2.579 1.00 88.25 326 VAL A C 1
ATOM 2683 O O . VAL A 1 326 ? 16.679 13.509 -2.047 1.00 88.25 326 VAL A O 1
ATOM 2686 N N . MET A 1 327 ? 14.945 12.475 -3.021 1.00 87.25 327 MET A N 1
ATOM 2687 C CA . MET A 1 327 ? 13.949 13.501 -2.789 1.00 87.25 327 MET A CA 1
ATOM 2688 C C . MET A 1 327 ? 12.696 12.836 -2.247 1.00 87.25 327 MET A C 1
ATOM 2690 O O . MET A 1 327 ? 12.197 11.869 -2.822 1.00 87.25 327 MET A O 1
ATOM 2694 N N . LYS A 1 328 ? 12.164 13.381 -1.164 1.00 83.94 328 LYS A N 1
ATOM 2695 C CA . LYS A 1 328 ? 10.886 12.969 -0.599 1.00 83.94 328 LYS A CA 1
ATOM 2696 C C . LYS A 1 328 ? 10.046 14.213 -0.415 1.00 83.94 328 LYS A C 1
ATOM 2698 O O . LYS A 1 328 ? 10.483 15.157 0.239 1.00 83.94 328 LYS A O 1
ATOM 2703 N N . THR A 1 329 ? 8.849 14.236 -0.986 1.00 73.38 329 THR A N 1
ATOM 2704 C CA . THR A 1 329 ? 7.917 15.315 -0.681 1.00 73.38 329 THR A CA 1
ATOM 2705 C C . THR A 1 329 ? 7.490 15.155 0.761 1.00 73.38 329 THR A C 1
ATOM 2707 O O . THR A 1 329 ? 6.870 14.160 1.144 1.00 73.38 329 THR A O 1
ATOM 2710 N N . VAL A 1 330 ? 7.819 16.154 1.557 1.00 63.69 330 VAL A N 1
ATOM 2711 C CA . VAL A 1 330 ? 7.175 16.350 2.832 1.00 63.69 330 VAL A CA 1
ATOM 2712 C C . VAL A 1 330 ? 5.923 17.117 2.466 1.00 63.69 330 VAL A C 1
ATOM 2714 O O . VAL A 1 330 ? 5.920 18.346 2.406 1.00 63.69 330 VAL A O 1
ATOM 2717 N N . MET A 1 331 ? 4.838 16.384 2.203 1.00 44.41 331 MET A N 1
ATOM 2718 C CA . MET A 1 331 ? 3.557 16.964 2.565 1.00 44.41 331 MET A CA 1
ATOM 2719 C C . MET A 1 331 ? 3.731 17.316 4.039 1.00 44.41 331 MET A C 1
ATOM 2721 O O . MET A 1 331 ? 3.746 16.433 4.897 1.00 44.41 331 MET A O 1
ATOM 2725 N N . TYR A 1 332 ? 3.945 18.602 4.325 1.00 41.31 332 TYR A N 1
ATOM 2726 C CA . TYR A 1 332 ? 3.430 19.136 5.561 1.00 41.31 332 TYR A CA 1
ATOM 2727 C C . TYR A 1 332 ? 1.949 18.810 5.437 1.00 41.31 332 TYR A C 1
ATOM 2729 O O . TYR A 1 332 ? 1.203 19.472 4.722 1.00 41.31 332 TYR A O 1
ATOM 2737 N N . LEU A 1 333 ? 1.561 17.685 6.039 1.00 39.50 333 LEU A N 1
ATOM 2738 C CA . LEU A 1 333 ? 0.325 17.657 6.779 1.00 39.50 333 LEU A CA 1
ATOM 2739 C C . LEU A 1 333 ? 0.356 18.983 7.526 1.00 39.50 333 LEU A C 1
ATOM 2741 O O . LEU A 1 333 ? 1.192 19.141 8.418 1.00 39.50 333 LEU A O 1
ATOM 2745 N N . ASP A 1 334 ? -0.413 19.966 7.055 1.00 39.00 334 ASP A N 1
ATOM 2746 C CA . ASP A 1 334 ? -0.791 21.100 7.888 1.00 39.00 334 ASP A CA 1
ATOM 2747 C C . ASP A 1 334 ? -1.098 20.474 9.238 1.00 39.00 334 ASP A C 1
ATOM 2749 O O . ASP A 1 334 ? -1.919 19.562 9.260 1.00 39.00 334 ASP A O 1
ATOM 2753 N N . GLU A 1 335 ? -0.298 20.798 10.261 1.00 48.75 335 GLU A N 1
ATOM 2754 C CA . GLU A 1 335 ? -0.149 20.022 11.497 1.00 48.75 335 GLU A CA 1
ATOM 2755 C C . GLU A 1 335 ? -1.488 19.406 11.914 1.00 48.75 335 GLU A C 1
ATOM 2757 O O . GLU A 1 335 ? -2.307 20.065 12.557 1.00 48.75 335 GLU A O 1
ATOM 2762 N N . THR A 1 336 ? -1.761 18.159 11.501 1.00 54.31 336 THR A N 1
ATOM 2763 C CA . THR A 1 336 ? -3.079 17.585 11.760 1.00 54.31 336 THR A CA 1
ATOM 2764 C C . THR A 1 336 ? -3.082 17.273 13.234 1.00 54.31 336 THR A C 1
ATOM 2766 O O . THR A 1 336 ? -2.426 16.323 13.680 1.00 54.31 336 THR A O 1
ATOM 2769 N N . LYS A 1 337 ? -3.765 18.112 14.006 1.00 67.25 337 LYS A N 1
ATOM 2770 C CA . LYS A 1 337 ? -3.815 17.977 15.453 1.00 67.25 337 LYS A CA 1
ATOM 2771 C C . LYS A 1 337 ? -4.510 16.666 15.776 1.00 67.25 337 LYS A C 1
ATOM 2773 O O . LYS A 1 337 ? -5.701 16.482 15.513 1.00 67.25 337 LYS A O 1
ATOM 2778 N N . ALA A 1 338 ? -3.736 15.733 16.314 1.00 76.44 338 ALA A N 1
ATOM 2779 C CA . ALA A 1 338 ? -4.219 14.418 16.680 1.00 76.44 338 ALA A CA 1
ATOM 2780 C C . ALA A 1 338 ? -3.693 14.026 18.057 1.00 76.44 338 ALA A C 1
ATOM 2782 O O . ALA A 1 338 ? -2.492 14.058 18.323 1.00 76.44 338 ALA A O 1
ATOM 2783 N N . LEU A 1 339 ? -4.607 13.620 18.935 1.00 81.88 339 LEU A N 1
ATOM 2784 C CA . LEU A 1 339 ? -4.256 13.061 20.233 1.00 81.88 339 LEU A CA 1
ATOM 2785 C C . LEU A 1 339 ? -3.995 11.559 20.085 1.00 81.88 339 LEU A C 1
ATOM 2787 O O . LEU A 1 339 ? -4.901 10.794 19.745 1.00 81.88 339 LEU A O 1
ATOM 2791 N N . TYR A 1 340 ? -2.772 11.136 20.401 1.00 84.06 340 TYR A N 1
ATOM 2792 C CA . TYR A 1 340 ? -2.367 9.732 20.377 1.00 84.06 340 TYR A CA 1
ATOM 2793 C C . TYR A 1 340 ? -2.461 9.088 21.760 1.00 84.06 340 TYR A C 1
ATOM 2795 O O . TYR A 1 340 ? -1.913 9.584 22.746 1.00 84.06 340 TYR A O 1
ATOM 2803 N N . ILE A 1 341 ? -3.111 7.926 21.828 1.00 86.19 341 ILE A N 1
ATOM 2804 C CA . ILE A 1 341 ? -3.200 7.101 23.035 1.00 86.19 341 ILE A CA 1
ATOM 2805 C C . ILE A 1 341 ? -2.583 5.743 22.716 1.00 86.19 341 ILE A C 1
ATOM 2807 O O . ILE A 1 341 ? -3.247 4.851 22.193 1.00 86.19 341 ILE A O 1
ATOM 2811 N N . ALA A 1 342 ? -1.295 5.592 23.017 1.00 85.94 342 ALA A N 1
ATOM 2812 C CA . ALA A 1 342 ? -0.527 4.396 22.685 1.00 85.94 342 ALA A CA 1
ATOM 2813 C C . ALA A 1 342 ? -0.350 3.448 23.881 1.00 85.94 342 ALA A C 1
ATOM 2815 O O . ALA A 1 342 ? -0.199 3.865 25.034 1.00 85.94 342 ALA A O 1
ATOM 2816 N N . LYS A 1 343 ? -0.324 2.141 23.603 1.00 85.62 343 LYS A N 1
ATOM 2817 C CA . LYS A 1 343 ? -0.097 1.101 24.609 1.00 85.62 343 LYS A CA 1
ATOM 2818 C C . LYS A 1 343 ? 1.391 0.990 24.956 1.00 85.62 343 LYS A C 1
ATOM 2820 O O . LYS A 1 343 ? 2.155 0.303 24.277 1.00 85.62 343 LYS A O 1
ATOM 2825 N N . GLY A 1 344 ? 1.782 1.547 26.098 1.00 74.38 344 GLY A N 1
ATOM 2826 C CA . GLY A 1 344 ? 3.107 1.321 26.689 1.00 74.38 344 GLY A CA 1
ATOM 2827 C C . GLY A 1 344 ? 3.309 -0.094 27.265 1.00 74.38 344 GLY A C 1
ATOM 2828 O O . GLY A 1 344 ? 2.363 -0.868 27.428 1.00 74.38 344 GLY A O 1
ATOM 2829 N N . GLY A 1 345 ? 4.557 -0.442 27.596 1.00 76.25 345 GLY A N 1
ATOM 2830 C CA . GLY A 1 345 ? 4.897 -1.636 28.385 1.00 76.25 345 GLY A CA 1
ATOM 2831 C C . GLY A 1 345 ? 5.190 -2.911 27.582 1.00 76.25 345 GLY A C 1
ATOM 2832 O O . GLY A 1 345 ? 5.946 -2.890 26.608 1.00 76.25 345 GLY A O 1
ATOM 2833 N N . PHE A 1 346 ? 4.642 -4.040 28.041 1.00 77.06 346 PHE A N 1
ATOM 2834 C CA . PHE A 1 346 ? 4.912 -5.381 27.505 1.00 77.06 346 PHE A CA 1
ATOM 2835 C C . PHE A 1 346 ? 4.291 -5.598 26.123 1.00 77.06 346 PHE A C 1
ATOM 2837 O O . PHE A 1 346 ? 3.269 -4.993 25.795 1.00 77.06 346 PHE A O 1
ATOM 2844 N N . ASP A 1 347 ? 4.909 -6.455 25.317 1.00 78.38 347 ASP A N 1
ATOM 2845 C CA . ASP A 1 347 ? 4.468 -6.717 23.948 1.00 78.38 347 ASP A CA 1
ATOM 2846 C C . ASP A 1 347 ? 3.195 -7.566 23.934 1.00 78.38 347 ASP A C 1
ATOM 2848 O O . ASP A 1 347 ? 3.071 -8.565 24.642 1.00 78.38 347 ASP A O 1
ATOM 2852 N N . LEU A 1 348 ? 2.219 -7.113 23.152 1.00 82.44 348 LEU A N 1
ATOM 2853 C CA . LEU A 1 348 ? 0.911 -7.734 22.976 1.00 82.44 348 LEU A CA 1
ATOM 2854 C C . LEU A 1 348 ? 0.553 -7.678 21.490 1.00 82.44 348 LEU A C 1
ATOM 2856 O O . LEU A 1 348 ? 0.921 -6.697 20.840 1.00 82.44 348 LEU A O 1
ATOM 2860 N N . PRO A 1 349 ? -0.216 -8.653 20.974 1.00 84.62 349 PRO A N 1
ATOM 2861 C CA . PRO A 1 349 ? -0.800 -8.553 19.641 1.00 84.62 349 PRO A CA 1
ATOM 2862 C C . PRO A 1 349 ? -1.566 -7.237 19.467 1.00 84.62 349 PRO A C 1
ATOM 2864 O O . PRO A 1 349 ? -2.246 -6.791 20.399 1.00 84.62 349 PRO A O 1
ATOM 2867 N N . ILE A 1 350 ? -1.457 -6.628 18.283 1.00 82.69 350 ILE A N 1
ATOM 2868 C CA . ILE A 1 350 ? -2.010 -5.297 17.980 1.00 82.69 350 ILE A CA 1
ATOM 2869 C C . ILE A 1 350 ? -3.511 -5.250 18.291 1.00 82.69 350 ILE A C 1
ATOM 2871 O O . ILE A 1 350 ? -3.955 -4.345 18.999 1.00 82.69 350 ILE A O 1
ATOM 2875 N N . ASP A 1 351 ? -4.263 -6.269 17.875 1.00 85.56 351 ASP A N 1
ATOM 2876 C CA . ASP A 1 351 ? -5.714 -6.336 18.083 1.00 85.56 351 ASP A CA 1
ATOM 2877 C C . ASP A 1 351 ? -6.086 -6.410 19.566 1.00 85.56 351 ASP A C 1
ATOM 2879 O O . ASP A 1 351 ? -6.958 -5.681 20.043 1.00 85.56 351 ASP A O 1
ATOM 2883 N N . ILE A 1 352 ? -5.376 -7.243 20.335 1.00 88.12 352 ILE A N 1
ATOM 2884 C CA . ILE A 1 352 ? -5.603 -7.385 21.780 1.00 88.12 352 ILE A CA 1
ATOM 2885 C C . ILE A 1 352 ? -5.276 -6.072 22.489 1.00 88.12 352 ILE A C 1
ATOM 2887 O O . ILE A 1 352 ? -6.026 -5.622 23.355 1.00 88.12 352 ILE A O 1
ATOM 2891 N N . GLY A 1 353 ? -4.164 -5.440 22.118 1.00 87.88 353 GLY A N 1
ATOM 2892 C CA . GLY A 1 353 ? -3.774 -4.158 22.682 1.00 87.88 353 GLY A CA 1
ATOM 2893 C C . GLY A 1 353 ? -4.767 -3.039 22.350 1.00 87.88 353 GLY A C 1
ATOM 2894 O O . GLY A 1 353 ? -5.102 -2.256 23.236 1.00 87.88 353 GLY A O 1
ATOM 2895 N N . CYS A 1 354 ? -5.314 -3.015 21.132 1.00 89.56 354 CYS A N 1
ATOM 2896 C CA . CYS A 1 354 ? -6.361 -2.073 20.737 1.00 89.56 354 CYS A CA 1
ATOM 2897 C C . CYS A 1 354 ? -7.637 -2.272 21.575 1.00 89.56 354 CYS A C 1
ATOM 2899 O O . CYS A 1 354 ? -8.146 -1.316 22.160 1.00 89.56 354 CYS A O 1
ATOM 2901 N N . ILE A 1 355 ? -8.093 -3.519 21.752 1.00 91.62 355 ILE A N 1
ATOM 2902 C CA . ILE A 1 355 ? -9.243 -3.841 22.616 1.00 91.62 355 ILE A CA 1
ATOM 2903 C C . ILE A 1 355 ? -9.001 -3.367 24.057 1.00 91.62 355 ILE A C 1
ATOM 2905 O O . ILE A 1 355 ? -9.892 -2.783 24.676 1.00 91.62 355 ILE A O 1
ATOM 2909 N N . LEU A 1 356 ? -7.798 -3.577 24.598 1.00 90.62 356 LEU A N 1
ATOM 2910 C CA . LEU A 1 356 ? -7.447 -3.121 25.945 1.00 90.62 356 LEU A CA 1
ATOM 2911 C C . LEU A 1 356 ? -7.450 -1.593 26.069 1.00 90.62 356 LEU A C 1
ATOM 2913 O O . LEU A 1 356 ? -7.907 -1.081 27.091 1.00 90.62 356 LEU A O 1
ATOM 2917 N N . LEU A 1 357 ? -6.990 -0.863 25.048 1.00 90.69 357 LEU A N 1
ATOM 2918 C CA . LEU A 1 357 ? -7.049 0.602 25.019 1.00 90.69 357 LEU A CA 1
ATOM 2919 C C . LEU A 1 357 ? -8.494 1.117 24.976 1.00 90.69 357 LEU A C 1
ATOM 2921 O O . LEU A 1 357 ? -8.832 2.047 25.710 1.00 90.69 357 LEU A O 1
ATOM 2925 N N . ILE A 1 358 ? -9.366 0.481 24.186 1.00 92.69 358 ILE A N 1
ATOM 2926 C CA . ILE A 1 358 ? -10.798 0.814 24.139 1.00 92.69 358 ILE A CA 1
ATOM 2927 C C . ILE A 1 358 ? -11.432 0.596 25.518 1.00 92.69 358 ILE A C 1
ATOM 2929 O O . ILE A 1 358 ? -12.103 1.484 26.047 1.00 92.69 358 ILE A O 1
ATOM 2933 N N . LEU A 1 359 ? -11.184 -0.564 26.135 1.00 91.88 359 LEU A N 1
ATOM 2934 C CA . LEU A 1 359 ? -11.680 -0.874 27.477 1.00 91.88 359 LEU A CA 1
ATOM 2935 C C . LEU A 1 359 ? -11.156 0.118 28.519 1.00 91.88 359 LEU A C 1
ATOM 2937 O O . LEU A 1 359 ? -11.923 0.575 29.366 1.00 91.88 359 LEU A O 1
ATOM 2941 N N . PHE A 1 360 ? -9.876 0.485 28.441 1.00 88.56 360 PHE A N 1
ATOM 2942 C CA . PHE A 1 360 ? -9.278 1.494 29.307 1.00 88.56 360 PHE A CA 1
ATOM 2943 C C . PHE A 1 360 ? -10.022 2.829 29.201 1.00 88.56 360 PHE A C 1
ATOM 2945 O O . PHE A 1 360 ? -10.461 3.353 30.226 1.00 88.56 360 PHE A O 1
ATOM 2952 N N . LEU A 1 361 ? -10.241 3.345 27.987 1.00 88.88 361 LEU A N 1
ATOM 2953 C CA . LEU A 1 361 ? -10.937 4.618 27.793 1.00 88.88 361 LEU A CA 1
ATOM 2954 C C . LEU A 1 361 ? -12.373 4.566 28.340 1.00 88.88 361 LEU A C 1
ATOM 2956 O O . LEU A 1 361 ? -12.805 5.469 29.055 1.00 88.88 361 LEU A O 1
ATOM 2960 N N . VAL A 1 362 ? -13.094 3.471 28.085 1.00 90.75 362 VAL A N 1
ATOM 2961 C CA . VAL A 1 362 ? -14.458 3.250 28.596 1.00 90.75 362 VAL A CA 1
ATOM 2962 C C . VAL A 1 362 ? -14.480 3.222 30.125 1.00 90.75 362 VAL A C 1
ATOM 2964 O O . VAL A 1 362 ? -15.354 3.835 30.746 1.00 90.75 362 VAL A O 1
ATOM 2967 N N . PHE A 1 363 ? -13.515 2.562 30.768 1.00 87.12 363 PHE A N 1
ATOM 2968 C CA . PHE A 1 363 ? -13.412 2.556 32.228 1.00 87.12 363 PHE A CA 1
ATOM 2969 C C . PHE A 1 363 ? -13.095 3.934 32.799 1.00 87.12 363 PHE A C 1
ATOM 2971 O O . PHE A 1 363 ? -13.656 4.308 33.829 1.00 87.12 363 PHE A O 1
ATOM 2978 N N . VAL A 1 364 ? -12.268 4.728 32.121 1.00 82.56 364 VAL A N 1
ATOM 2979 C CA . VAL A 1 364 ? -11.987 6.097 32.555 1.00 82.56 364 VAL A CA 1
ATOM 2980 C C . VAL A 1 364 ? -13.246 6.963 32.464 1.00 82.56 364 VAL A C 1
ATOM 2982 O O . VAL A 1 364 ? -13.632 7.570 33.465 1.00 82.56 364 VAL A O 1
ATOM 2985 N N . VAL A 1 365 ? -13.953 6.952 31.330 1.00 85.25 365 VAL A N 1
ATOM 2986 C CA . VAL A 1 365 ? -15.191 7.733 31.140 1.00 85.25 365 VAL A CA 1
ATOM 2987 C C . VAL A 1 365 ? -16.268 7.316 32.146 1.00 85.25 365 VAL A C 1
ATOM 2989 O O . VAL A 1 365 ? -16.896 8.159 32.788 1.00 85.25 365 VAL A O 1
ATOM 2992 N N . THR A 1 366 ? -16.451 6.012 32.361 1.00 85.00 366 THR A N 1
ATOM 2993 C CA . THR A 1 366 ? -17.422 5.505 33.343 1.00 85.00 366 THR A CA 1
ATOM 2994 C C . THR A 1 366 ? -17.022 5.834 34.780 1.00 85.00 366 THR A C 1
ATOM 2996 O O . THR A 1 366 ? -17.898 6.171 35.582 1.00 85.00 366 THR A O 1
ATOM 2999 N N . SER A 1 367 ? -15.725 5.843 35.113 1.00 79.94 367 SER A N 1
ATOM 3000 C CA . SER A 1 367 ? -15.243 6.248 36.440 1.00 79.94 367 SER A CA 1
ATOM 3001 C C . SER A 1 367 ? -15.644 7.687 36.786 1.00 79.94 367 SER A C 1
ATOM 3003 O O . SER A 1 367 ? -16.075 7.941 37.911 1.00 79.94 367 SER A O 1
ATOM 3005 N N . CYS A 1 368 ? -15.637 8.599 35.805 1.00 76.00 368 CYS A N 1
ATOM 3006 C CA . CYS A 1 368 ? -16.067 9.992 35.970 1.00 76.00 368 CYS A CA 1
ATOM 3007 C C . CYS A 1 368 ? -17.563 10.125 36.308 1.00 76.00 368 CYS A C 1
ATOM 3009 O O . CYS A 1 368 ? -17.978 11.130 36.887 1.00 76.00 368 CYS A O 1
ATOM 3011 N N . THR A 1 369 ? -18.386 9.125 35.976 1.00 79.12 369 THR A N 1
ATOM 3012 C CA . THR A 1 369 ? -19.828 9.113 36.292 1.00 79.12 369 THR A CA 1
ATOM 3013 C C . THR A 1 369 ? -20.141 8.506 37.661 1.00 79.12 369 THR A C 1
ATOM 3015 O O . THR A 1 369 ? -21.199 8.781 38.233 1.00 79.12 369 THR A O 1
ATOM 3018 N N . GLY A 1 370 ? -19.219 7.720 38.227 1.00 77.31 370 GLY A N 1
ATOM 3019 C CA . GLY A 1 370 ? -19.408 6.999 39.487 1.00 77.31 370 GLY A CA 1
ATOM 3020 C C . GLY A 1 370 ? -19.836 7.898 40.655 1.00 77.31 370 GLY A C 1
ATOM 3021 O O . GLY A 1 370 ? -20.874 7.634 41.273 1.00 77.31 370 GLY A O 1
ATOM 3022 N N . PRO A 1 371 ? -19.112 8.993 40.952 1.00 73.31 371 PRO A N 1
ATOM 3023 C CA . PRO A 1 371 ? -19.491 9.875 42.050 1.00 73.31 371 PRO A CA 1
ATOM 3024 C C . PRO A 1 371 ? -20.833 10.587 41.843 1.00 73.31 371 PRO A C 1
ATOM 3026 O O . PRO A 1 371 ? -21.605 10.731 42.792 1.00 73.31 371 PRO A O 1
ATOM 3029 N N . ALA A 1 372 ? -21.161 10.982 40.609 1.00 76.88 372 ALA A N 1
ATOM 3030 C CA . ALA A 1 372 ? -22.453 11.593 40.286 1.00 76.88 372 ALA A CA 1
ATOM 3031 C C . ALA A 1 372 ? -23.615 10.644 40.622 1.00 76.88 372 ALA A C 1
ATOM 3033 O O . ALA A 1 372 ? -24.594 11.043 41.258 1.00 76.88 372 ALA A O 1
ATOM 3034 N N . VAL A 1 373 ? -23.468 9.360 40.283 1.00 79.88 373 VAL A N 1
ATOM 3035 C CA . VAL A 1 373 ? -24.439 8.310 40.616 1.00 79.88 373 VAL A CA 1
ATOM 3036 C C . VAL A 1 373 ? -24.588 8.142 42.129 1.00 79.88 373 VAL A C 1
ATOM 3038 O O . VAL A 1 373 ? -25.714 8.076 42.624 1.00 79.88 373 VAL A O 1
ATOM 3041 N N . GLN A 1 374 ? -23.488 8.141 42.887 1.00 73.31 374 GLN A N 1
ATOM 3042 C CA . GLN A 1 374 ? -23.536 8.060 44.353 1.00 73.31 374 GLN A CA 1
ATOM 3043 C C . GLN A 1 374 ? -24.299 9.245 44.968 1.00 73.31 374 GLN A C 1
ATOM 3045 O O . GLN A 1 374 ? -25.158 9.047 45.832 1.00 73.31 374 GLN A O 1
ATOM 3050 N N . TYR A 1 375 ? -24.068 10.471 44.489 1.00 70.94 375 TYR A N 1
ATOM 3051 C CA . TYR A 1 375 ? -24.810 11.653 44.943 1.00 70.94 375 TYR A CA 1
ATOM 3052 C C . TYR A 1 375 ? -26.297 11.581 44.604 1.00 70.94 375 TYR A C 1
ATOM 3054 O O . TYR A 1 375 ? -27.133 11.929 45.444 1.00 70.94 375 TYR A O 1
ATOM 3062 N N . LEU A 1 376 ? -26.651 11.102 43.411 1.00 74.94 376 LEU A N 1
ATOM 3063 C CA . LEU A 1 376 ? -28.046 10.889 43.031 1.00 74.94 376 LEU A CA 1
ATOM 3064 C C . LEU A 1 376 ? -28.719 9.850 43.938 1.00 74.94 376 LEU A C 1
ATOM 3066 O O . LEU A 1 376 ? -29.829 10.090 44.415 1.00 74.94 376 LEU A O 1
ATOM 3070 N N . GLN A 1 377 ? -28.034 8.748 44.257 1.00 74.50 377 GLN A N 1
ATOM 3071 C CA . GLN A 1 377 ? -28.538 7.714 45.169 1.00 74.50 377 GLN A CA 1
ATOM 3072 C C . GLN A 1 377 ? -28.759 8.247 46.589 1.00 74.50 377 GLN A C 1
ATOM 3074 O O . GLN A 1 377 ? -29.814 8.013 47.184 1.00 74.50 377 GLN A O 1
ATOM 3079 N N . VAL A 1 378 ? -27.796 8.994 47.133 1.00 69.38 378 VAL A N 1
ATOM 3080 C CA . VAL A 1 378 ? -27.899 9.582 48.478 1.00 69.38 378 VAL A CA 1
ATOM 3081 C C . VAL A 1 378 ? -28.990 10.649 48.519 1.00 69.38 378 VAL A C 1
ATOM 3083 O O . VAL A 1 378 ? -29.807 10.667 49.439 1.00 69.38 378 VAL A O 1
ATOM 3086 N N . THR A 1 379 ? -29.068 11.502 47.499 1.00 66.81 379 THR A N 1
ATOM 3087 C CA . THR A 1 379 ? -30.118 12.523 47.393 1.00 66.81 379 THR A CA 1
ATOM 3088 C C . THR A 1 379 ? -31.500 11.876 47.319 1.00 66.81 379 THR A C 1
ATOM 3090 O O . THR A 1 379 ? -32.417 12.315 48.012 1.00 66.81 379 THR A O 1
ATOM 3093 N N . HIS A 1 380 ? -31.642 10.795 46.548 1.00 68.81 380 HIS A N 1
ATOM 3094 C CA . HIS A 1 380 ? -32.873 10.013 46.463 1.00 68.81 380 HIS A CA 1
ATOM 3095 C C . HIS A 1 380 ? -33.259 9.386 47.815 1.00 68.81 380 HIS A C 1
ATOM 3097 O O . HIS A 1 380 ? -34.416 9.460 48.224 1.00 68.81 380 HIS A O 1
ATOM 3103 N N . LEU A 1 381 ? -32.298 8.831 48.564 1.00 65.81 381 LEU A N 1
ATOM 3104 C CA . LEU A 1 381 ? -32.530 8.288 49.913 1.00 65.81 381 LEU A CA 1
ATOM 3105 C C . LEU A 1 381 ? -32.995 9.355 50.919 1.00 65.81 381 LEU A C 1
ATOM 3107 O O . LEU A 1 381 ? -33.763 9.053 51.840 1.00 65.81 381 LEU A O 1
ATOM 3111 N N . LEU A 1 382 ? -32.536 10.597 50.748 1.00 62.62 382 LEU A N 1
ATOM 3112 C CA . LEU A 1 382 ? -32.883 11.734 51.599 1.00 62.62 382 LEU A CA 1
ATOM 3113 C C . LEU A 1 382 ? -34.215 12.407 51.214 1.00 62.62 382 LEU A C 1
ATOM 3115 O O . LEU A 1 382 ? -34.724 13.200 52.015 1.00 62.62 382 LEU A O 1
ATOM 3119 N N . CYS A 1 383 ? -34.802 12.094 50.053 1.00 62.34 383 CYS A N 1
ATOM 3120 C CA . CYS A 1 383 ? -36.119 12.584 49.628 1.00 62.34 383 CYS A CA 1
ATOM 3121 C C . CYS A 1 383 ? -37.281 11.989 50.461 1.00 62.34 383 CYS A C 1
ATOM 3123 O O . CYS A 1 383 ? -37.100 11.086 51.285 1.00 62.34 383 CYS A O 1
ATOM 3125 N N . SER A 1 384 ? -38.473 12.584 50.329 1.00 54.94 384 SER A N 1
ATOM 3126 C CA . SER A 1 384 ? -39.671 12.279 51.130 1.00 54.94 384 SER A CA 1
ATOM 3127 C C . SER A 1 384 ? -40.098 10.799 51.022 1.00 54.94 384 SER A C 1
ATOM 3129 O O . SER A 1 384 ? -39.793 10.137 50.029 1.00 54.94 384 SER A O 1
ATOM 3131 N N . PRO A 1 385 ? -40.813 10.250 52.026 1.00 56.00 385 PRO A N 1
ATOM 3132 C CA . PRO A 1 385 ? -41.235 8.844 52.035 1.00 56.00 385 PRO A CA 1
ATOM 3133 C C . PRO A 1 385 ? -42.075 8.424 50.817 1.00 56.00 385 PRO A C 1
ATOM 3135 O O . PRO A 1 385 ? -42.000 7.267 50.428 1.00 56.00 385 PRO A O 1
ATOM 3138 N N . VAL A 1 386 ? -42.781 9.355 50.164 1.00 53.00 386 VAL A N 1
ATOM 3139 C CA . VAL A 1 386 ? -43.573 9.105 48.942 1.00 53.00 386 VAL A CA 1
ATOM 3140 C C . VAL A 1 386 ? -42.690 8.742 47.738 1.00 53.00 386 VAL A C 1
ATOM 3142 O O . VAL A 1 386 ? -43.088 7.948 46.893 1.00 53.00 386 VAL A O 1
ATOM 3145 N N . GLN A 1 387 ? -41.463 9.270 47.674 1.00 52.44 387 GLN A N 1
ATOM 3146 C CA . GLN A 1 387 ? -40.538 9.046 46.557 1.00 52.44 387 GLN A CA 1
ATOM 3147 C C . GLN A 1 387 ? -39.667 7.793 46.741 1.00 52.44 387 GLN A C 1
ATOM 3149 O O . GLN A 1 387 ? -39.158 7.242 45.768 1.00 52.44 387 GLN A O 1
ATOM 3154 N N . LYS A 1 388 ? -39.540 7.291 47.981 1.00 53.69 388 LYS A N 1
ATOM 3155 C CA . LYS A 1 388 ? -38.787 6.064 48.313 1.00 53.69 388 LYS A CA 1
ATOM 3156 C C . LYS A 1 388 ? -39.386 4.797 47.691 1.00 53.69 388 LYS A C 1
ATOM 3158 O O . LYS A 1 388 ? -38.689 3.791 47.590 1.00 53.69 388 LYS A O 1
ATOM 3163 N N . THR A 1 389 ? -40.647 4.855 47.272 1.00 52.03 389 THR A N 1
ATOM 3164 C CA . THR A 1 389 ? -41.426 3.736 46.726 1.00 52.03 389 THR A CA 1
ATOM 3165 C C . THR A 1 389 ? -41.150 3.469 45.239 1.00 52.03 389 THR A C 1
ATOM 3167 O O . THR A 1 389 ? -41.483 2.394 44.746 1.00 52.03 389 THR A O 1
ATOM 3170 N N . HIS A 1 390 ? -40.501 4.390 44.512 1.00 63.00 390 HIS A N 1
ATOM 3171 C CA . HIS A 1 390 ? -40.140 4.179 43.104 1.00 63.00 390 HIS A CA 1
ATOM 3172 C C . HIS A 1 390 ? -38.867 3.326 42.973 1.00 63.00 390 HIS A C 1
ATOM 3174 O O . HIS A 1 390 ? -37.770 3.839 42.743 1.00 63.00 390 HIS A O 1
ATOM 3180 N N . SER A 1 391 ? -39.018 2.001 43.076 1.00 66.19 391 SER A N 1
ATOM 3181 C CA . SER A 1 391 ? -37.947 1.029 42.789 1.00 66.19 391 SER A CA 1
ATOM 3182 C C . SER A 1 391 ? -37.305 1.267 41.415 1.00 66.19 391 SER A C 1
ATOM 3184 O O . SER A 1 391 ? -36.086 1.197 41.285 1.00 66.19 391 SER A O 1
ATOM 3186 N N . VAL A 1 392 ? -38.116 1.655 40.427 1.00 72.94 392 VAL A N 1
ATOM 3187 C CA . VAL A 1 392 ? -37.703 1.963 39.051 1.00 72.94 392 VAL A CA 1
ATOM 3188 C C . VAL A 1 392 ? -36.656 3.081 38.994 1.00 72.94 392 VAL A C 1
ATOM 3190 O O . VAL A 1 392 ? -35.641 2.929 38.323 1.00 72.94 392 VAL A O 1
ATOM 3193 N N . LEU A 1 393 ? -36.839 4.178 39.738 1.00 73.56 393 LEU A N 1
ATOM 3194 C CA . LEU A 1 393 ? -35.917 5.320 39.703 1.00 73.56 393 LEU A CA 1
ATOM 3195 C C . LEU A 1 393 ? -34.550 4.968 40.307 1.00 73.56 393 LEU A C 1
ATOM 3197 O O . LEU A 1 393 ? -33.514 5.361 39.775 1.00 73.56 393 LEU A O 1
ATOM 3201 N N . ARG A 1 394 ? -34.534 4.173 41.384 1.00 72.88 394 ARG A N 1
ATOM 3202 C CA . ARG A 1 394 ? -33.292 3.657 41.979 1.00 72.88 394 ARG A CA 1
ATOM 3203 C C . ARG A 1 394 ? -32.530 2.772 40.990 1.00 72.88 394 ARG A C 1
ATOM 3205 O O . ARG A 1 394 ? -31.320 2.936 40.867 1.00 72.88 394 ARG A O 1
ATOM 3212 N N . THR A 1 395 ? -33.237 1.888 40.282 1.00 77.44 395 THR A N 1
ATOM 3213 C CA . THR A 1 395 ? -32.657 1.013 39.253 1.00 77.44 395 THR A CA 1
ATOM 3214 C C . THR A 1 395 ? -32.093 1.815 38.078 1.00 77.44 395 THR A C 1
ATOM 3216 O O . THR A 1 395 ? -30.978 1.549 37.634 1.00 77.44 395 THR A O 1
ATOM 3219 N N . ILE A 1 396 ? -32.807 2.849 37.619 1.00 81.12 396 ILE A N 1
ATOM 3220 C CA . ILE A 1 396 ? -32.327 3.749 36.560 1.00 81.12 396 ILE A CA 1
ATOM 3221 C C . ILE A 1 396 ? -31.033 4.444 36.994 1.00 81.12 396 ILE A C 1
ATOM 3223 O O . ILE A 1 396 ? -30.055 4.407 36.255 1.00 81.12 396 ILE A O 1
ATOM 3227 N N . ILE A 1 397 ? -30.983 5.003 38.211 1.00 82.06 397 ILE A N 1
ATOM 3228 C CA . ILE A 1 397 ? -29.783 5.683 38.723 1.00 82.06 397 ILE A CA 1
ATOM 3229 C C . ILE A 1 397 ? -28.585 4.722 38.793 1.00 82.06 397 ILE A C 1
ATOM 3231 O O . ILE A 1 397 ? -27.476 5.104 38.434 1.00 82.06 397 ILE A O 1
ATOM 3235 N N . THR A 1 398 ? -28.784 3.469 39.218 1.00 80.50 398 THR A N 1
ATOM 3236 C CA . THR A 1 398 ? -27.706 2.461 39.239 1.00 80.50 398 THR A CA 1
ATOM 3237 C C . THR A 1 398 ? -27.228 2.035 37.852 1.00 80.50 398 THR A C 1
ATOM 3239 O O . THR A 1 398 ? -26.083 1.617 37.727 1.00 80.50 398 THR A O 1
ATOM 3242 N N . LEU A 1 399 ? -28.074 2.143 36.823 1.00 87.19 399 LEU A N 1
ATOM 3243 C CA . LEU A 1 399 ? -27.743 1.763 35.448 1.00 87.19 399 LEU A CA 1
ATOM 3244 C C . LEU A 1 399 ? -27.089 2.894 34.640 1.00 87.19 399 LEU A C 1
ATOM 3246 O O . LEU A 1 399 ? -26.591 2.628 33.550 1.00 87.19 399 LEU A O 1
ATOM 3250 N N . ILE A 1 400 ? -27.034 4.129 35.157 1.00 86.75 400 ILE A N 1
ATOM 3251 C CA . ILE A 1 400 ? -26.394 5.275 34.480 1.00 86.75 400 ILE A CA 1
ATOM 3252 C C . ILE A 1 400 ? -24.982 4.948 33.951 1.00 86.75 400 ILE A C 1
ATOM 3254 O O . ILE A 1 400 ? -24.726 5.255 32.788 1.00 86.75 400 ILE A O 1
ATOM 3258 N N . PRO A 1 401 ? -24.075 4.287 34.705 1.00 87.38 401 PRO A N 1
ATOM 3259 C CA . PRO A 1 401 ? -22.745 3.964 34.188 1.00 87.38 401 PRO A CA 1
ATOM 3260 C C . PRO A 1 401 ? -22.787 3.034 32.972 1.00 87.38 401 PRO A C 1
ATOM 3262 O O . PRO A 1 401 ? -21.979 3.191 32.066 1.00 87.38 401 PRO A O 1
ATOM 3265 N N . LEU A 1 402 ? -23.751 2.107 32.910 1.00 88.25 402 LEU A N 1
ATOM 3266 C CA . LEU A 1 402 ? -23.933 1.216 31.762 1.00 88.25 402 LEU A CA 1
ATOM 3267 C C . LEU A 1 402 ? -24.440 1.988 30.535 1.00 88.25 402 LEU A C 1
ATOM 3269 O O . LEU A 1 402 ? -23.939 1.785 29.431 1.00 88.25 402 LEU A O 1
ATOM 3273 N N . PHE A 1 403 ? -25.387 2.910 30.742 1.00 88.81 403 PHE A N 1
ATOM 3274 C CA . PHE A 1 403 ? -25.897 3.787 29.684 1.00 88.81 403 PHE A CA 1
ATOM 3275 C C . PHE A 1 403 ? -24.843 4.752 29.136 1.00 88.81 403 PHE A C 1
ATOM 3277 O O . PHE A 1 403 ? -24.986 5.201 28.007 1.00 88.81 403 PHE A O 1
ATOM 3284 N N . VAL A 1 404 ? -23.789 5.052 29.898 1.00 89.69 404 VAL A N 1
ATOM 3285 C CA . VAL A 1 404 ? -22.633 5.817 29.405 1.00 89.69 404 VAL A CA 1
ATOM 3286 C C . VAL A 1 404 ? -21.590 4.894 28.768 1.00 89.69 404 VAL A C 1
ATOM 3288 O O . VAL A 1 404 ? -21.038 5.231 27.723 1.00 89.69 404 VAL A O 1
ATOM 3291 N N . ALA A 1 405 ? -21.354 3.706 29.332 1.00 91.25 405 ALA A N 1
ATOM 3292 C CA . ALA A 1 405 ? -20.369 2.749 28.829 1.00 91.25 405 ALA A CA 1
ATOM 3293 C C . ALA A 1 405 ? -20.668 2.280 27.398 1.00 91.25 405 ALA A C 1
ATOM 3295 O O . ALA A 1 405 ? -19.776 2.309 26.555 1.00 91.25 405 ALA A O 1
ATOM 3296 N N . ILE A 1 406 ? -21.913 1.870 27.116 1.00 92.56 406 ILE A N 1
ATOM 3297 C CA . ILE A 1 406 ? -22.283 1.275 25.820 1.00 92.56 406 ILE A CA 1
ATOM 3298 C C . ILE A 1 406 ? -22.067 2.266 24.659 1.00 92.56 406 ILE A C 1
ATOM 3300 O O . ILE A 1 406 ? -21.352 1.908 23.721 1.00 92.56 406 ILE A O 1
ATOM 3304 N N . PRO A 1 407 ? -22.587 3.512 24.704 1.00 93.12 407 PRO A N 1
ATOM 3305 C CA . PRO A 1 407 ? -22.288 4.503 23.674 1.00 93.12 407 PRO A CA 1
ATOM 3306 C C . PRO A 1 407 ? -20.798 4.829 23.578 1.00 93.12 407 PRO A C 1
ATOM 3308 O O . PRO A 1 407 ? -20.298 4.990 22.472 1.00 93.12 407 PRO A O 1
ATOM 3311 N N . THR A 1 408 ? -20.074 4.867 24.706 1.00 92.19 408 THR A N 1
ATOM 3312 C CA . THR A 1 408 ? -18.624 5.129 24.693 1.00 92.19 408 THR A CA 1
ATOM 3313 C C . THR A 1 408 ? -17.878 4.062 23.891 1.00 92.19 408 THR A C 1
ATOM 3315 O O . THR A 1 408 ? -17.065 4.414 23.049 1.00 92.19 408 THR A O 1
ATOM 3318 N N . VAL A 1 409 ? -18.177 2.770 24.081 1.00 94.56 409 VAL A N 1
ATOM 3319 C CA . VAL A 1 409 ? -17.542 1.684 23.305 1.00 94.56 409 VAL A CA 1
ATOM 3320 C C . VAL A 1 409 ? -17.768 1.883 21.806 1.00 94.56 409 VAL A C 1
ATOM 3322 O O . VAL A 1 409 ? -16.822 1.816 21.026 1.00 94.56 409 VAL A O 1
ATOM 3325 N N . ILE A 1 410 ? -19.015 2.155 21.409 1.00 93.25 410 ILE A N 1
ATOM 3326 C CA . ILE A 1 410 ? -19.391 2.323 19.999 1.00 93.25 410 ILE A CA 1
ATOM 3327 C C . ILE A 1 410 ? -18.682 3.539 19.396 1.00 93.25 410 ILE A C 1
ATOM 3329 O O . ILE A 1 410 ? -18.142 3.451 18.296 1.00 93.25 410 ILE A O 1
ATOM 3333 N N . LEU A 1 411 ? -18.665 4.666 20.107 1.00 93.56 411 LEU A N 1
ATOM 3334 C CA . LEU A 1 411 ? -18.056 5.902 19.622 1.00 93.56 411 LEU A CA 1
ATOM 3335 C C . LEU A 1 411 ? -16.532 5.807 19.540 1.00 93.56 411 LEU A C 1
ATOM 3337 O O . LEU A 1 411 ? -15.962 6.255 18.555 1.00 93.56 411 LEU A O 1
ATOM 3341 N N . VAL A 1 412 ? -15.875 5.181 20.518 1.00 92.75 412 VAL A N 1
ATOM 3342 C CA . VAL A 1 412 ? -14.416 4.991 20.495 1.00 92.75 412 VAL A CA 1
ATOM 3343 C C . VAL A 1 412 ? -14.016 4.042 19.373 1.00 92.75 412 VAL A C 1
ATOM 3345 O O . VAL A 1 412 ? -13.057 4.320 18.662 1.00 92.75 412 VAL A O 1
ATOM 3348 N N . PHE A 1 413 ? -14.766 2.955 19.174 1.00 91.50 413 PHE A N 1
ATOM 3349 C CA . PHE A 1 413 ? -14.480 2.006 18.102 1.00 91.50 413 PHE A CA 1
ATOM 3350 C C . PHE A 1 413 ? -14.599 2.645 16.712 1.00 91.50 413 PHE A C 1
ATOM 3352 O O . PHE A 1 413 ? -13.751 2.408 15.865 1.00 91.50 413 PHE A O 1
ATOM 3359 N N . ASN A 1 414 ? -15.623 3.472 16.481 1.00 89.00 414 ASN A N 1
ATOM 3360 C CA . ASN A 1 414 ? -15.827 4.110 15.175 1.00 89.00 414 ASN A CA 1
ATOM 3361 C C . ASN A 1 414 ? -15.027 5.406 14.987 1.00 89.00 414 ASN A C 1
ATOM 3363 O O . ASN A 1 414 ? -14.788 5.806 13.854 1.00 89.00 414 ASN A O 1
ATOM 3367 N N . GLY A 1 415 ? -14.685 6.094 16.077 1.00 87.81 415 GLY A N 1
ATOM 3368 C CA . GLY A 1 415 ? -14.070 7.417 16.029 1.00 87.81 415 GLY A CA 1
ATOM 3369 C C . GLY A 1 415 ? -12.565 7.425 16.266 1.00 87.81 415 GLY A C 1
ATOM 3370 O O . GLY A 1 415 ? -11.890 8.256 15.683 1.00 87.81 415 GLY A O 1
ATOM 3371 N N . TYR A 1 416 ? -12.035 6.561 17.138 1.00 90.56 416 TYR A N 1
ATOM 3372 C CA . TYR A 1 416 ? -10.629 6.631 17.572 1.00 90.56 416 TYR A CA 1
ATOM 3373 C C . TYR A 1 416 ? -9.757 5.467 17.090 1.00 90.56 416 TYR A C 1
ATOM 3375 O O . TYR A 1 416 ? -8.543 5.481 17.304 1.00 90.56 416 TYR A O 1
ATOM 3383 N N . VAL A 1 417 ? -10.352 4.423 16.508 1.00 90.12 417 VAL A N 1
ATOM 3384 C CA . VAL A 1 417 ? -9.584 3.315 15.929 1.00 90.12 417 VAL A CA 1
ATOM 3385 C C . VAL A 1 417 ? -9.089 3.752 14.548 1.00 90.12 417 VAL A C 1
ATOM 3387 O O . VAL A 1 417 ? -9.927 4.004 13.679 1.00 90.12 417 VAL A O 1
ATOM 3390 N N . PRO A 1 418 ? -7.764 3.839 14.332 1.00 83.81 418 PRO A N 1
ATOM 3391 C CA . PRO A 1 418 ? -7.218 4.294 13.061 1.00 83.81 418 PRO A CA 1
ATOM 3392 C C . PRO A 1 418 ? -7.421 3.249 11.957 1.00 83.81 418 PRO A C 1
ATOM 3394 O O . PRO A 1 418 ? -7.347 2.036 12.201 1.00 83.81 418 PRO A O 1
ATOM 3397 N N . ASN A 1 419 ? -7.635 3.720 10.730 1.00 78.44 419 ASN A N 1
ATOM 3398 C CA . ASN A 1 419 ? -7.656 2.883 9.530 1.00 78.44 419 ASN A CA 1
ATOM 3399 C C . ASN A 1 419 ? -6.227 2.459 9.108 1.00 78.44 419 ASN A C 1
ATOM 3401 O O . ASN A 1 419 ? -5.239 2.897 9.692 1.00 78.44 419 ASN A O 1
ATOM 3405 N N . GLU A 1 420 ? -6.094 1.580 8.108 1.00 72.31 420 GLU A N 1
ATOM 3406 C CA . GLU A 1 420 ? -4.775 1.075 7.677 1.00 72.31 420 GLU A CA 1
ATOM 3407 C C . GLU A 1 420 ? -3.823 2.178 7.188 1.00 72.31 420 GLU A C 1
ATOM 3409 O O . GLU A 1 420 ? -2.629 2.125 7.467 1.00 72.31 420 GLU A O 1
ATOM 3414 N N . TYR A 1 421 ? -4.341 3.215 6.534 1.00 67.25 421 TYR A N 1
ATOM 3415 C CA . TYR A 1 421 ? -3.536 4.333 6.046 1.00 67.25 421 TYR A CA 1
ATOM 3416 C C . TYR A 1 421 ? -3.041 5.239 7.186 1.00 67.25 421 TYR A C 1
ATOM 3418 O O . TYR A 1 421 ? -1.857 5.565 7.264 1.00 67.25 421 TYR A O 1
ATOM 3426 N N . GLU A 1 422 ? -3.920 5.577 8.131 1.00 72.50 422 GLU A N 1
ATOM 3427 C CA . GLU A 1 422 ? -3.575 6.319 9.350 1.00 72.50 422 GLU A CA 1
ATOM 3428 C C . GLU A 1 422 ? -2.538 5.548 10.177 1.00 72.50 422 GLU A C 1
ATOM 3430 O O . GLU A 1 422 ? -1.580 6.130 10.682 1.00 72.50 422 GLU A O 1
ATOM 3435 N N . LYS A 1 423 ? -2.654 4.214 10.245 1.00 75.25 423 LYS A N 1
ATOM 3436 C CA . LYS A 1 423 ? -1.615 3.369 10.847 1.00 75.25 423 LYS A CA 1
ATOM 3437 C C . LYS A 1 423 ? -0.274 3.524 10.144 1.00 75.25 423 LYS A C 1
ATOM 3439 O O . LYS A 1 423 ? 0.742 3.569 10.830 1.00 75.25 423 LYS A O 1
ATOM 3444 N N . GLU A 1 424 ? -0.236 3.583 8.816 1.00 69.00 424 GLU A N 1
ATOM 3445 C CA . GLU A 1 424 ? 1.017 3.719 8.072 1.00 69.00 424 GLU A CA 1
ATOM 3446 C C . GLU A 1 424 ? 1.710 5.060 8.293 1.00 69.00 424 GLU A C 1
ATOM 3448 O O . GLU A 1 424 ? 2.917 5.067 8.539 1.00 69.00 424 GLU A O 1
ATOM 3453 N N . ILE A 1 425 ? 0.966 6.165 8.280 1.00 68.62 425 ILE A N 1
ATOM 3454 C CA . ILE A 1 425 ? 1.531 7.501 8.513 1.00 68.62 425 ILE A CA 1
ATOM 3455 C C . ILE A 1 425 ? 1.984 7.659 9.966 1.00 68.62 425 ILE A C 1
ATOM 3457 O O . ILE A 1 425 ? 3.063 8.187 10.236 1.00 68.62 425 ILE A O 1
ATOM 3461 N N . SER A 1 426 ? 1.201 7.162 10.924 1.00 72.56 426 SER A N 1
ATOM 3462 C CA . SER A 1 426 ? 1.514 7.319 12.345 1.00 72.56 426 SER A CA 1
ATOM 3463 C C . SER A 1 426 ? 2.614 6.376 12.846 1.00 72.56 426 SER A C 1
ATOM 3465 O O . SER A 1 426 ? 3.092 6.573 13.964 1.00 72.56 426 SER A O 1
ATOM 3467 N N . LYS A 1 427 ? 3.062 5.380 12.060 1.00 69.81 427 LYS A N 1
ATOM 3468 C CA . LYS A 1 427 ? 4.130 4.432 12.456 1.00 69.81 427 LYS A CA 1
ATOM 3469 C C . LYS A 1 427 ? 5.389 5.142 12.951 1.00 69.81 427 LYS A C 1
ATOM 3471 O O . LYS A 1 427 ? 5.953 4.741 13.967 1.00 69.81 427 LYS A O 1
ATOM 3476 N N . GLU A 1 428 ? 5.814 6.199 12.264 1.00 62.81 428 GLU A N 1
ATOM 3477 C CA . GLU A 1 428 ? 7.023 6.947 12.623 1.00 62.81 428 GLU A CA 1
ATOM 3478 C C . GLU A 1 428 ? 6.851 7.698 13.950 1.00 62.81 428 GLU A C 1
ATOM 3480 O O . GLU A 1 428 ? 7.679 7.574 14.853 1.00 62.81 428 GLU A O 1
ATOM 3485 N N . MET A 1 429 ? 5.727 8.398 14.124 1.00 68.44 429 MET A N 1
ATOM 3486 C CA . MET A 1 429 ? 5.433 9.122 15.363 1.00 68.44 429 MET A CA 1
ATOM 3487 C C . MET A 1 429 ? 5.291 8.167 16.556 1.00 68.44 429 MET A C 1
ATOM 3489 O O . MET A 1 429 ? 5.843 8.408 17.630 1.00 68.44 429 MET A O 1
ATOM 3493 N N . ILE A 1 430 ? 4.605 7.040 16.366 1.00 72.88 430 ILE A N 1
ATOM 3494 C CA . ILE A 1 430 ? 4.434 6.011 17.393 1.00 72.88 430 ILE A CA 1
ATOM 3495 C C . ILE A 1 430 ? 5.774 5.377 17.775 1.00 72.88 430 ILE A C 1
ATOM 3497 O O . ILE A 1 430 ? 6.010 5.139 18.963 1.00 72.88 430 ILE A O 1
ATOM 3501 N N . LEU A 1 431 ? 6.675 5.155 16.816 1.00 67.75 431 LEU A N 1
ATOM 3502 C CA . LEU A 1 431 ? 8.031 4.687 17.092 1.00 67.75 431 LEU A CA 1
ATOM 3503 C C . LEU A 1 431 ? 8.803 5.686 17.961 1.00 67.75 431 LEU A C 1
ATOM 3505 O O . LEU A 1 431 ? 9.429 5.276 18.937 1.00 67.75 431 LEU A O 1
ATOM 3509 N N . VAL A 1 432 ? 8.731 6.983 17.654 1.00 66.62 432 VAL A N 1
ATOM 3510 C CA . VAL A 1 432 ? 9.398 8.032 18.443 1.00 66.62 432 VAL A CA 1
ATOM 3511 C C . VAL A 1 432 ? 8.845 8.091 19.871 1.00 66.62 432 VAL A C 1
ATOM 3513 O O . VAL A 1 432 ? 9.614 8.179 20.827 1.00 66.62 432 VAL A O 1
ATOM 3516 N N . VAL A 1 433 ? 7.523 7.994 20.034 1.00 67.69 433 VAL A N 1
ATOM 3517 C CA . VAL A 1 433 ? 6.859 8.111 21.344 1.00 67.69 433 VAL A CA 1
ATOM 3518 C C . VAL A 1 433 ? 7.029 6.854 22.202 1.00 67.69 433 VAL A C 1
ATOM 3520 O O . VAL A 1 433 ? 7.217 6.948 23.415 1.00 67.69 433 VAL A O 1
ATOM 3523 N N . THR A 1 434 ? 6.942 5.665 21.602 1.00 69.81 434 THR A N 1
ATOM 3524 C CA . THR A 1 434 ? 6.922 4.390 22.345 1.00 69.81 434 THR A CA 1
ATOM 3525 C C . THR A 1 434 ? 8.252 3.640 22.328 1.00 69.81 434 THR A C 1
ATOM 3527 O O . THR A 1 434 ? 8.446 2.730 23.138 1.00 69.81 434 THR A O 1
ATOM 3530 N N . GLY A 1 435 ? 9.162 3.989 21.415 1.00 67.19 435 GLY A N 1
ATOM 3531 C CA . GLY A 1 435 ? 10.412 3.268 21.172 1.00 67.19 435 GLY A CA 1
ATOM 3532 C C . GLY A 1 435 ? 10.224 1.884 20.538 1.00 67.19 435 GLY A C 1
ATOM 3533 O O . GLY A 1 435 ? 11.162 1.087 20.544 1.00 67.19 435 GLY A O 1
ATOM 3534 N N . LYS A 1 436 ? 9.023 1.559 20.038 1.00 68.50 436 LYS A N 1
ATOM 3535 C CA . LYS A 1 436 ? 8.668 0.247 19.478 1.00 68.50 436 LYS A CA 1
ATOM 3536 C C . LYS A 1 436 ? 7.920 0.398 18.150 1.00 68.50 436 LYS A C 1
ATOM 3538 O O . LYS A 1 436 ? 7.019 1.221 18.043 1.00 68.50 436 LYS A O 1
ATOM 3543 N N . ASN A 1 437 ? 8.269 -0.439 17.168 1.00 57.38 437 ASN A N 1
ATOM 3544 C CA . ASN A 1 437 ? 7.717 -0.374 15.804 1.00 57.38 437 ASN A CA 1
ATOM 3545 C C . ASN A 1 437 ? 6.244 -0.812 15.705 1.00 57.38 437 ASN A C 1
ATOM 3547 O O . ASN A 1 437 ? 5.523 -0.277 14.874 1.00 57.38 437 ASN A O 1
ATOM 3551 N N . ASP A 1 438 ? 5.796 -1.744 16.556 1.00 66.62 438 ASP A N 1
ATOM 3552 C CA . ASP A 1 438 ? 4.466 -2.367 16.459 1.00 66.62 438 ASP A CA 1
ATOM 3553 C C . ASP A 1 438 ? 3.698 -2.234 17.779 1.00 66.62 438 ASP A C 1
ATOM 3555 O O . ASP A 1 438 ? 3.535 -3.190 18.542 1.00 66.62 438 ASP A O 1
ATOM 3559 N N . THR A 1 439 ? 3.242 -1.019 18.088 1.00 77.44 439 THR A N 1
ATOM 3560 C CA . THR A 1 439 ? 2.380 -0.788 19.254 1.00 77.44 439 THR A CA 1
ATOM 3561 C C . THR A 1 439 ? 0.964 -0.441 18.833 1.00 77.44 439 THR A C 1
ATOM 3563 O O . THR A 1 439 ? 0.722 0.274 17.867 1.00 77.44 439 THR A O 1
ATOM 3566 N N . SER A 1 440 ? 0.001 -0.978 19.577 1.00 86.69 440 SER A N 1
ATOM 3567 C CA . SER A 1 440 ? -1.397 -0.584 19.445 1.00 86.69 440 SER A CA 1
ATOM 3568 C C . SER A 1 440 ? -1.578 0.839 19.948 1.00 86.69 440 SER A C 1
ATOM 3570 O O . SER A 1 440 ? -1.061 1.207 21.008 1.00 86.69 440 SER A O 1
ATOM 3572 N N . PHE A 1 441 ? -2.350 1.620 19.204 1.00 89.25 441 PHE A N 1
ATOM 3573 C CA . PHE A 1 441 ? -2.698 2.980 19.568 1.00 89.25 441 PHE A CA 1
ATOM 3574 C C . PHE A 1 441 ? -4.126 3.314 19.136 1.00 89.25 441 PHE A C 1
ATOM 3576 O O . PHE A 1 441 ? -4.712 2.644 18.284 1.00 89.25 441 PHE A O 1
ATOM 3583 N N . LEU A 1 442 ? -4.680 4.338 19.772 1.00 88.44 442 LEU A N 1
ATOM 3584 C CA . LEU A 1 442 ? -5.881 5.044 19.351 1.00 88.44 442 LEU A CA 1
ATOM 3585 C C . LEU A 1 442 ? -5.480 6.462 18.942 1.00 88.44 442 LEU A C 1
ATOM 3587 O O . LEU A 1 442 ? -4.540 7.024 19.513 1.00 88.44 442 LEU A O 1
ATOM 3591 N N . MET A 1 443 ? -6.192 7.031 17.978 1.00 86.00 443 MET A N 1
ATOM 3592 C CA . MET A 1 443 ? -5.920 8.352 17.422 1.00 86.00 443 MET A CA 1
ATOM 3593 C C . MET A 1 443 ? -7.212 9.161 17.404 1.00 86.00 443 MET A C 1
ATOM 3595 O O . MET A 1 443 ? -8.202 8.733 16.825 1.00 86.00 443 MET A O 1
ATOM 3599 N N . ALA A 1 444 ? -7.211 10.328 18.042 1.00 85.81 444 ALA A N 1
ATOM 3600 C CA . ALA A 1 444 ? -8.306 11.286 17.949 1.00 85.81 444 ALA A CA 1
ATOM 3601 C C . ALA A 1 444 ? -7.843 12.481 17.113 1.00 85.81 444 ALA A C 1
ATOM 3603 O O . ALA A 1 444 ? -7.251 13.415 17.654 1.00 85.81 444 ALA A O 1
ATOM 3604 N N . ALA A 1 445 ? -8.074 12.410 15.802 1.00 78.19 445 ALA A N 1
ATOM 3605 C CA . ALA A 1 445 ? -7.713 13.450 14.844 1.00 78.19 445 ALA A CA 1
ATOM 3606 C C . ALA A 1 445 ? -8.822 14.508 14.718 1.00 78.19 445 ALA A C 1
ATOM 3608 O O . ALA A 1 445 ? -10.009 14.176 14.769 1.00 78.19 445 ALA A O 1
ATOM 3609 N N . GLU A 1 446 ? -8.452 15.780 14.562 1.00 70.88 446 GLU A N 1
ATOM 3610 C CA . GLU A 1 446 ? -9.408 16.849 14.231 1.00 70.88 446 GLU A CA 1
ATOM 3611 C C . GLU A 1 446 ? -9.845 16.788 12.756 1.00 70.88 446 GLU A C 1
ATOM 3613 O O . GLU A 1 446 ? -11.021 16.995 12.430 1.00 70.88 446 GLU A O 1
ATOM 3618 N N . GLU A 1 447 ? -8.910 16.416 11.883 1.00 69.25 447 GLU A N 1
ATOM 3619 C CA . GLU A 1 447 ? -9.079 16.291 10.439 1.00 69.25 447 GLU A CA 1
ATOM 3620 C C . GLU A 1 447 ? -8.673 14.889 9.977 1.00 69.25 447 GLU A C 1
ATOM 3622 O O . GLU A 1 447 ? -7.739 14.285 10.505 1.00 69.25 447 GLU A O 1
ATOM 3627 N N . LYS A 1 448 ? -9.405 14.368 8.993 1.00 63.97 448 LYS A N 1
ATOM 3628 C CA . LYS A 1 448 ? -9.217 13.062 8.373 1.00 63.97 448 LYS A CA 1
ATOM 3629 C C . LYS A 1 448 ? -8.753 13.234 6.935 1.00 63.97 448 LYS A C 1
ATOM 3631 O O . LYS A 1 448 ? -9.279 14.061 6.191 1.00 63.97 448 LYS A O 1
ATOM 3636 N N . ILE A 1 449 ? -7.811 12.396 6.527 1.00 57.44 449 ILE A N 1
ATOM 3637 C CA . ILE A 1 449 ? -7.336 12.339 5.145 1.00 57.44 449 ILE A CA 1
ATOM 3638 C C . ILE A 1 449 ? -8.236 11.356 4.401 1.00 57.44 449 ILE A C 1
ATOM 3640 O O . ILE A 1 449 ? -8.273 10.171 4.734 1.00 57.44 449 ILE A O 1
ATOM 3644 N N . TYR A 1 450 ? -9.006 11.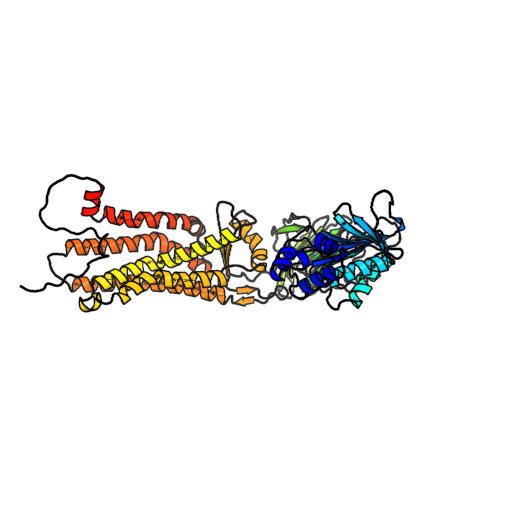855 3.434 1.00 49.97 450 TYR A N 1
ATOM 3645 C CA . TYR A 1 450 ? -9.992 11.034 2.725 1.00 49.97 450 TYR A CA 1
ATOM 3646 C C . TYR A 1 450 ? -9.422 10.361 1.467 1.00 49.97 450 TYR A C 1
ATOM 3648 O O . TYR A 1 450 ? -9.897 9.298 1.068 1.00 49.97 450 TYR A O 1
ATOM 3656 N N . ASP A 1 451 ? -8.399 10.953 0.843 1.00 45.72 451 ASP A N 1
ATOM 3657 C CA . ASP A 1 451 ? -7.874 10.479 -0.438 1.00 45.72 451 ASP A CA 1
ATOM 3658 C C . ASP A 1 451 ? -6.340 10.471 -0.475 1.00 45.72 451 ASP A C 1
ATOM 3660 O O . ASP A 1 451 ? -5.680 11.512 -0.437 1.00 45.72 451 ASP A O 1
ATOM 3664 N N . ASN A 1 452 ? -5.795 9.261 -0.625 1.00 44.69 452 ASN A N 1
ATOM 3665 C CA . ASN A 1 452 ? -4.368 8.956 -0.738 1.00 44.69 452 ASN A CA 1
ATOM 3666 C C . ASN A 1 452 ? -3.690 9.631 -1.944 1.00 44.69 452 ASN A C 1
ATOM 3668 O O . ASN A 1 452 ? -2.462 9.657 -2.013 1.00 44.69 452 ASN A O 1
ATOM 3672 N N . SER A 1 453 ? -4.471 10.107 -2.920 1.00 37.94 453 SER A N 1
ATOM 3673 C CA . SER A 1 453 ? -3.982 10.671 -4.180 1.00 37.94 453 SER A CA 1
ATOM 3674 C C . SER A 1 453 ? -4.127 12.187 -4.300 1.00 37.94 453 SER A C 1
ATOM 3676 O O . SER A 1 453 ? -3.335 12.799 -5.014 1.00 37.94 453 SER A O 1
ATOM 3678 N N . SER A 1 454 ? -5.099 12.787 -3.606 1.00 42.44 454 SER A N 1
ATOM 3679 C CA . SER A 1 454 ? -5.373 14.229 -3.661 1.00 42.44 454 SER A CA 1
ATOM 3680 C C . SER A 1 454 ? -5.107 14.969 -2.348 1.00 42.44 454 SER A C 1
ATOM 3682 O O . SER A 1 454 ? -5.032 16.195 -2.363 1.00 42.44 454 SER A O 1
ATOM 3684 N N . GLY A 1 455 ? -4.938 14.259 -1.223 1.00 50.44 455 GLY A N 1
ATOM 3685 C CA . GLY A 1 455 ? -4.625 14.872 0.070 1.00 50.44 455 GLY A CA 1
ATOM 3686 C C . GLY A 1 455 ? -5.749 15.742 0.640 1.00 50.44 455 GLY A C 1
ATOM 3687 O O . GLY A 1 455 ? -5.486 16.595 1.481 1.00 50.44 455 GLY A O 1
ATOM 3688 N N . THR A 1 456 ? -6.995 15.579 0.182 1.00 46.78 456 THR A N 1
ATOM 3689 C CA . THR A 1 456 ? -8.112 16.403 0.660 1.00 46.78 456 THR A CA 1
ATOM 3690 C C . THR A 1 456 ? -8.449 16.080 2.116 1.00 46.78 456 THR A C 1
ATOM 3692 O O . THR A 1 456 ? -8.786 14.934 2.439 1.00 46.78 456 THR A O 1
ATOM 3695 N N . PHE A 1 457 ? -8.395 17.106 2.967 1.00 56.88 457 PHE A N 1
ATOM 3696 C CA . PHE A 1 457 ? -8.790 17.046 4.371 1.00 56.88 457 PHE A CA 1
ATOM 3697 C C . PHE A 1 457 ? -10.305 17.229 4.510 1.00 56.88 457 PHE A C 1
ATOM 3699 O O . PHE A 1 457 ? -10.871 18.223 4.054 1.00 56.88 457 PHE A O 1
ATOM 3706 N N . GLU A 1 458 ? -10.966 16.279 5.166 1.00 61.41 458 GLU A N 1
ATOM 3707 C CA . GLU A 1 458 ? -12.327 16.445 5.677 1.00 61.41 458 GLU A CA 1
ATOM 3708 C C . GLU A 1 458 ? -12.317 16.285 7.195 1.00 61.41 458 GLU A C 1
ATOM 3710 O O . GLU A 1 458 ? -11.536 15.522 7.750 1.00 61.41 458 GLU A O 1
ATOM 3715 N N . TYR A 1 459 ? -13.200 16.985 7.902 1.00 66.94 459 TYR A N 1
ATOM 3716 C CA . TYR A 1 459 ? -13.302 16.839 9.353 1.00 66.94 459 TYR A CA 1
ATOM 3717 C C . TYR A 1 459 ? -13.611 15.388 9.748 1.00 66.94 459 TYR A C 1
ATOM 3719 O O . TYR A 1 459 ? -14.570 14.806 9.232 1.00 66.94 459 TYR A O 1
ATOM 3727 N N . ASP A 1 460 ? -12.886 14.828 10.728 1.00 77.06 460 ASP A N 1
ATOM 3728 C CA . ASP A 1 460 ? -13.228 13.511 11.283 1.00 77.06 460 ASP A CA 1
ATOM 3729 C C . ASP A 1 460 ? -14.479 13.638 12.171 1.00 77.06 460 ASP A C 1
ATOM 3731 O O . ASP A 1 460 ? -14.430 13.806 13.395 1.00 77.06 460 ASP A O 1
ATOM 3735 N N . ILE A 1 461 ? -15.647 13.633 11.523 1.00 82.19 461 ILE A N 1
ATOM 3736 C CA . ILE A 1 461 ? -16.947 13.754 12.184 1.00 82.19 461 ILE A CA 1
ATOM 3737 C C . ILE A 1 461 ? -17.111 12.672 13.274 1.00 82.19 461 ILE A C 1
ATOM 3739 O O . ILE A 1 461 ? -17.480 13.037 14.398 1.00 82.19 461 ILE A O 1
ATOM 3743 N N . PRO A 1 462 ? -16.824 11.374 13.023 1.00 85.62 462 PRO A N 1
ATOM 3744 C CA . PRO A 1 462 ? -16.848 10.340 14.059 1.00 85.62 462 PRO A CA 1
ATOM 3745 C C . PRO A 1 462 ? -15.966 10.641 15.278 1.00 85.62 462 PRO A C 1
ATOM 3747 O O . PRO A 1 462 ? -16.457 10.564 16.412 1.00 85.62 462 PRO A O 1
ATOM 3750 N N . ALA A 1 463 ? -14.699 11.020 15.077 1.00 86.00 463 ALA A N 1
ATOM 3751 C CA . ALA A 1 463 ? -13.783 11.330 16.173 1.00 86.00 463 ALA A CA 1
ATOM 3752 C C . ALA A 1 463 ? -14.279 12.526 16.996 1.00 86.00 463 ALA A C 1
ATOM 3754 O O . ALA A 1 463 ? -14.286 12.472 18.228 1.00 86.00 463 ALA A O 1
ATOM 3755 N N . ARG A 1 464 ? -14.793 13.579 16.347 1.00 86.00 464 ARG A N 1
ATOM 3756 C CA . ARG A 1 464 ? -15.348 14.765 17.026 1.00 86.00 464 ARG A CA 1
ATOM 3757 C C . ARG A 1 464 ? -16.600 14.453 17.834 1.00 86.00 464 ARG A C 1
ATOM 3759 O O . ARG A 1 464 ? -16.739 14.952 18.951 1.00 86.00 464 ARG A O 1
ATOM 3766 N N . ILE A 1 465 ? -17.499 13.619 17.308 1.00 89.12 465 ILE A N 1
ATOM 3767 C CA . ILE A 1 465 ? -18.681 13.163 18.051 1.00 89.12 465 ILE A CA 1
ATOM 3768 C C . ILE A 1 465 ? -18.244 12.365 19.285 1.00 89.12 465 ILE A C 1
ATOM 3770 O O . ILE A 1 465 ? -18.780 12.588 20.372 1.00 89.12 465 ILE A O 1
ATOM 3774 N N . CYS A 1 466 ? -17.247 11.484 19.148 1.00 90.31 466 CYS A N 1
ATOM 3775 C CA . CYS A 1 466 ? -16.683 10.730 20.267 1.00 90.31 466 CYS A CA 1
ATOM 3776 C C . CYS A 1 466 ? -16.082 11.661 21.334 1.00 90.31 466 CYS A C 1
ATOM 3778 O O . CYS A 1 466 ? -16.499 11.624 22.495 1.00 90.31 466 CYS A O 1
ATOM 3780 N N . THR A 1 467 ? -15.176 12.556 20.935 1.00 88.19 467 THR A N 1
ATOM 3781 C CA . THR A 1 467 ? -14.536 13.543 21.817 1.00 88.19 467 THR A CA 1
ATOM 3782 C C . THR A 1 467 ? -15.578 14.421 22.519 1.00 88.19 467 THR A C 1
ATOM 3784 O O . THR A 1 467 ? -15.554 14.578 23.741 1.00 88.19 467 THR A O 1
ATOM 3787 N N . GLY A 1 468 ? -16.557 14.936 21.770 1.00 88.94 468 GLY A N 1
ATOM 3788 C CA . GLY A 1 468 ? -17.645 15.756 22.298 1.00 88.94 468 GLY A CA 1
ATOM 3789 C C . GLY A 1 468 ? -18.547 15.010 23.283 1.00 88.94 468 GLY A C 1
ATOM 3790 O O . GLY A 1 468 ? -18.951 15.582 24.299 1.00 88.94 468 GLY A O 1
ATOM 3791 N N . PHE A 1 469 ? -18.836 13.728 23.036 1.00 90.81 469 PHE A N 1
ATOM 3792 C CA . PHE A 1 469 ? -19.593 12.884 23.962 1.00 90.81 469 PHE A CA 1
ATOM 3793 C C . PHE A 1 469 ? -18.828 12.645 25.266 1.00 90.81 469 PHE A C 1
ATOM 3795 O O . PHE A 1 469 ? -19.400 12.822 26.344 1.00 90.81 469 PHE A O 1
ATOM 3802 N N . ILE A 1 470 ? -17.538 12.300 25.180 1.00 87.44 470 ILE A N 1
ATOM 3803 C CA . ILE A 1 470 ? -16.664 12.095 26.344 1.00 87.44 470 ILE A CA 1
ATOM 3804 C C . ILE A 1 470 ? -16.633 13.365 27.200 1.00 87.44 470 ILE A C 1
ATOM 3806 O O . ILE A 1 470 ? -16.919 13.310 28.399 1.00 87.44 470 ILE A O 1
ATOM 3810 N N . PHE A 1 471 ? -16.399 14.525 26.583 1.00 85.56 471 PHE A N 1
ATOM 3811 C CA . PHE A 1 471 ? -16.425 15.807 27.283 1.00 85.56 471 PHE A CA 1
ATOM 3812 C C . PHE A 1 471 ? -17.782 16.108 27.904 1.00 85.56 471 PHE A C 1
ATOM 3814 O O . PHE A 1 471 ? -17.847 16.452 29.084 1.00 85.56 471 PHE A O 1
ATOM 3821 N N . SER A 1 472 ? -18.873 15.918 27.166 1.00 87.62 472 SER A N 1
ATOM 3822 C CA . SER A 1 472 ? -20.222 16.166 27.676 1.00 87.62 472 SER A CA 1
ATOM 3823 C C . SER A 1 472 ? -20.539 15.288 28.887 1.00 87.62 472 SER A C 1
ATOM 3825 O O . SER A 1 472 ? -21.012 15.794 29.904 1.00 87.62 472 SER A O 1
ATOM 3827 N N . ALA A 1 473 ? -20.229 13.989 28.823 1.00 85.81 473 ALA A N 1
ATOM 3828 C CA . ALA A 1 473 ? -20.434 13.058 29.929 1.00 85.81 473 ALA A CA 1
ATOM 3829 C C . ALA A 1 473 ? -19.648 13.481 31.180 1.00 85.81 473 ALA A C 1
ATOM 3831 O O . ALA A 1 473 ? -20.174 13.430 32.295 1.00 85.81 473 ALA A O 1
ATOM 3832 N N . MET A 1 474 ? -18.412 13.944 30.993 1.00 80.75 474 MET A N 1
ATOM 3833 C CA . MET A 1 474 ? -17.545 14.364 32.089 1.00 80.75 474 MET A CA 1
ATOM 3834 C C . MET A 1 474 ? -17.953 15.727 32.687 1.00 80.75 474 MET A C 1
ATOM 3836 O O . MET A 1 474 ? -18.019 15.870 33.908 1.00 80.75 474 MET A O 1
ATOM 3840 N N . PHE A 1 475 ? -18.315 16.722 31.869 1.00 83.75 475 PHE A N 1
ATOM 3841 C CA . PHE A 1 475 ? -18.814 18.013 32.363 1.00 83.75 475 PHE A CA 1
ATOM 3842 C C . PHE A 1 475 ? -20.164 17.873 33.079 1.00 83.75 475 PHE A C 1
ATOM 3844 O O . PHE A 1 475 ? -20.355 18.448 34.155 1.00 83.75 475 PHE A O 1
ATOM 3851 N N . LEU A 1 476 ? -21.094 17.075 32.537 1.00 86.44 476 LEU A N 1
ATOM 3852 C CA . LEU A 1 476 ? -22.376 16.818 33.198 1.00 86.44 476 LEU A CA 1
ATOM 3853 C C . LEU A 1 476 ? -22.182 16.114 34.542 1.00 86.44 476 LEU A C 1
ATOM 3855 O O . LEU A 1 476 ? -22.875 16.457 35.502 1.00 86.44 476 LEU A O 1
ATOM 3859 N N . SER A 1 477 ? -21.251 15.158 34.647 1.00 82.62 477 SER A N 1
ATOM 3860 C CA . SER A 1 477 ? -21.014 14.465 35.916 1.00 82.62 477 SER A CA 1
ATOM 3861 C C . SER A 1 477 ? -20.505 15.424 36.996 1.00 82.62 477 SER A C 1
ATOM 3863 O O . SER A 1 477 ? -20.999 15.382 38.126 1.00 82.62 477 SER A O 1
ATOM 3865 N N . LEU A 1 478 ? -19.617 16.361 36.642 1.00 80.25 478 LEU A N 1
ATOM 3866 C CA . LEU A 1 478 ? -19.156 17.417 37.544 1.00 80.25 478 LEU A CA 1
ATOM 3867 C C . LEU A 1 478 ? -20.312 18.313 38.018 1.00 80.25 478 LEU A C 1
ATOM 3869 O O . LEU A 1 478 ? -20.464 18.539 39.222 1.00 80.25 478 LEU A O 1
ATOM 3873 N N . ILE A 1 479 ? -21.165 18.773 37.097 1.00 84.62 479 ILE A N 1
ATOM 3874 C CA . ILE A 1 479 ? -22.335 19.603 37.427 1.00 84.62 479 ILE A CA 1
ATOM 3875 C C . ILE A 1 479 ? -23.278 18.855 38.375 1.00 84.62 479 ILE A C 1
ATOM 3877 O O . ILE A 1 479 ? -23.701 19.411 39.391 1.00 84.62 479 ILE A O 1
ATOM 3881 N N . VAL A 1 480 ? -23.583 17.585 38.088 1.00 82.94 480 VAL A N 1
ATOM 3882 C CA . VAL A 1 480 ? -24.465 16.758 38.927 1.00 82.94 480 VAL A CA 1
ATOM 3883 C C . VAL A 1 480 ? -23.906 16.615 40.337 1.00 82.94 480 VAL A C 1
ATOM 3885 O O . VAL A 1 480 ? -24.676 16.694 41.297 1.00 82.94 480 VAL A O 1
ATOM 3888 N N . VAL A 1 481 ? -22.591 16.452 40.496 1.00 76.44 481 VAL A N 1
ATOM 3889 C CA . VAL A 1 481 ? -21.992 16.376 41.831 1.00 76.44 481 VAL A CA 1
ATOM 3890 C C . VAL A 1 481 ? -22.087 17.712 42.568 1.00 76.44 481 VAL A C 1
ATOM 3892 O O . VAL A 1 481 ? -22.501 17.726 43.727 1.00 76.44 481 VAL A O 1
ATOM 3895 N N . ILE A 1 482 ? -21.779 18.836 41.915 1.00 79.25 482 ILE A N 1
ATOM 3896 C CA . ILE A 1 482 ? -21.877 20.172 42.529 1.00 79.25 482 ILE A CA 1
ATOM 3897 C C . ILE A 1 482 ? -23.320 20.451 42.976 1.00 79.25 482 ILE A C 1
ATOM 3899 O O . ILE A 1 482 ? -23.566 20.826 44.126 1.00 79.25 482 ILE A O 1
ATOM 3903 N N . VAL A 1 483 ? -24.297 20.201 42.101 1.00 81.19 483 VAL A N 1
ATOM 3904 C CA . VAL A 1 483 ? -25.726 20.381 42.399 1.00 81.19 483 VAL A CA 1
ATOM 3905 C C . VAL A 1 483 ? -26.189 19.412 43.488 1.00 81.19 483 VAL A C 1
ATOM 3907 O O . VAL A 1 483 ? -26.895 19.817 44.416 1.00 81.19 483 VAL A O 1
ATOM 3910 N N . GLY A 1 484 ? -25.780 18.144 43.414 1.00 74.12 484 GLY A N 1
ATOM 3911 C CA . GLY A 1 484 ? -26.072 17.122 44.418 1.00 74.12 484 GLY A CA 1
ATOM 3912 C C . GLY A 1 484 ? -25.546 17.513 45.797 1.00 74.12 484 GLY A C 1
ATOM 3913 O O . GLY A 1 484 ? -26.272 17.423 46.790 1.00 74.12 484 GLY A O 1
ATOM 3914 N N . PHE A 1 485 ? -24.325 18.044 45.855 1.00 72.88 485 PHE A N 1
ATOM 3915 C CA . PHE A 1 485 ? -23.714 18.561 47.072 1.00 72.88 485 PHE A CA 1
ATOM 3916 C C . PHE A 1 485 ? -24.497 19.748 47.649 1.00 72.88 485 PHE A C 1
ATOM 3918 O O . PHE A 1 485 ? -24.876 19.718 48.823 1.00 72.88 485 PHE A O 1
ATOM 3925 N N . ILE A 1 486 ? -24.819 20.758 46.833 1.00 76.06 486 ILE A N 1
ATOM 3926 C CA . ILE A 1 486 ? -25.599 21.931 47.267 1.00 76.06 486 ILE A CA 1
ATOM 3927 C C . ILE A 1 486 ? -26.978 21.500 47.788 1.00 76.06 486 ILE A C 1
ATOM 3929 O O . ILE A 1 486 ? -27.390 21.892 48.885 1.00 76.06 486 ILE A O 1
ATOM 3933 N N . LYS A 1 487 ? -27.688 20.643 47.043 1.00 73.31 487 LYS A N 1
ATOM 3934 C CA . LYS A 1 487 ? -29.019 20.144 47.417 1.00 73.31 487 LYS A CA 1
ATOM 3935 C C . LYS A 1 487 ? -28.983 19.350 48.721 1.00 73.31 487 LYS A C 1
ATOM 3937 O O . LYS A 1 487 ? -29.886 19.495 49.554 1.00 73.31 487 LYS A O 1
ATOM 3942 N N . MET A 1 488 ? -27.939 18.553 48.934 1.00 68.06 488 MET A N 1
ATOM 3943 C CA . MET A 1 488 ? -27.718 17.844 50.189 1.00 68.06 488 MET A CA 1
ATOM 3944 C C . MET A 1 488 ? -27.509 18.828 51.349 1.00 68.06 488 MET A C 1
ATOM 3946 O O . MET A 1 488 ? -28.206 18.716 52.357 1.00 68.06 488 MET A O 1
ATOM 3950 N N . GLN A 1 489 ? -26.646 19.841 51.201 1.00 69.56 489 GLN A N 1
ATOM 3951 C CA . GLN A 1 489 ? -26.417 20.870 52.229 1.00 69.56 489 GLN A CA 1
ATOM 3952 C C . GLN A 1 489 ? -27.709 21.617 52.606 1.00 69.56 489 GLN A C 1
ATOM 3954 O O . GLN A 1 489 ? -28.006 21.794 53.789 1.00 69.56 489 GLN A O 1
ATOM 3959 N N . ILE A 1 490 ? -28.525 21.998 51.617 1.00 69.88 490 ILE A N 1
ATOM 3960 C CA . ILE A 1 490 ? -29.815 22.673 51.843 1.00 69.88 490 ILE A CA 1
ATOM 3961 C C . ILE A 1 490 ? -30.800 21.754 52.578 1.00 69.88 490 ILE A C 1
ATOM 3963 O O . ILE A 1 490 ? -31.441 22.170 53.545 1.00 69.88 490 ILE A O 1
ATOM 3967 N N . THR A 1 491 ? -30.919 20.496 52.149 1.00 65.69 491 THR A N 1
ATOM 3968 C CA . THR A 1 491 ? -31.835 19.518 52.764 1.00 65.69 491 THR A CA 1
ATOM 3969 C C . THR A 1 491 ? -31.457 19.237 54.220 1.00 65.69 491 THR A C 1
ATOM 3971 O O . THR A 1 491 ? -32.333 19.086 55.072 1.00 65.69 491 THR A O 1
ATOM 3974 N N . MET A 1 492 ? -30.159 19.236 54.527 1.00 60.22 492 MET A N 1
ATOM 3975 C CA . MET A 1 492 ? -29.644 19.057 55.885 1.00 60.22 492 MET A CA 1
ATOM 3976 C C . MET A 1 492 ? -29.924 20.257 56.794 1.00 60.22 492 MET A C 1
ATOM 3978 O O . MET A 1 492 ? -30.232 20.057 57.966 1.00 60.22 492 MET A O 1
ATOM 3982 N N . LYS A 1 493 ? -29.887 21.490 56.267 1.00 64.38 493 LYS A N 1
ATOM 3983 C CA . LYS A 1 493 ? -30.284 22.691 57.025 1.00 64.38 493 LYS A CA 1
ATOM 3984 C C . LYS A 1 493 ? -31.779 22.698 57.383 1.00 64.38 493 LYS A C 1
ATOM 3986 O O . LYS A 1 493 ? -32.141 23.282 58.396 1.00 64.38 493 LYS A O 1
ATOM 3991 N N . LYS A 1 494 ? -32.633 22.037 56.587 1.00 63.59 494 LYS A N 1
ATOM 3992 C CA . LYS A 1 494 ? -34.094 21.968 56.803 1.00 63.59 494 LYS A CA 1
ATOM 3993 C C . LYS A 1 494 ? -34.553 20.851 57.758 1.00 63.59 494 LYS A C 1
ATOM 3995 O O . LYS A 1 494 ? -35.616 20.979 58.351 1.00 63.59 494 LYS A O 1
ATOM 4000 N N . LYS A 1 495 ? -33.804 19.746 57.895 1.00 60.94 495 LYS A N 1
ATOM 4001 C CA . LYS A 1 495 ? -34.187 18.554 58.693 1.00 60.94 495 LYS A CA 1
ATOM 4002 C C . LYS A 1 495 ? -33.560 18.526 60.099 1.00 60.94 495 LYS A C 1
ATOM 4004 O O . LYS A 1 495 ? -33.052 17.495 60.536 1.00 60.94 495 LYS A O 1
ATOM 4009 N N . THR A 1 496 ? -33.573 19.648 60.814 1.00 46.84 496 THR A N 1
ATOM 4010 C CA . THR A 1 496 ? -33.037 19.796 62.180 1.00 46.84 496 THR A CA 1
ATOM 4011 C C . THR A 1 496 ? -33.816 18.964 63.212 1.00 46.84 496 THR A C 1
ATOM 4013 O O . THR A 1 496 ? -34.660 19.476 63.936 1.00 46.84 496 THR A O 1
ATOM 4016 N N . SER A 1 497 ? -33.501 17.668 63.325 1.00 50.34 497 SER A N 1
ATOM 4017 C CA . SER A 1 497 ? -33.739 16.889 64.546 1.00 50.34 497 SER A CA 1
ATOM 4018 C C . SER A 1 497 ? -32.399 16.555 65.211 1.00 50.34 497 SER A C 1
ATOM 4020 O O . SER A 1 497 ? -31.433 16.128 64.573 1.00 50.34 497 SER A O 1
ATOM 4022 N N . ILE A 1 498 ? -32.319 16.826 66.513 1.00 50.22 498 ILE A N 1
ATOM 4023 C CA . ILE A 1 498 ? -31.078 16.886 67.303 1.00 50.22 498 ILE A CA 1
ATOM 4024 C C . ILE A 1 498 ? -30.446 15.491 67.509 1.00 50.22 498 ILE A C 1
ATOM 4026 O O . ILE A 1 498 ? -29.240 15.376 67.711 1.00 50.22 498 ILE A O 1
ATOM 4030 N N . SER A 1 499 ? -31.223 14.411 67.366 1.00 48.41 499 SER A N 1
ATOM 4031 C CA . SER A 1 499 ? -30.813 13.046 67.736 1.00 48.41 499 SER A CA 1
ATOM 4032 C C . SER A 1 499 ? -29.899 12.325 66.728 1.00 48.41 499 SER A C 1
ATOM 4034 O O . SER A 1 499 ? -29.194 11.410 67.140 1.00 48.41 499 SER A O 1
ATOM 4036 N N . ASN A 1 500 ? -29.856 12.713 65.444 1.00 53.97 500 ASN A N 1
ATOM 4037 C CA . ASN A 1 500 ? -29.055 12.018 64.411 1.00 53.97 500 ASN A CA 1
ATOM 4038 C C . ASN A 1 500 ? -27.943 12.877 63.783 1.00 53.97 500 ASN A C 1
ATOM 4040 O O . ASN A 1 500 ? -27.242 12.438 62.871 1.00 53.97 500 ASN A O 1
ATOM 4044 N N . GLN A 1 501 ? -27.731 14.098 64.278 1.00 56.88 501 GLN A N 1
ATOM 4045 C CA . GLN A 1 501 ? -26.900 15.100 63.606 1.00 56.88 501 GLN A CA 1
ATOM 4046 C C . GLN A 1 501 ? -25.421 14.688 63.463 1.00 56.88 501 GLN A C 1
ATOM 4048 O O . GLN A 1 501 ? -24.783 15.033 62.469 1.00 56.88 501 GLN A O 1
ATOM 4053 N N . LYS A 1 502 ? -24.864 13.941 64.428 1.00 59.66 502 LYS A N 1
ATOM 4054 C CA . LYS A 1 502 ? -23.439 13.554 64.445 1.00 59.66 502 LYS A CA 1
ATOM 4055 C C . LYS A 1 502 ? -23.117 12.464 63.417 1.00 59.66 502 LYS A C 1
ATOM 4057 O O . LYS A 1 502 ? -22.209 12.650 62.610 1.00 59.66 502 LYS A O 1
ATOM 4062 N N . SER A 1 503 ? -23.906 11.391 63.382 1.00 59.69 503 SER A N 1
ATOM 4063 C CA . SER A 1 503 ? -23.772 10.304 62.400 1.00 59.69 503 SER A CA 1
ATOM 4064 C C . SER A 1 503 ? -24.084 10.783 60.977 1.00 59.69 503 SER A C 1
ATOM 4066 O O . SER A 1 503 ? -23.395 10.407 60.033 1.00 59.69 503 SER A O 1
ATOM 4068 N N . GLN A 1 504 ? -25.063 11.684 60.819 1.00 59.69 504 GLN A N 1
ATOM 4069 C CA . GLN A 1 504 ? -25.426 12.266 59.522 1.00 59.69 504 GLN A CA 1
ATOM 4070 C C . GLN A 1 504 ? -24.340 13.219 58.982 1.00 59.69 504 GLN A C 1
ATOM 4072 O O . GLN A 1 504 ? -24.024 13.185 57.794 1.00 59.69 504 GLN A O 1
ATOM 4077 N N . LYS A 1 505 ? -23.722 14.041 59.849 1.00 63.84 505 LYS A N 1
ATOM 4078 C CA . LYS A 1 505 ? -22.563 14.883 59.494 1.00 63.84 505 LYS A CA 1
ATOM 4079 C C . LYS A 1 505 ? -21.344 14.041 59.110 1.00 63.84 505 LYS A C 1
ATOM 4081 O O . LYS A 1 505 ? -20.660 14.389 58.154 1.00 63.84 505 LYS A O 1
ATOM 4086 N N . GLN A 1 506 ? -21.096 12.934 59.814 1.00 65.25 506 GLN A N 1
ATOM 4087 C CA . GLN A 1 506 ? -20.017 12.000 59.475 1.00 65.25 506 GLN A CA 1
ATOM 4088 C C . GLN A 1 506 ? -20.245 11.306 58.128 1.00 65.25 506 GLN A C 1
ATOM 4090 O O . GLN A 1 506 ? -19.307 11.212 57.343 1.00 65.25 506 GLN A O 1
ATOM 4095 N N . LEU A 1 507 ? -21.477 10.881 57.828 1.00 65.69 507 LEU A N 1
ATOM 4096 C CA . LEU A 1 507 ? -21.822 10.290 56.532 1.00 65.69 507 LEU A CA 1
ATOM 4097 C C . LEU A 1 507 ? -21.634 11.291 55.381 1.00 65.69 507 LEU A C 1
ATOM 4099 O O . LEU A 1 507 ? -21.053 10.943 54.359 1.00 65.69 507 LEU A O 1
ATOM 4103 N N . ASN A 1 508 ? -22.056 12.546 55.561 1.00 64.31 508 ASN A N 1
ATOM 4104 C CA . ASN A 1 508 ? -21.847 13.595 54.560 1.00 64.31 508 ASN A CA 1
ATOM 4105 C C . ASN A 1 508 ? -20.369 13.930 54.354 1.00 64.31 508 ASN A C 1
ATOM 4107 O O . ASN A 1 508 ? -19.951 14.133 53.220 1.00 64.31 508 ASN A O 1
ATOM 4111 N N . LEU A 1 509 ? -19.585 14.000 55.436 1.00 68.75 509 LEU A N 1
ATOM 4112 C CA . LEU A 1 509 ? -18.146 14.236 55.346 1.00 68.75 509 LEU A CA 1
ATOM 4113 C C . LEU A 1 509 ? -17.459 13.079 54.614 1.00 68.75 509 LEU A C 1
ATOM 4115 O O . LEU A 1 509 ? -16.608 13.325 53.771 1.00 68.75 509 LEU A O 1
ATOM 4119 N N . LEU A 1 510 ? -17.852 11.833 54.890 1.00 70.00 510 LEU A N 1
ATOM 4120 C CA . LEU A 1 510 ? -17.326 10.656 54.201 1.00 70.00 510 LEU A CA 1
ATOM 4121 C C . LEU A 1 510 ? -17.643 10.685 52.704 1.00 70.00 510 LEU A C 1
ATOM 4123 O O . LEU A 1 510 ? -16.728 10.557 51.900 1.00 70.00 510 LEU A O 1
ATOM 4127 N N . LEU A 1 511 ? -18.905 10.912 52.331 1.00 65.19 511 LEU A N 1
ATOM 4128 C CA . LEU A 1 511 ? -19.321 11.008 50.926 1.00 65.19 511 LEU A CA 1
ATOM 4129 C C . LEU A 1 511 ? -18.620 12.161 50.196 1.00 65.19 511 LEU A C 1
ATOM 4131 O O . LEU A 1 511 ? -18.246 12.035 49.033 1.00 65.19 511 LEU A O 1
ATOM 4135 N N . PHE A 1 512 ? -18.404 13.281 50.888 1.00 67.75 512 PHE A N 1
ATOM 4136 C CA . PHE A 1 512 ? -17.658 14.410 50.349 1.00 67.75 512 PHE A CA 1
ATOM 4137 C C . PHE A 1 512 ? -16.181 14.070 50.124 1.00 67.75 512 PHE A C 1
ATOM 4139 O O . PHE A 1 512 ? -15.661 14.332 49.044 1.00 67.75 512 PHE A O 1
ATOM 4146 N N . VAL A 1 513 ? -15.518 13.447 51.104 1.00 72.25 513 VAL A N 1
ATOM 4147 C CA . VAL A 1 513 ? -14.101 13.059 51.006 1.00 72.25 513 VAL A CA 1
ATOM 4148 C C . VAL A 1 513 ? -13.892 11.989 49.929 1.00 72.25 513 VAL A C 1
ATOM 4150 O O . VAL A 1 513 ? -12.959 12.098 49.141 1.00 72.25 513 VAL A O 1
ATOM 4153 N N . GLN A 1 514 ? -14.795 11.010 49.833 1.00 69.31 514 GLN A N 1
ATOM 4154 C CA . GLN A 1 514 ? -14.784 9.975 48.791 1.00 69.31 514 GLN A CA 1
ATOM 4155 C C . GLN A 1 514 ? -14.978 10.523 47.377 1.00 69.31 514 GLN A C 1
ATOM 4157 O O . GLN A 1 514 ? -14.581 9.868 46.420 1.00 69.31 514 GLN A O 1
ATOM 4162 N N . PHE A 1 515 ? -15.575 11.705 47.233 1.00 69.88 515 PHE A N 1
ATOM 4163 C CA . PHE A 1 515 ? -15.692 12.377 45.946 1.00 69.88 515 PHE A CA 1
ATOM 4164 C C . PHE A 1 515 ? -14.501 13.289 45.660 1.00 69.88 515 PHE A C 1
ATOM 4166 O O . PHE A 1 515 ? -13.868 13.170 44.613 1.00 69.88 515 PHE A O 1
ATOM 4173 N N . ILE A 1 516 ? -14.208 14.215 46.577 1.00 74.00 516 ILE A N 1
ATOM 4174 C CA . ILE A 1 516 ? -13.236 15.278 46.321 1.00 74.00 516 ILE A CA 1
ATOM 4175 C C . ILE A 1 516 ? -11.833 14.717 46.128 1.00 74.00 516 ILE A C 1
ATOM 4177 O O . ILE A 1 516 ? -11.049 15.272 45.366 1.00 74.00 516 ILE A O 1
ATOM 4181 N N . PHE A 1 517 ? -11.536 13.595 46.785 1.00 76.38 517 PHE A N 1
ATOM 4182 C CA . PHE A 1 517 ? -10.232 12.975 46.700 1.00 76.38 517 PHE A CA 1
ATOM 4183 C C . PHE A 1 517 ? -9.968 12.401 45.295 1.00 76.38 517 PHE A C 1
ATOM 4185 O O . PHE A 1 517 ? -9.087 12.953 44.641 1.00 76.38 517 PHE A O 1
ATOM 4192 N N . PRO A 1 518 ? -10.737 11.427 44.752 1.00 73.50 518 PRO A N 1
ATOM 4193 C CA . PRO A 1 518 ? -10.577 10.991 43.357 1.00 73.50 518 PRO A CA 1
ATOM 4194 C C . PRO A 1 518 ? -10.749 12.119 42.336 1.00 73.50 518 PRO A C 1
ATOM 4196 O O . PRO A 1 518 ? -10.090 12.129 41.299 1.00 73.50 518 PRO A O 1
ATOM 4199 N N . PHE A 1 519 ? -11.609 13.101 42.622 1.00 74.88 519 PHE A N 1
ATOM 4200 C CA . PHE A 1 519 ? -11.784 14.248 41.739 1.00 74.88 519 PHE A CA 1
ATOM 4201 C C . PHE A 1 519 ? -10.501 15.063 41.575 1.00 74.88 519 PHE A C 1
ATOM 4203 O O . PHE A 1 519 ? -10.063 15.287 40.448 1.00 74.88 519 PHE A O 1
ATOM 4210 N N . ILE A 1 520 ? -9.871 15.454 42.682 1.00 77.69 520 ILE A N 1
ATOM 4211 C CA . ILE A 1 520 ? -8.632 16.233 42.645 1.00 77.69 520 ILE A CA 1
ATOM 4212 C C . ILE A 1 520 ? -7.467 15.386 42.137 1.00 77.69 520 ILE A C 1
ATOM 4214 O O . ILE A 1 520 ? -6.662 15.866 41.345 1.00 77.69 520 ILE A O 1
ATOM 4218 N N . THR A 1 521 ? -7.356 14.138 42.591 1.00 77.44 521 THR A N 1
ATOM 4219 C CA . THR A 1 521 ? -6.159 13.331 42.339 1.00 77.44 521 THR A CA 1
ATOM 4220 C C . THR A 1 521 ? -6.194 12.553 41.033 1.00 77.44 521 THR A C 1
ATOM 4222 O O . THR A 1 521 ? -5.155 12.046 40.642 1.00 77.44 521 THR A O 1
ATOM 4225 N N . ILE A 1 522 ? -7.337 12.431 40.353 1.00 77.31 522 ILE A N 1
ATOM 4226 C CA . ILE A 1 522 ? -7.458 11.597 39.145 1.00 77.31 522 ILE A CA 1
ATOM 4227 C C . ILE A 1 522 ? -8.199 12.340 38.049 1.00 77.31 522 ILE A C 1
ATOM 4229 O O . ILE A 1 522 ? -7.675 12.485 36.946 1.00 77.31 522 ILE A O 1
ATOM 4233 N N . HIS A 1 523 ? -9.397 12.845 38.348 1.00 75.81 523 HIS A N 1
ATOM 4234 C CA . HIS A 1 523 ? -10.213 13.477 37.321 1.00 75.81 523 HIS A CA 1
ATOM 4235 C C . HIS A 1 523 ? -9.575 14.779 36.820 1.00 75.81 523 HIS A C 1
ATOM 4237 O O . HIS A 1 523 ? -9.443 14.918 35.613 1.00 75.81 523 HIS A O 1
ATOM 4243 N N . ILE A 1 524 ? -9.094 15.682 37.691 1.00 79.62 524 ILE A N 1
ATOM 4244 C CA . ILE A 1 524 ? -8.363 16.904 37.274 1.00 79.62 524 ILE A CA 1
ATOM 4245 C C . ILE A 1 524 ? -7.143 16.584 36.388 1.00 79.62 524 ILE A C 1
ATOM 4247 O O . ILE A 1 524 ? -7.088 17.104 35.276 1.00 79.62 524 ILE A O 1
ATOM 4251 N N . PRO A 1 525 ? -6.197 15.720 36.801 1.00 82.25 525 PRO A N 1
ATOM 4252 C CA . PRO A 1 525 ? -5.093 15.281 35.947 1.00 82.25 525 PRO A CA 1
ATOM 4253 C C . PRO A 1 525 ? -5.532 14.749 34.583 1.00 82.25 525 PRO A C 1
ATOM 4255 O O . PRO A 1 525 ? -4.939 15.100 33.566 1.00 82.25 525 PRO A O 1
ATOM 4258 N N . PHE A 1 526 ? -6.583 13.929 34.556 1.00 79.56 526 PHE A N 1
ATOM 4259 C CA . PHE A 1 526 ? -7.122 13.383 33.317 1.00 79.56 526 PHE A CA 1
ATOM 4260 C C . PHE A 1 526 ? -7.765 14.467 32.438 1.00 79.56 526 PHE A C 1
ATOM 4262 O O . PHE A 1 526 ? -7.505 14.499 31.240 1.00 79.56 526 PHE A O 1
ATOM 4269 N N . TYR A 1 527 ? -8.530 15.399 33.024 1.00 76.56 527 TYR A N 1
ATOM 4270 C CA . TYR A 1 527 ? -9.091 16.561 32.323 1.00 76.56 527 TYR A CA 1
ATOM 4271 C C . TYR A 1 527 ? -7.992 17.373 31.649 1.00 76.56 527 TYR A C 1
ATOM 4273 O O . TYR A 1 527 ? -8.087 17.680 30.468 1.00 76.56 527 TYR A O 1
ATOM 4281 N N . VAL A 1 528 ? -6.936 17.687 32.395 1.00 81.56 528 VAL A N 1
ATOM 4282 C CA . VAL A 1 528 ? -5.794 18.460 31.905 1.00 81.56 528 VAL A CA 1
ATOM 4283 C C . VAL A 1 528 ? -5.107 17.720 30.758 1.00 81.56 528 VAL A C 1
ATOM 4285 O O . VAL A 1 528 ? -4.887 18.303 29.707 1.00 81.56 528 VAL A O 1
ATOM 4288 N N . ALA A 1 529 ? -4.829 16.429 30.916 1.00 79.56 529 ALA A N 1
ATOM 4289 C CA . ALA A 1 529 ? -4.102 15.655 29.916 1.00 79.56 529 ALA A CA 1
ATOM 4290 C C . ALA A 1 529 ? -4.902 15.320 28.647 1.00 79.56 529 ALA A C 1
ATOM 4292 O O . ALA A 1 529 ? -4.289 14.987 27.641 1.00 79.56 529 ALA A O 1
ATOM 4293 N N . PHE A 1 530 ? -6.237 15.373 28.687 1.00 78.06 530 PHE A N 1
ATOM 4294 C CA . PHE A 1 530 ? -7.086 15.069 27.532 1.00 78.06 530 PHE A CA 1
ATOM 4295 C C . PHE A 1 530 ? -7.650 16.330 26.857 1.00 78.06 530 PHE A C 1
ATOM 4297 O O . PHE A 1 530 ? -7.850 16.327 25.651 1.00 78.06 530 PHE A O 1
ATOM 4304 N N . ILE A 1 531 ? -7.905 17.416 27.602 1.00 77.12 531 ILE A N 1
ATOM 4305 C CA . ILE A 1 531 ? -8.457 18.673 27.056 1.00 77.12 531 ILE A CA 1
ATOM 4306 C C . ILE A 1 531 ? -7.351 19.582 26.517 1.00 77.12 531 ILE A C 1
ATOM 4308 O O . ILE A 1 531 ? -7.507 20.162 25.449 1.00 77.12 531 ILE A O 1
ATOM 4312 N N . LEU A 1 532 ? -6.248 19.739 27.254 1.00 78.69 532 LEU A N 1
ATOM 4313 C CA . LEU A 1 532 ? -5.212 20.709 26.896 1.00 78.69 532 LEU A CA 1
ATOM 4314 C C . LEU A 1 532 ? -4.434 20.404 25.609 1.00 78.69 532 LEU A C 1
ATOM 4316 O O . LEU A 1 532 ? -4.042 21.376 24.964 1.00 78.69 532 LEU A O 1
ATOM 4320 N N . PRO A 1 533 ? -4.273 19.140 25.166 1.00 77.56 533 PRO A N 1
ATOM 4321 C CA . PRO A 1 533 ? -3.715 18.869 23.843 1.00 77.56 533 PRO A CA 1
ATOM 4322 C C . PRO A 1 533 ? -4.512 19.515 22.700 1.00 77.56 533 PRO A C 1
ATOM 4324 O O . PRO A 1 533 ? -3.922 19.921 21.711 1.00 77.56 533 PRO A O 1
ATOM 4327 N N . PHE A 1 534 ? -5.829 19.713 22.853 1.00 74.12 534 PHE A N 1
ATOM 4328 C CA . PHE A 1 534 ? -6.642 20.445 21.866 1.00 74.12 534 PHE A CA 1
ATOM 4329 C C . PHE A 1 534 ? -6.425 21.970 21.898 1.00 74.12 534 PHE A C 1
ATOM 4331 O O . PHE A 1 534 ? -6.937 22.683 21.042 1.00 74.12 534 PHE A O 1
ATOM 4338 N N . ALA A 1 535 ? -5.700 22.484 22.895 1.00 75.00 535 ALA A N 1
ATOM 4339 C CA . ALA A 1 535 ? -5.322 23.889 23.036 1.00 75.00 535 ALA A CA 1
ATOM 4340 C C . ALA A 1 535 ? -3.802 24.102 22.878 1.00 75.00 535 ALA A C 1
ATOM 4342 O O . ALA A 1 535 ? -3.288 25.115 23.348 1.00 75.00 535 ALA A O 1
ATOM 4343 N N . ASP A 1 536 ? -3.093 23.141 22.271 1.00 69.31 536 ASP A N 1
ATOM 4344 C CA . ASP A 1 536 ? -1.635 23.135 22.060 1.00 69.31 536 ASP A CA 1
ATOM 4345 C C . ASP A 1 536 ? -0.806 23.210 23.356 1.00 69.31 536 ASP A C 1
ATOM 4347 O O . ASP A 1 536 ? 0.316 23.717 23.383 1.00 69.31 536 ASP A O 1
ATOM 4351 N N . ILE A 1 537 ? -1.357 22.707 24.466 1.00 74.88 537 ILE A N 1
ATOM 4352 C CA . ILE A 1 537 ? -0.677 22.676 25.763 1.00 74.8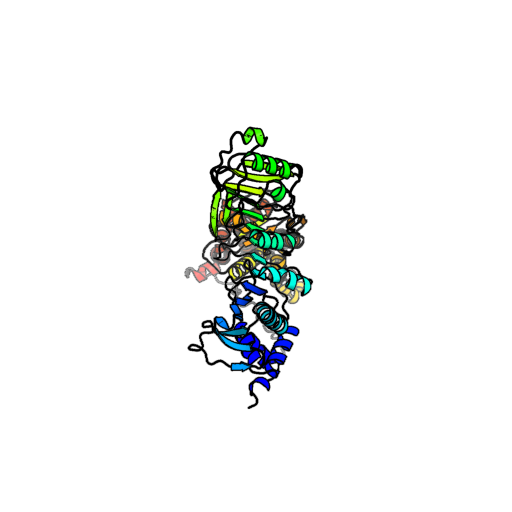8 537 ILE A CA 1
ATOM 4353 C C . ILE A 1 537 ? -0.483 21.220 26.192 1.00 74.88 537 ILE A C 1
ATOM 4355 O O . ILE A 1 537 ? -1.418 20.542 26.621 1.00 74.88 537 ILE A O 1
ATOM 4359 N N . GLU A 1 538 ? 0.763 20.750 26.152 1.00 69.19 538 GLU A N 1
ATOM 4360 C CA . GLU A 1 538 ? 1.112 19.382 26.533 1.00 69.19 538 GLU A CA 1
ATOM 4361 C C . GLU A 1 538 ? 1.888 19.302 27.852 1.00 69.19 538 GLU A C 1
ATOM 4363 O O . GLU A 1 538 ? 2.870 20.006 28.088 1.00 69.19 538 GLU A O 1
ATOM 4368 N N . PHE A 1 539 ? 1.483 18.363 28.711 1.00 75.94 539 PHE A N 1
ATOM 4369 C CA . PHE A 1 539 ? 2.183 18.033 29.954 1.00 75.94 539 PHE A CA 1
ATOM 4370 C C . PHE A 1 539 ? 2.669 16.578 29.924 1.00 75.94 539 PHE A C 1
ATOM 4372 O O . PHE A 1 539 ? 2.054 15.689 30.517 1.00 75.94 539 PHE A O 1
ATOM 4379 N N . SER A 1 540 ? 3.808 16.332 29.273 1.00 68.50 540 SER A N 1
ATOM 4380 C CA . SER A 1 540 ? 4.398 14.990 29.089 1.00 68.50 540 SER A CA 1
ATOM 4381 C C . SER A 1 540 ? 4.620 14.210 30.399 1.00 68.50 540 SER A C 1
ATOM 4383 O O . SER A 1 540 ? 4.375 13.004 30.496 1.00 68.50 540 SER A O 1
ATOM 4385 N N . ASN A 1 541 ? 5.028 14.900 31.465 1.00 74.19 541 ASN A N 1
ATOM 4386 C CA . ASN A 1 541 ? 5.225 14.301 32.789 1.00 74.19 541 ASN A CA 1
ATOM 4387 C C . ASN A 1 541 ? 3.899 13.886 33.458 1.00 74.19 541 ASN A C 1
ATOM 4389 O O . ASN A 1 541 ? 3.880 12.976 34.285 1.00 74.19 541 ASN A O 1
ATOM 4393 N N . LEU A 1 542 ? 2.791 14.557 33.126 1.00 78.56 542 LEU A N 1
ATOM 4394 C CA . LEU A 1 542 ? 1.468 14.231 33.654 1.00 78.56 542 LEU A CA 1
ATOM 4395 C C . LEU A 1 542 ? 0.865 13.045 32.896 1.00 78.56 542 LEU A C 1
ATOM 4397 O O . LEU A 1 542 ? 0.431 12.087 33.534 1.00 78.56 542 LEU A O 1
ATOM 4401 N N . SER A 1 543 ? 0.891 13.080 31.557 1.00 74.88 543 SER A N 1
ATOM 4402 C CA . SER A 1 543 ? 0.299 12.039 30.703 1.00 74.88 543 SER A CA 1
ATOM 4403 C C . SER A 1 543 ? 0.930 10.665 30.948 1.00 74.88 543 SER A C 1
ATOM 4405 O O . SER A 1 543 ? 0.217 9.689 31.179 1.00 74.88 543 SER A O 1
ATOM 4407 N N . SER A 1 544 ? 2.263 10.604 31.032 1.00 74.62 544 SER A N 1
ATOM 4408 C CA . SER A 1 544 ? 3.016 9.375 31.329 1.00 74.62 544 SER A CA 1
ATOM 4409 C C . SER A 1 544 ? 2.705 8.780 32.708 1.00 74.62 544 SER A C 1
ATOM 4411 O O . SER A 1 544 ? 2.851 7.572 32.913 1.00 74.62 544 SER A O 1
ATOM 4413 N N . LYS A 1 545 ? 2.248 9.603 33.663 1.00 80.19 545 LYS A N 1
ATOM 4414 C CA . LYS A 1 545 ? 1.937 9.171 35.032 1.00 80.19 545 LYS A CA 1
ATOM 4415 C C . LYS A 1 545 ? 0.472 8.806 35.260 1.00 80.19 545 LYS A C 1
ATOM 4417 O O . LYS A 1 545 ? 0.179 8.144 36.258 1.00 80.19 545 LYS A O 1
ATOM 4422 N N . LEU A 1 546 ? -0.432 9.175 34.350 1.00 78.88 546 LEU A N 1
ATOM 4423 C CA . LEU A 1 546 ? -1.874 8.953 34.501 1.00 78.88 546 LEU A CA 1
ATOM 4424 C C . LEU A 1 546 ? -2.246 7.511 34.869 1.00 78.88 546 LEU A C 1
ATOM 4426 O O . LEU A 1 546 ? -2.994 7.349 35.834 1.00 78.88 546 LEU A O 1
ATOM 4430 N N . PRO A 1 547 ? -1.738 6.451 34.205 1.00 76.50 547 PRO A N 1
ATOM 4431 C CA . PRO A 1 547 ? -2.155 5.086 34.530 1.00 76.50 547 PRO A CA 1
ATOM 4432 C C . PRO A 1 547 ? -1.867 4.709 35.991 1.00 76.50 547 PRO A C 1
ATOM 4434 O O . PRO A 1 547 ? -2.699 4.082 36.651 1.00 76.50 547 PRO A O 1
ATOM 4437 N N . TYR A 1 548 ? -0.735 5.167 36.538 1.00 78.56 548 TYR A N 1
ATOM 4438 C CA . TYR A 1 548 ? -0.393 4.960 37.948 1.00 78.56 548 TYR A CA 1
ATOM 4439 C C . TYR A 1 548 ? -1.355 5.706 38.879 1.00 78.56 548 TYR A C 1
ATOM 4441 O O . TYR A 1 548 ? -1.691 5.197 39.947 1.00 78.56 548 TYR A O 1
ATOM 4449 N N . MET A 1 549 ? -1.851 6.875 38.462 1.00 77.88 549 MET A N 1
ATOM 4450 C CA . MET A 1 549 ? -2.850 7.647 39.207 1.00 77.88 549 MET A CA 1
ATOM 4451 C C . MET A 1 549 ? -4.230 6.972 39.209 1.00 77.88 549 MET A C 1
ATOM 4453 O O . MET A 1 549 ? -4.981 7.146 40.163 1.00 77.88 549 MET A O 1
ATOM 4457 N N . PHE A 1 550 ? -4.570 6.155 38.212 1.00 75.06 550 PHE A N 1
ATOM 4458 C CA . PHE A 1 550 ? -5.821 5.384 38.227 1.00 75.06 550 PHE A CA 1
ATOM 4459 C C . PHE A 1 550 ? -5.736 4.116 39.095 1.00 75.06 550 PHE A C 1
ATOM 4461 O O . PHE A 1 550 ? -6.725 3.735 39.724 1.00 75.06 550 PHE A O 1
ATOM 4468 N N . ALA A 1 551 ? -4.561 3.484 39.193 1.00 79.31 551 ALA A N 1
ATOM 4469 C CA . ALA A 1 551 ? -4.399 2.156 39.800 1.00 79.31 551 ALA A CA 1
ATOM 4470 C C . ALA A 1 551 ? -4.784 2.060 41.296 1.00 79.31 551 ALA A C 1
ATOM 4472 O O . ALA A 1 551 ? -5.260 1.025 41.759 1.00 79.31 551 ALA A O 1
ATOM 4473 N N . TRP A 1 552 ? -4.604 3.132 42.067 1.00 78.94 552 TRP A N 1
ATOM 4474 C CA . TRP A 1 552 ? -4.826 3.164 43.522 1.00 78.94 552 TRP A CA 1
ATOM 4475 C C . TRP A 1 552 ? -6.229 3.657 43.922 1.00 78.94 552 TRP A C 1
ATOM 4477 O O . TRP A 1 552 ? -6.636 3.490 45.076 1.00 78.94 552 TRP A O 1
ATOM 4487 N N . CYS A 1 553 ? -7.009 4.211 42.983 1.00 72.62 553 CYS A N 1
ATOM 4488 C CA . CYS A 1 553 ? -8.353 4.726 43.265 1.00 72.62 553 CYS A CA 1
ATOM 4489 C C . CYS A 1 553 ? -9.298 3.686 43.884 1.00 72.62 553 CYS A C 1
ATOM 4491 O O . CYS A 1 553 ? -9.967 4.008 44.874 1.00 72.62 553 CYS A O 1
ATOM 4493 N N . PRO A 1 554 ? -9.372 2.441 43.361 1.00 73.31 554 PRO A N 1
ATOM 4494 C CA . PRO A 1 554 ? -10.277 1.438 43.914 1.00 73.31 554 PRO A CA 1
ATOM 4495 C C . PRO A 1 554 ? -9.922 1.063 45.358 1.00 73.31 554 PRO A C 1
ATOM 4497 O O . PRO A 1 554 ? -10.813 0.741 46.141 1.00 73.31 554 PRO A O 1
ATOM 4500 N N . ALA A 1 555 ? -8.640 1.144 45.728 1.00 77.62 555 ALA A N 1
ATOM 4501 C CA . ALA A 1 555 ? -8.160 0.815 47.068 1.00 77.62 555 ALA A CA 1
ATOM 4502 C C . ALA A 1 555 ? -8.474 1.915 48.094 1.00 77.62 555 ALA A C 1
ATOM 4504 O O . ALA A 1 555 ? -8.741 1.624 49.262 1.00 77.62 555 ALA A O 1
ATOM 4505 N N . ILE A 1 556 ? -8.483 3.182 47.676 1.00 78.12 556 ILE A N 1
ATOM 4506 C CA . ILE A 1 556 ? -8.675 4.302 48.600 1.00 78.12 556 ILE A CA 1
ATOM 4507 C C . ILE A 1 556 ? -10.098 4.455 49.094 1.00 78.12 556 ILE A C 1
ATOM 4509 O O . ILE A 1 556 ? -10.298 4.775 50.268 1.00 78.12 556 ILE A O 1
ATOM 4513 N N . ASN A 1 557 ? -11.087 4.208 48.239 1.00 73.06 557 ASN A N 1
ATOM 4514 C CA . ASN A 1 557 ? -12.483 4.382 48.624 1.00 73.06 557 ASN A CA 1
ATOM 4515 C C . ASN A 1 557 ? -12.846 3.546 49.871 1.00 73.06 557 ASN A C 1
ATOM 4517 O O . ASN A 1 557 ? -13.376 4.129 50.821 1.00 73.06 557 ASN A O 1
ATOM 4521 N N . PRO A 1 558 ? -12.504 2.242 49.953 1.00 76.94 558 PRO A N 1
ATOM 4522 C CA . PRO A 1 558 ? -12.641 1.448 51.176 1.00 76.94 558 PRO A CA 1
ATOM 4523 C C . PRO A 1 558 ? -11.793 1.951 52.351 1.00 76.94 558 PRO A C 1
ATOM 4525 O O . PRO A 1 558 ? -12.280 1.981 53.482 1.00 76.94 558 PRO A O 1
ATOM 4528 N N . MET A 1 559 ? -10.549 2.378 52.110 1.00 80.19 559 MET A N 1
ATOM 4529 C CA . MET A 1 559 ? -9.662 2.871 53.174 1.00 80.19 559 MET A CA 1
ATOM 4530 C C . MET A 1 559 ? -10.217 4.128 53.850 1.00 80.19 559 MET A C 1
ATOM 4532 O O . MET A 1 559 ? -10.205 4.224 55.077 1.00 80.19 559 MET A O 1
ATOM 4536 N N . LEU A 1 560 ? -10.795 5.054 53.081 1.00 76.25 560 LEU A N 1
ATOM 4537 C CA . LEU A 1 560 ? -11.470 6.239 53.617 1.00 76.25 560 LEU A CA 1
ATOM 4538 C C . LEU A 1 560 ? -12.658 5.861 54.515 1.00 76.25 560 LEU A C 1
ATOM 4540 O O . LEU A 1 560 ? -12.810 6.433 55.596 1.00 76.25 560 LEU A O 1
ATOM 4544 N N . VAL A 1 561 ? -13.455 4.855 54.128 1.00 74.50 561 VAL A N 1
ATOM 4545 C CA . VAL A 1 561 ? -14.561 4.340 54.961 1.00 74.50 561 VAL A CA 1
ATOM 4546 C C . VAL A 1 561 ? -14.039 3.796 56.287 1.00 74.50 561 VAL A C 1
ATOM 4548 O O . VAL A 1 561 ? -14.561 4.157 57.344 1.00 74.50 561 VAL A O 1
ATOM 4551 N N . ILE A 1 562 ? -13.009 2.946 56.241 1.00 78.94 562 ILE A N 1
ATOM 4552 C CA . ILE A 1 562 ? -12.418 2.321 57.432 1.00 78.94 562 ILE A CA 1
ATOM 4553 C C . ILE A 1 562 ? -11.826 3.390 58.358 1.00 78.94 562 ILE A C 1
ATOM 4555 O O . ILE A 1 562 ? -12.007 3.322 59.571 1.00 78.94 562 ILE A O 1
ATOM 4559 N N . CYS A 1 563 ? -11.169 4.414 57.814 1.00 76.31 563 CYS A N 1
ATOM 4560 C CA . CYS A 1 563 ? -10.571 5.485 58.608 1.00 76.31 563 CYS A CA 1
ATOM 4561 C C . CYS A 1 563 ? -11.613 6.408 59.259 1.00 76.31 563 CYS A C 1
ATOM 4563 O O . CYS A 1 563 ? -11.451 6.786 60.425 1.00 76.31 563 CYS A O 1
ATOM 4565 N N . MET A 1 564 ? -12.678 6.770 58.534 1.00 72.75 564 MET A N 1
ATOM 4566 C CA . MET A 1 564 ? -13.650 7.782 58.970 1.00 72.75 564 MET A CA 1
ATOM 4567 C C . MET A 1 564 ? -14.807 7.216 59.804 1.00 72.75 564 MET A C 1
ATOM 4569 O O . MET A 1 564 ? -15.339 7.929 60.660 1.00 72.75 564 MET A O 1
ATOM 4573 N N . ILE A 1 565 ? -15.195 5.949 59.609 1.00 75.00 565 ILE A N 1
ATOM 4574 C CA . ILE A 1 565 ? -16.275 5.318 60.380 1.00 75.00 565 ILE A CA 1
ATOM 4575 C C . ILE A 1 565 ? -15.693 4.559 61.572 1.00 75.00 565 ILE A C 1
ATOM 4577 O O . ILE A 1 565 ? -15.227 3.426 61.459 1.00 75.00 565 ILE A O 1
ATOM 4581 N N . LYS A 1 566 ? -15.804 5.171 62.757 1.00 70.12 566 LYS A N 1
ATOM 4582 C CA . LYS A 1 566 ? -15.288 4.616 64.018 1.00 70.12 566 LYS A CA 1
ATOM 4583 C C . LYS A 1 566 ? -15.783 3.186 64.295 1.00 70.12 566 LYS A C 1
ATOM 4585 O O . LYS A 1 566 ? -14.982 2.346 64.673 1.00 70.12 566 LYS A O 1
ATOM 4590 N N . SER A 1 567 ? -17.062 2.880 64.056 1.00 70.12 567 SER A N 1
ATOM 4591 C CA . SER A 1 567 ? -17.609 1.540 64.335 1.00 70.12 567 SER A CA 1
ATOM 4592 C C . SER A 1 567 ? -17.048 0.440 63.428 1.00 70.12 567 SER A C 1
ATOM 4594 O O . SER A 1 567 ? -16.878 -0.690 63.880 1.00 70.12 567 SER A O 1
ATOM 4596 N N . ILE A 1 568 ? -16.753 0.758 62.163 1.00 73.62 568 ILE A N 1
ATOM 4597 C CA . ILE A 1 568 ? -16.126 -0.173 61.217 1.00 73.62 568 ILE A CA 1
ATOM 4598 C C . ILE A 1 568 ? -14.669 -0.369 61.610 1.00 73.62 568 ILE A C 1
ATOM 4600 O O . ILE A 1 568 ? -14.229 -1.507 61.733 1.00 73.62 568 ILE A O 1
ATOM 4604 N N . ARG A 1 569 ? -13.954 0.724 61.893 1.00 81.19 569 ARG A N 1
ATOM 4605 C CA . ARG A 1 569 ? -12.566 0.699 62.359 1.00 81.19 569 ARG A CA 1
ATOM 4606 C C . ARG A 1 569 ? -12.381 -0.153 63.610 1.00 81.19 569 ARG A C 1
ATOM 4608 O O . ARG A 1 569 ? -11.492 -0.994 63.653 1.00 81.19 569 ARG A O 1
ATOM 4615 N N . ASP A 1 570 ? -13.232 0.057 64.611 1.00 77.69 570 ASP A N 1
ATOM 4616 C CA . ASP A 1 570 ? -13.126 -0.612 65.906 1.00 77.69 570 ASP A CA 1
ATOM 4617 C C . ASP A 1 570 ? -13.469 -2.114 65.786 1.00 77.69 570 ASP A C 1
ATOM 4619 O O . ASP A 1 570 ? -12.828 -2.935 66.441 1.00 77.69 570 ASP A O 1
ATOM 4623 N N . LYS A 1 571 ? -14.403 -2.486 64.889 1.00 77.69 571 LYS A N 1
ATOM 4624 C CA . LYS A 1 571 ? -14.712 -3.890 64.548 1.00 77.69 571 LYS A CA 1
ATOM 4625 C C . LYS A 1 571 ? -13.605 -4.581 63.745 1.00 77.69 571 LYS A C 1
ATOM 4627 O O . LYS A 1 571 ? -13.333 -5.746 64.000 1.00 77.69 571 LYS A O 1
ATOM 4632 N N . LEU A 1 572 ? -12.985 -3.897 62.782 1.00 75.06 572 LEU A N 1
ATOM 4633 C CA . LEU A 1 572 ? -11.916 -4.460 61.944 1.00 75.06 572 LEU A CA 1
ATOM 4634 C C . LEU A 1 572 ? -10.587 -4.597 62.699 1.00 75.06 572 LEU A C 1
ATOM 4636 O O . LEU A 1 572 ? -9.864 -5.563 62.486 1.00 75.06 572 LEU A O 1
ATOM 4640 N N . LEU A 1 573 ? -10.267 -3.648 63.586 1.00 76.81 573 LEU A N 1
ATOM 4641 C CA . LEU A 1 573 ? -8.992 -3.602 64.315 1.00 76.81 573 LEU A CA 1
ATOM 4642 C C . LEU A 1 573 ? -9.040 -4.263 65.703 1.00 76.81 573 LEU A C 1
ATOM 4644 O O . LEU A 1 573 ? -8.087 -4.121 66.466 1.00 76.81 573 LEU A O 1
ATOM 4648 N N . ASN A 1 574 ? -10.132 -4.958 66.057 1.00 61.50 574 ASN A N 1
ATOM 4649 C CA . ASN A 1 574 ? -10.293 -5.682 67.328 1.00 61.50 574 ASN A CA 1
ATOM 4650 C C . ASN A 1 574 ? -9.881 -4.877 68.582 1.00 61.50 574 ASN A C 1
ATOM 4652 O O . ASN A 1 574 ? -9.371 -5.431 69.560 1.00 61.50 574 ASN A O 1
ATOM 4656 N N . ARG A 1 575 ? -10.121 -3.558 68.604 1.00 53.91 575 ARG A N 1
ATOM 4657 C CA . ARG A 1 575 ? -9.881 -2.751 69.808 1.00 53.91 575 ARG A CA 1
ATOM 4658 C C . ARG A 1 575 ? -10.984 -3.034 70.830 1.00 53.91 575 ARG A C 1
ATOM 4660 O O . ARG A 1 575 ? -12.017 -2.372 70.846 1.00 53.91 575 ARG A O 1
ATOM 4667 N N . LYS A 1 576 ? -10.765 -4.024 71.702 1.00 49.25 576 LYS A N 1
ATOM 4668 C CA . LYS A 1 576 ? -11.553 -4.199 72.932 1.00 49.25 576 LYS A CA 1
ATOM 4669 C C . LYS A 1 576 ? -11.349 -2.970 73.825 1.00 49.25 576 LYS A C 1
ATOM 4671 O O . LYS A 1 576 ? -10.257 -2.762 74.342 1.00 49.25 576 LYS A O 1
ATOM 4676 N N . GLY A 1 577 ? -12.396 -2.167 74.010 1.00 42.31 577 GLY A N 1
ATOM 4677 C CA . GLY A 1 577 ? -12.375 -1.015 74.912 1.00 42.31 577 GLY A CA 1
ATOM 4678 C C . GLY A 1 577 ? -13.748 -0.366 75.091 1.00 42.31 577 GLY A C 1
ATOM 4679 O O . GLY A 1 577 ? -14.101 0.518 74.321 1.00 42.31 577 GLY A O 1
ATOM 4680 N N . THR A 1 578 ? -14.443 -0.841 76.131 1.00 34.75 578 THR A N 1
ATOM 4681 C CA . THR A 1 578 ? -15.648 -0.352 76.842 1.00 34.75 578 THR A CA 1
ATOM 4682 C C . THR A 1 578 ? -17.031 -0.326 76.151 1.00 34.75 578 THR A C 1
ATOM 4684 O O . THR A 1 578 ? -17.181 0.147 75.024 1.00 34.75 578 THR A O 1
ATOM 4687 N N . PRO A 1 579 ? -18.085 -0.827 76.843 1.00 42.75 579 PRO A N 1
ATOM 4688 C CA . PRO A 1 579 ? -19.448 -0.869 76.329 1.00 42.75 579 PRO A CA 1
ATOM 4689 C C . PRO A 1 579 ? -20.115 0.501 76.485 1.00 42.75 579 PRO A C 1
ATOM 4691 O O . PRO A 1 579 ? -20.163 1.054 77.580 1.00 42.75 579 PRO A O 1
ATOM 4694 N N . VAL A 1 580 ? -20.685 1.025 75.401 1.00 34.81 580 VAL A N 1
ATOM 4695 C CA . VAL A 1 580 ? -21.738 2.040 75.495 1.00 34.81 580 VAL A CA 1
ATOM 4696 C C . VAL A 1 580 ? -23.001 1.434 74.909 1.00 34.81 580 VAL A C 1
ATOM 4698 O O . VAL A 1 580 ? -23.076 1.071 73.736 1.00 34.81 580 VAL A O 1
ATOM 4701 N N . THR A 1 581 ? -23.960 1.267 75.801 1.00 37.12 581 THR A N 1
ATOM 4702 C CA . THR A 1 581 ? -25.323 0.805 75.600 1.00 37.12 581 THR A CA 1
ATOM 4703 C C . THR A 1 581 ? -26.031 1.620 74.514 1.00 37.12 581 THR A C 1
ATOM 4705 O O . THR A 1 581 ? -26.014 2.846 74.537 1.00 37.12 581 THR A O 1
ATOM 4708 N N . GLY A 1 582 ? -26.710 0.916 73.603 1.00 41.62 582 GLY A N 1
ATOM 4709 C CA . GLY A 1 582 ? -27.843 1.445 72.840 1.00 41.62 582 GLY A CA 1
ATOM 4710 C C . GLY A 1 582 ? -27.523 2.217 71.559 1.00 41.62 582 GLY A C 1
ATOM 4711 O O . GLY A 1 582 ? -27.569 3.440 71.544 1.00 41.62 582 GLY A O 1
ATOM 4712 N N . THR A 1 583 ? -27.292 1.503 70.454 1.00 30.17 583 THR A N 1
ATOM 4713 C CA . THR A 1 583 ? -28.008 1.672 69.165 1.00 30.17 583 THR A CA 1
ATOM 4714 C C . THR A 1 583 ? -27.396 0.736 68.121 1.00 30.17 583 THR A C 1
ATOM 4716 O O . THR A 1 583 ? -26.291 0.928 67.620 1.00 30.17 583 THR A O 1
ATOM 4719 N N . THR A 1 584 ? -28.128 -0.324 67.796 1.00 28.58 584 THR A N 1
ATOM 4720 C CA . THR A 1 584 ? -27.848 -1.244 66.692 1.00 28.58 584 THR A CA 1
ATOM 4721 C C . THR A 1 584 ? -27.943 -0.504 65.360 1.00 28.58 584 THR A C 1
ATOM 4723 O O . THR A 1 584 ? -29.035 -0.239 64.868 1.00 28.58 584 THR A O 1
ATOM 4726 N N . LEU A 1 585 ? -26.796 -0.193 64.754 1.00 28.36 585 LEU A N 1
ATOM 4727 C CA . LEU A 1 585 ? -26.711 0.157 63.338 1.00 28.36 585 LEU A CA 1
ATOM 4728 C C . LEU A 1 585 ? -26.313 -1.106 62.573 1.00 28.36 585 LEU A C 1
ATOM 4730 O O . LEU A 1 585 ? -25.169 -1.563 62.619 1.00 28.36 585 LEU A O 1
ATOM 4734 N N . THR A 1 586 ? -27.315 -1.699 61.930 1.00 27.50 586 THR A N 1
ATOM 4735 C CA . THR A 1 586 ? -27.190 -2.824 61.008 1.00 27.50 586 THR A CA 1
ATOM 4736 C C . THR A 1 586 ? -26.198 -2.491 59.901 1.00 27.50 586 THR A C 1
ATOM 4738 O O . THR A 1 586 ? -26.352 -1.512 59.172 1.00 27.50 586 THR A O 1
ATOM 4741 N N . THR A 1 587 ? -25.184 -3.339 59.788 1.00 28.56 587 THR A N 1
ATOM 4742 C CA . THR A 1 587 ? -24.209 -3.425 58.704 1.00 28.56 587 THR A CA 1
ATOM 4743 C C . THR A 1 587 ? -24.940 -3.469 57.356 1.00 28.56 587 THR A C 1
ATOM 4745 O O . THR A 1 587 ? -25.773 -4.341 57.115 1.00 28.56 587 THR A O 1
ATOM 4748 N N . SER A 1 588 ? -24.655 -2.512 56.474 1.00 30.05 588 SER A N 1
ATOM 4749 C CA . SER A 1 588 ? -25.355 -2.279 55.203 1.00 30.05 588 SER A CA 1
ATOM 4750 C C . SER A 1 588 ? -24.978 -3.252 54.078 1.00 30.05 588 SER A C 1
ATOM 4752 O O . SER A 1 588 ? -24.953 -2.866 52.913 1.00 30.05 588 SER A O 1
ATOM 4754 N N . THR A 1 589 ? -24.715 -4.516 54.398 1.00 29.42 589 THR A N 1
ATOM 4755 C CA . THR A 1 589 ? -24.574 -5.594 53.405 1.00 29.42 589 THR A CA 1
ATOM 4756 C C . THR A 1 589 ? -25.829 -6.465 53.281 1.00 29.42 589 THR A C 1
ATOM 4758 O O . THR A 1 589 ? -25.870 -7.336 52.425 1.00 29.42 589 THR A O 1
ATOM 4761 N N . HIS A 1 590 ? -26.899 -6.179 54.039 1.00 28.95 590 HIS A N 1
ATOM 4762 C CA . HIS A 1 590 ? -28.176 -6.914 53.960 1.00 28.95 590 HIS A CA 1
ATOM 4763 C C . HIS A 1 590 ? -29.436 -6.062 53.686 1.00 28.95 590 HIS A C 1
ATOM 4765 O O . HIS A 1 590 ? -30.551 -6.546 53.857 1.00 28.95 590 HIS A O 1
ATOM 4771 N N . ILE A 1 591 ? -29.326 -4.832 53.165 1.00 32.56 591 ILE A N 1
ATOM 4772 C CA . ILE A 1 591 ? -30.507 -4.026 52.751 1.00 32.56 591 ILE A CA 1
ATOM 4773 C C . ILE A 1 591 ? -31.013 -4.442 51.346 1.00 32.56 591 ILE A C 1
ATOM 4775 O O . ILE A 1 591 ? -31.369 -3.601 50.522 1.00 32.56 591 ILE A O 1
ATOM 4779 N N . PHE A 1 592 ? -31.013 -5.744 51.040 1.00 28.11 592 PHE A N 1
ATOM 4780 C CA . PHE A 1 592 ? -31.503 -6.281 49.760 1.00 28.11 592 PHE A CA 1
ATOM 4781 C C . PHE A 1 592 ? -32.596 -7.347 49.873 1.00 28.11 592 PHE A C 1
ATOM 4783 O O . PHE A 1 592 ? -33.111 -7.768 48.848 1.00 28.11 592 PHE A O 1
ATOM 4790 N N . HIS A 1 593 ? -33.068 -7.701 51.069 1.00 29.91 593 HIS A N 1
ATOM 4791 C CA . HIS A 1 593 ? -34.327 -8.437 51.200 1.00 29.91 593 HIS A CA 1
ATOM 4792 C C . HIS A 1 593 ? -35.017 -8.087 52.518 1.00 29.91 593 HIS A C 1
ATOM 4794 O O . HIS A 1 593 ? -34.596 -8.527 53.581 1.00 29.91 593 HIS A O 1
ATOM 4800 N N . VAL A 1 594 ? -36.116 -7.335 52.447 1.00 27.53 594 VAL A N 1
ATOM 4801 C CA . VAL A 1 594 ? -37.161 -7.396 53.476 1.00 27.53 594 VAL A CA 1
ATOM 4802 C C . VAL A 1 594 ? -38.421 -7.880 52.779 1.00 27.53 594 VAL A C 1
ATOM 4804 O O . VAL A 1 594 ? -39.035 -7.170 51.986 1.00 27.53 594 VAL A O 1
ATOM 4807 N N . ARG A 1 595 ? -38.730 -9.149 53.042 1.00 27.59 595 ARG A N 1
ATOM 4808 C CA . ARG A 1 595 ? -39.968 -9.822 52.671 1.00 27.59 595 ARG A CA 1
ATOM 4809 C C . ARG A 1 595 ? -41.049 -9.379 53.659 1.00 27.59 595 ARG A C 1
ATOM 4811 O O . ARG A 1 595 ? -40.819 -9.349 54.865 1.00 27.59 595 ARG A O 1
ATOM 4818 N N . SER A 1 596 ? -42.195 -9.015 53.103 1.00 33.22 596 SER A N 1
ATOM 4819 C CA . SER A 1 596 ? -43.483 -8.802 53.758 1.00 33.22 596 SER A CA 1
ATOM 4820 C C . SER A 1 596 ? -43.794 -9.857 54.819 1.00 33.22 596 SER A C 1
ATOM 4822 O O . SER A 1 596 ? -43.647 -11.041 54.528 1.00 33.22 596 SER A O 1
ATOM 4824 N N . ASN A 1 597 ? -44.329 -9.447 55.968 1.00 26.09 597 ASN A N 1
ATOM 4825 C CA . ASN A 1 597 ? -45.371 -10.221 56.638 1.00 26.09 597 ASN A CA 1
ATOM 4826 C C . ASN A 1 597 ? -46.315 -9.288 57.398 1.00 26.09 597 ASN A C 1
ATOM 4828 O O . ASN A 1 597 ? -45.961 -8.640 58.380 1.00 26.09 597 ASN A O 1
ATOM 4832 N N . THR A 1 598 ? -47.516 -9.216 56.844 1.00 29.36 598 THR A N 1
ATOM 4833 C CA . THR A 1 598 ? -48.728 -8.591 57.348 1.00 29.36 598 THR A CA 1
ATOM 4834 C C . THR A 1 598 ? -49.225 -9.353 58.576 1.00 29.36 598 THR A C 1
ATOM 4836 O O . THR A 1 598 ? -49.231 -10.583 58.588 1.00 29.36 598 THR A O 1
ATOM 4839 N N . GLN A 1 599 ? -49.670 -8.619 59.594 1.00 29.52 599 GLN A N 1
ATOM 4840 C CA . GLN A 1 599 ? -50.506 -9.150 60.667 1.00 29.52 599 GLN A CA 1
ATOM 4841 C C . GLN A 1 599 ? -51.823 -9.687 60.086 1.00 29.52 599 GLN A C 1
ATOM 4843 O O . GLN A 1 599 ? -52.456 -9.018 59.269 1.00 29.52 599 GLN A O 1
ATOM 4848 N N . VAL A 1 600 ? -52.260 -10.854 60.562 1.00 29.25 600 VAL A N 1
ATOM 4849 C CA . VAL A 1 600 ? -53.661 -11.290 60.517 1.00 29.25 600 VAL A CA 1
ATOM 4850 C C . VAL A 1 600 ? -54.097 -11.598 61.949 1.00 29.25 600 VAL A C 1
ATOM 4852 O O . VAL A 1 600 ? -53.363 -12.226 62.707 1.00 29.25 600 VAL A O 1
ATOM 4855 N N . MET A 1 601 ? -55.285 -11.090 62.275 1.00 30.31 601 MET A N 1
ATOM 4856 C CA . MET A 1 601 ? -56.076 -11.239 63.498 1.00 30.31 601 MET A CA 1
ATOM 4857 C C . MET A 1 601 ? -55.968 -12.601 64.202 1.00 30.31 601 MET A C 1
ATOM 4859 O O . MET A 1 601 ? -56.214 -13.639 63.587 1.00 30.31 601 MET A O 1
ATOM 4863 N N . LYS A 1 602 ? -55.816 -12.564 65.528 1.00 30.00 602 LYS A N 1
ATOM 4864 C CA . LYS A 1 602 ? -56.922 -12.806 66.470 1.00 30.00 602 LYS A CA 1
ATOM 4865 C C . LYS A 1 602 ? -56.643 -12.133 67.805 1.00 30.00 602 LYS A C 1
ATOM 4867 O O . LYS A 1 602 ? -55.455 -12.098 68.189 1.00 30.00 602 LYS A O 1
#

Organism: NCBI:txid1611254

Sequence (602 aa):
MPFPILRTPLVVLSEVISLLEPNEIVTTSFCSEKVKRLLKRHYQQRKPSEWILGMSACELYGSVDIGTLSDNLRKHVLSAKQISVLDESQHKLVETNEYKRGFSSRSYPVLYFDDRVMGAKMVLDYASDLFNLDIYGLEIDRSGFWAIDWINNRQEKMLVHFEFNNNYSNWDGDEAMDHVLRNVRASDCYVFKNIVSDSFRFDGKLGPAYHLLINSNGNWVTLNNLMNFDFMKIIIEKSRFFASDVYSFLRHWRAGGSPRLTFLMLTFETDRHFENFEEELEFVEEGIVEQYRLSDGKIVQLRNGYSIQGMDGVKAVVHFQIHNFVMKTVMYLDETKALYIAKGGFDLPIDIGCILLILFLVFVVTSCTGPAVQYLQVTHLLCSPVQKTHSVLRTIITLIPLFVAIPTVILVFNGYVPNEYEKEISKEMILVVTGKNDTSFLMAAEEKIYDNSSGTFEYDIPARICTGFIFSAMFLSLIVVIVGFIKMQITMKKKTSISNQKSQKQLNLLLFVQFIFPFITIHIPFYVAFILPFADIEFSNLSSKLPYMFAWCPAINPMLVICMIKSIRDKLLNRKGTPVTGTTLTTSTHIFHVRSNTQVMK

Secondary structure (DSSP, 8-state):
---GGGGS-HHHHHHHHHTS-HHHHHHHHTT-HHHHHHHHHHHHHS--TTEEEEEEEETTEEEEEEEETT-S-PEEEEEEEEGGG--TTS---EE-SS-EEEE-TTS-EEEEESSHHHHHHHHHHHHHHHHT--EEEEEE-TT-THHHHHHHHH-SSPEEEEEEPPPS--S--HHHHHHHHHH--EEEEEEE-----TT----S---SEEEEEE-S--TT--HHHHHH--EEEEEEEEE---HHHHHHHHHHHHTT-STT--EEEEEESS------HHHHH----EEEEEEEE-TTS-EEEEEEEEEEE-TTS-EEEEEE-SSEEEEEEE-------EEEEE--SS---HHHHHHHHHHHHHHHHHHHHHHHHHHHHHHHHHS-TTTTT-HHHHHHHHHHHHHHHHHHHHHHHHHTSPPHHHHHHHHHHHHHHHS-SS--EEEEESEEE--TTT--EEE-HHHHHHHHHHHHHHHHHHHHHHHHHHHHHHHHHH---TTSHHHHHHHHHHHHHHHHHHIIIIIHHHHHHHHGGGGT---HHHHTTHHHHHHTHHHHHHHHHHHH-HHHHHHHTT-------------TT-TT----------

InterPro domains:
  IPR001810 F-box domain [PS50181] (2-46)
  IPR012885 Sdz-33, F-box domain [PF07735] (213-265)
  IPR019428 7TM GPCR, serpentine receptor class r (Str) [PF10326] (319-571)